Protein 2WBM (pdb70)

Organism: Methanothermobacter thermautotrophicus (strain ATCC 29096 / DSM 1053 / JCM 10044 / NBRC 100330 / Delta H) (NCBI:txid187420)

Secondary structure (DSSP, 8-state):
-----TTT-EEEEEEETTEEEEEEE-HHHHHHHHSTT----HHHHBSSS--EEETTTTEE--HHHHHHHHS---HHHHHHHHHHHSEEE--HHHHHHHHHHHHHHHHHHHHHHEE-TTT-PPPPHHHHHHHHHHTT----SSS-HHHHHHHHHHHHTTTS--EE-EEEEEEEE-GGGHHHHHHHHHHH-EEEEEEE-TTS-EEEEEEEEGGGHHHHHHHHHHHTTT--EEEE--/---STT-EEEEEEETTEEEEEEE-HHHHHHH---HHHHBSSS--EEETTTTEEPPHHHHHHHHS---HHHHHHHHHHHSEEE--HHHHHHHHHHHHHHHHHHHHHHEEBTTTTBPPPHHHHHHHHHHTT----SSS-HHHHHHHHHHHHTTTS--EE-EEEEEEEE-GGGHHHHHHHHHHHSEEEEEEE-TTS-EEEEEEEEGGGHHHHHHHHHHHHTS--EEE---

Foldseek 3Di:
DDADDQVQWWWQWDDDPRFIKIFTFRLQLLLQLQDPPHPRALVRGGNDLFIASDVVVPHGDDLVVCCVPPVGSGSSSSVSCSSHPTDIGDDPVLFVVLQVVLVLVLLVVQQFFKDQVVVLAGDPSVRLNVLCVVLVPRGGSRNDSVVVSVVSCVSSCVVGRMDGDKFKKKKKAALVCPVVVVVLLVVFFDWPDKDQDPVRIIITIGIGRSSCPVVSVVVVCVSRVNRMDMDTDD/DDDQVQWWWQWDDDPNAIKIFTFHQQCLLVLVPAPVNGGPDLFIASDVVVPHGDDQVVCCVPQVDPGSSRSRSCSSPPTDIDDDPVSQVVLQVVLLLVLLVVQQFFKAQVVPLAGDDSVRLVVLCVVLVPGGGSHDHSVVVNVVSVVSSCVPGRMDGDKDKWWKKAAQVLPVVLQVLLVVFFDWDDWDADPNNIIITIGIGRSNCVVVSVVVVCVSRVNGMDIDDDD

Structure (mmCIF, N/CA/C/O backbone):
data_2WBM
#
_entry.id   2WBM
#
_cell.length_a   68.300
_cell.length_b   72.108
_cell.length_c   146.829
_cell.angle_alpha   90.00
_cell.angle_beta   90.00
_cell.angle_gamma   90.00
#
_symmetry.space_group_name_H-M   'P 2 2 21'
#
loop_
_entity.id
_entity.type
_entity.pdbx_description
1 polymer 'RIBOSOME MATURATION PROTEIN SDO1 HOMOLOG'
2 non-polymer GLYCEROL
3 non-polymer 'SULFATE ION'
4 non-polymer 'CHLORIDE ION'
5 water water
#
loop_
_atom_site.group_PDB
_atom_site.id
_atom_site.type_symbol
_atom_site.label_atom_id
_atom_site.label_alt_id
_atom_site.label_comp_id
_atom_site.label_asym_id
_atom_site.label_entity_id
_atom_site.label_seq_id
_atom_site.pdbx_PDB_ins_code
_atom_site.Cartn_x
_atom_site.Cartn_y
_atom_site.Cartn_z
_atom_site.occupancy
_atom_site.B_iso_or_equiv
_atom_site.auth_seq_id
_atom_site.auth_comp_id
_atom_site.auth_asym_id
_atom_site.auth_atom_id
_atom_site.pdbx_PDB_model_num
ATOM 1 N N . SER A 1 19 ? 17.396 30.427 79.429 1.00 45.25 -1 SER A N 1
ATOM 2 C CA . SER A 1 19 ? 18.602 29.571 79.620 1.00 45.26 -1 SER A CA 1
ATOM 3 C C . SER A 1 19 ? 18.673 28.467 78.559 1.00 45.73 -1 SER A C 1
ATOM 4 O O . SER A 1 19 ? 17.737 27.679 78.404 1.00 46.15 -1 SER A O 1
ATOM 7 N N . HIS A 1 20 ? 19.791 28.414 77.837 1.00 45.04 0 HIS A N 1
ATOM 8 C CA . HIS A 1 20 ? 19.924 27.537 76.670 1.00 44.86 0 HIS A CA 1
ATOM 9 C C . HIS A 1 20 ? 20.203 26.074 77.018 1.00 43.65 0 HIS A C 1
ATOM 10 O O . HIS A 1 20 ? 20.818 25.769 78.044 1.00 44.25 0 HIS A O 1
ATOM 17 N N . MET A 1 21 ? 19.724 25.178 76.158 1.00 41.82 1 MET A N 1
ATOM 18 C CA . MET A 1 21 ? 20.167 23.782 76.146 1.00 40.15 1 MET A CA 1
ATOM 19 C C . MET A 1 21 ? 19.843 23.129 74.812 1.00 36.91 1 MET A C 1
ATOM 20 O O . MET A 1 21 ? 18.824 23.440 74.200 1.00 36.72 1 MET A O 1
ATOM 25 N N . VAL A 1 22 ? 20.708 22.221 74.364 1.00 36.01 2 VAL A N 1
ATOM 26 C CA . VAL A 1 22 ? 20.370 21.388 73.217 1.00 31.33 2 VAL A CA 1
ATOM 27 C C . VAL A 1 22 ? 19.383 20.326 73.676 1.00 30.61 2 VAL A C 1
ATOM 28 O O . VAL A 1 22 ? 19.575 19.698 74.727 1.00 29.14 2 VAL A O 1
ATOM 32 N N . SER A 1 23 ? 18.311 20.155 72.906 1.00 29.33 3 SER A N 1
ATOM 33 C CA . SER A 1 23 ? 17.407 19.030 73.110 1.00 29.46 3 SER A CA 1
ATOM 34 C C . SER A 1 23 ? 18.161 17.751 72.753 1.00 29.43 3 SER A C 1
ATOM 35 O O . SER A 1 23 ? 19.131 17.782 71.977 1.00 28.24 3 SER A O 1
ATOM 38 N N . LEU A 1 24 ? 17.743 16.635 73.336 1.00 29.15 4 LEU A N 1
ATOM 39 C CA . LEU A 1 24 ? 18.361 15.348 73.022 1.00 3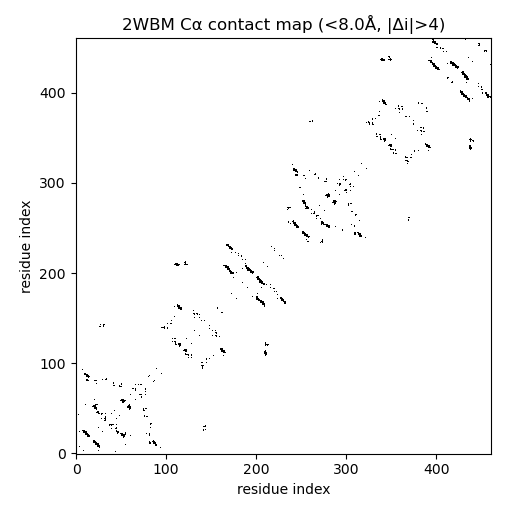1.50 4 LEU A CA 1
ATOM 40 C C . LEU A 1 24 ? 18.123 14.944 71.564 1.00 31.14 4 LEU A C 1
ATOM 41 O O . LEU A 1 24 ? 18.889 14.179 70.996 1.00 33.14 4 LEU A O 1
ATOM 46 N N . GLU A 1 25 ? 17.061 15.480 70.974 1.00 30.71 5 GLU A N 1
ATOM 47 C CA . GLU A 1 25 ? 16.740 15.271 69.566 1.00 31.02 5 GLU A CA 1
ATOM 48 C C . GLU A 1 25 ? 17.747 16.009 68.679 1.00 28.80 5 GLU A C 1
ATOM 49 O O . GLU A 1 25 ? 18.111 15.533 67.599 1.00 28.34 5 GLU A O 1
ATOM 55 N N . ASP A 1 26 ? 18.192 17.173 69.147 1.00 25.44 6 ASP A N 1
ATOM 56 C CA . ASP A 1 26 ? 19.062 18.027 68.361 1.00 21.79 6 ASP A CA 1
ATOM 57 C C . ASP A 1 26 ? 20.539 17.748 68.628 1.00 17.30 6 ASP A C 1
ATOM 58 O O . ASP A 1 26 ? 21.377 18.127 67.808 1.00 18.30 6 ASP A O 1
ATOM 63 N N . ALA A 1 27 ? 20.859 17.063 69.733 1.00 13.75 7 ALA A N 1
ATOM 64 C CA . ALA A 1 27 ? 22.247 16.724 70.037 1.00 9.92 7 ALA A CA 1
ATOM 65 C C . ALA A 1 27 ? 22.803 15.837 68.948 1.00 10.28 7 ALA A C 1
ATOM 66 O O . ALA A 1 27 ? 22.104 14.961 68.444 1.00 10.69 7 ALA A O 1
ATOM 68 N N . VAL A 1 28 ? 24.067 16.071 68.612 1.00 10.33 8 VAL A N 1
ATOM 69 C CA . VAL A 1 28 ? 24.786 15.254 67.639 1.00 8.50 8 VAL A CA 1
ATOM 70 C C . VAL A 1 28 ? 25.921 14.581 68.392 1.00 10.55 8 VAL A C 1
ATOM 71 O O . VAL A 1 28 ? 26.159 14.873 69.574 1.00 11.14 8 VAL A O 1
ATOM 75 N N . ILE A 1 29 ? 26.595 13.655 67.735 1.00 9.42 9 ILE A N 1
ATOM 76 C CA . ILE A 1 29 ? 27.679 12.940 68.359 1.00 12.99 9 ILE A CA 1
ATOM 77 C C . ILE A 1 29 ? 29.015 13.450 67.841 1.00 14.23 9 ILE A C 1
ATOM 78 O O . ILE A 1 29 ? 29.184 13.614 66.627 1.00 13.41 9 ILE A O 1
ATOM 83 N N . ALA A 1 30 ? 29.939 13.743 68.750 1.00 11.67 10 ALA A N 1
ATOM 84 C CA . ALA A 1 30 ? 31.337 13.943 68.368 1.00 12.79 10 ALA A CA 1
ATOM 85 C C . ALA A 1 30 ? 32.075 12.664 68.737 1.00 12.38 10 ALA A C 1
ATOM 86 O O . ALA A 1 30 ? 31.947 12.164 69.864 1.00 15.32 10 ALA A O 1
ATOM 88 N N . ARG A 1 31 ? 32.816 12.126 67.785 1.00 11.17 11 ARG A N 1
ATOM 89 C CA . ARG A 1 31 ? 33.434 10.809 67.904 1.00 13.05 11 ARG A CA 1
ATOM 90 C C . ARG A 1 31 ? 34.937 10.911 67.666 1.00 14.67 11 ARG A C 1
ATOM 91 O O . ARG A 1 31 ? 35.379 11.603 66.748 1.00 14.40 11 ARG A O 1
ATOM 99 N N . LEU A 1 32 ? 35.718 10.210 68.483 1.00 11.10 12 LEU A N 1
ATOM 100 C CA . LEU A 1 32 ? 37.131 10.064 68.235 1.00 12.84 12 LEU A CA 1
ATOM 101 C C . LEU A 1 32 ? 37.492 8.587 68.366 1.00 13.20 12 LEU A C 1
ATOM 102 O O . LEU A 1 32 ? 37.116 7.953 69.361 1.00 12.73 12 LEU A O 1
ATOM 107 N N . GLU A 1 33 ? 38.207 8.055 67.377 1.00 11.59 13 GLU A N 1
ATOM 108 C CA . GLU A 1 33 ? 38.670 6.656 67.404 1.00 12.17 13 GLU A CA 1
ATOM 109 C C . GLU A 1 33 ? 40.154 6.574 67.692 1.00 14.29 13 GLU A C 1
ATOM 110 O O . GLU A 1 33 ? 40.949 7.269 67.056 1.00 13.77 13 GLU A O 1
ATOM 116 N N . SER A 1 34 ? 40.531 5.705 68.626 1.00 10.66 14 SER A N 1
ATOM 117 C CA . SER A 1 34 ? 41.941 5.405 68.865 1.00 9.40 14 SER A CA 1
ATOM 118 C C . SER A 1 34 ? 42.123 3.898 68.814 1.00 10.14 14 SER A C 1
ATOM 119 O O . SER A 1 34 ? 41.501 3.153 69.595 1.00 8.60 14 SER A O 1
ATOM 122 N N . HIS A 1 35 ? 42.961 3.459 67.886 1.00 8.47 15 HIS A N 1
ATOM 123 C CA . HIS A 1 35 ? 43.240 2.042 67.678 1.00 12.29 15 HIS A CA 1
ATOM 124 C C . HIS A 1 35 ? 41.963 1.177 67.614 1.00 11.36 15 HIS A C 1
ATOM 125 O O . HIS A 1 35 ? 41.907 0.095 68.193 1.00 10.45 15 HIS A O 1
ATOM 132 N N . GLY A 1 36 ? 40.947 1.682 66.917 1.00 9.20 16 GLY A N 1
ATOM 133 C CA . GLY A 1 36 ? 39.719 0.937 66.666 1.00 10.52 16 GLY A CA 1
ATOM 134 C C . GLY A 1 36 ? 38.678 1.094 67.767 1.00 9.52 16 GLY A C 1
ATOM 135 O O . GLY A 1 36 ? 37.582 0.551 67.655 1.00 13.47 16 GLY A O 1
ATOM 136 N N . GLU A 1 37 ? 39.011 1.834 68.824 1.00 7.33 17 GLU A N 1
ATOM 137 C CA . GLU A 1 37 ? 38.066 2.081 69.913 1.00 8.38 17 GLU A CA 1
ATOM 138 C C . GLU A 1 37 ? 37.452 3.476 69.813 1.00 9.66 17 GLU A C 1
ATOM 139 O O . GLU A 1 37 ? 38.177 4.471 69.817 1.00 11.35 17 GLU A O 1
ATOM 145 N N . ARG A 1 38 ? 36.118 3.548 69.749 1.00 10.28 18 ARG A N 1
ATOM 146 C CA . ARG A 1 38 ? 35.402 4.824 69.733 1.00 11.31 18 ARG A CA 1
ATOM 147 C C . ARG A 1 38 ? 35.095 5.403 71.113 1.00 12.81 18 ARG A C 1
ATOM 148 O O . ARG A 1 38 ? 34.770 4.684 72.059 1.00 12.12 18 ARG A O 1
ATOM 156 N N . PHE A 1 39 ? 35.236 6.713 71.189 1.00 11.47 19 PHE A N 1
ATOM 157 C CA . PHE A 1 39 ? 34.866 7.535 72.328 1.00 12.84 19 PHE A CA 1
ATOM 158 C C . PHE A 1 39 ? 33.978 8.625 71.759 1.00 15.00 19 PHE A C 1
ATOM 159 O O . PHE A 1 39 ? 34.331 9.283 70.755 1.00 16.55 19 PHE A O 1
ATOM 167 N N . GLU A 1 40 ? 32.810 8.801 72.365 1.00 13.46 20 GLU A N 1
ATOM 168 C CA . GLU A 1 40 ? 31.777 9.667 71.812 1.00 13.12 20 GLU A CA 1
ATOM 169 C C . GLU A 1 40 ? 31.175 10.519 72.905 1.00 12.72 20 GLU A C 1
ATOM 170 O O . GLU A 1 40 ? 31.026 10.063 74.050 1.00 13.87 20 GLU A O 1
ATOM 176 N N . VAL A 1 41 ? 30.801 11.737 72.530 1.00 13.71 21 VAL A N 1
ATOM 177 C CA . VAL A 1 41 ? 30.050 12.620 73.427 1.00 12.69 21 VAL A CA 1
ATOM 178 C C . VAL A 1 41 ? 28.843 13.200 72.708 1.00 12.42 21 VAL A C 1
ATOM 179 O O . VAL A 1 41 ? 28.837 13.292 71.481 1.00 15.10 21 VAL A O 1
ATOM 183 N N . LEU A 1 42 ? 27.813 13.552 73.475 1.00 11.76 22 LEU A N 1
ATOM 184 C CA . LEU A 1 42 ? 26.588 14.125 72.931 1.00 10.97 22 LEU A CA 1
ATOM 185 C C . LEU A 1 42 ? 26.686 15.624 73.110 1.00 13.52 22 LEU A C 1
ATOM 186 O O . LEU A 1 42 ? 26.887 16.102 74.237 1.00 11.77 22 LEU A O 1
ATOM 191 N N . VAL A 1 43 ? 26.572 16.354 72.005 1.00 11.27 23 VAL A N 1
ATOM 192 C CA . VAL A 1 43 ? 26.862 17.790 72.002 1.00 11.85 23 VAL A CA 1
ATOM 193 C C . VAL A 1 43 ? 25.848 18.636 71.230 1.00 9.18 23 VAL A C 1
ATOM 194 O O . VAL A 1 43 ? 25.191 18.174 70.293 1.00 9.68 23 VAL A O 1
ATOM 198 N N . ASP A 1 44 ? 25.724 19.894 71.645 1.00 9.40 24 ASP A N 1
ATOM 199 C CA . ASP A 1 44 ? 24.973 20.895 70.912 1.00 9.41 24 ASP A CA 1
ATOM 200 C C . ASP A 1 44 ? 25.733 21.152 69.601 1.00 10.73 24 ASP A C 1
ATOM 201 O O . ASP A 1 44 ? 26.912 21.497 69.645 1.00 10.59 24 ASP A O 1
ATOM 206 N N . PRO A 1 45 ? 25.068 20.979 68.441 1.00 9.53 25 PRO A N 1
ATOM 207 C CA . PRO A 1 45 ? 25.826 21.051 67.186 1.00 10.16 25 PRO A CA 1
ATOM 208 C C . PRO A 1 45 ? 26.318 22.472 66.882 1.00 11.08 25 PRO A C 1
ATOM 209 O O . PRO A 1 45 ? 27.425 22.639 66.343 1.00 12.08 25 PRO A O 1
ATOM 213 N N . ASP A 1 46 ? 25.519 23.474 67.240 1.00 8.38 26 ASP A N 1
ATOM 214 C CA . ASP A 1 46 ? 25.889 24.871 66.985 1.00 10.45 26 ASP A CA 1
ATOM 215 C C . ASP A 1 46 ? 27.079 25.243 67.870 1.00 10.66 26 ASP A C 1
ATOM 216 O O . ASP A 1 46 ? 28.068 25.802 67.401 1.00 10.76 26 ASP A O 1
ATOM 221 N N . LEU A 1 47 ? 26.993 24.894 69.148 1.00 8.90 27 LEU A N 1
ATOM 222 C CA . LEU A 1 47 ? 28.061 25.235 70.080 1.00 10.20 27 LEU A CA 1
ATOM 223 C C . LEU A 1 47 ? 29.321 24.412 69.822 1.00 10.15 27 LEU A C 1
ATOM 224 O O . LEU A 1 47 ? 30.429 24.942 69.958 1.00 12.08 27 LEU A O 1
ATOM 229 N N . ALA A 1 48 ? 29.149 23.150 69.417 1.00 8.04 28 ALA A N 1
ATOM 230 C CA . ALA A 1 48 ? 30.278 22.299 69.025 1.00 8.21 28 ALA A CA 1
ATOM 231 C C . ALA A 1 48 ? 31.013 22.914 67.828 1.00 9.87 28 ALA A C 1
ATOM 232 O O . ALA A 1 48 ? 32.248 22.951 67.805 1.00 11.05 28 ALA A O 1
ATOM 234 N N . ALA A 1 49 ? 30.262 23.413 66.844 1.00 7.74 29 ALA A N 1
ATOM 235 C CA . ALA A 1 49 ? 30.881 24.050 65.682 1.00 7.20 29 ALA A CA 1
ATOM 236 C C . ALA A 1 49 ? 31.671 25.296 66.088 1.00 8.94 29 ALA A C 1
ATOM 237 O O . ALA A 1 49 ? 32.773 25.536 65.579 1.00 8.57 29 ALA A O 1
ATOM 239 N N . GLU A 1 50 ? 31.104 26.085 67.002 1.00 8.62 30 GLU A N 1
ATOM 240 C CA . GLU A 1 50 ? 31.759 27.299 67.503 1.00 10.16 30 GLU A CA 1
ATOM 241 C C . GLU A 1 50 ? 33.029 26.965 68.279 1.00 10.20 30 GLU A C 1
ATOM 242 O O . GLU A 1 50 ? 34.047 27.657 68.134 1.00 10.97 30 GLU A O 1
ATOM 248 N N . PHE A 1 51 ? 32.948 25.919 69.104 1.00 10.95 31 PHE A N 1
ATOM 249 C CA . PHE A 1 51 ? 34.073 25.453 69.922 1.00 12.97 31 PHE A CA 1
ATOM 250 C C . PHE A 1 51 ? 35.274 25.079 69.061 1.00 13.57 31 PHE A C 1
ATOM 251 O O . PHE A 1 51 ? 36.417 25.344 69.443 1.00 14.37 31 PHE A O 1
ATOM 259 N N . ARG A 1 52 ? 35.001 24.480 67.899 1.00 12.40 32 ARG A N 1
ATOM 260 C CA . ARG A 1 52 ? 36.039 24.107 66.941 1.00 15.09 32 ARG A CA 1
ATOM 261 C C . ARG A 1 52 ? 36.762 25.287 66.287 1.00 16.80 32 ARG A C 1
ATOM 262 O O . ARG A 1 52 ? 37.866 25.122 65.771 1.00 19.49 32 ARG A O 1
ATOM 270 N N . ARG A 1 53 ? 36.147 26.469 66.291 1.00 17.38 33 ARG A N 1
ATOM 271 C CA . ARG A 1 53 ? 36.772 27.651 65.690 1.00 20.41 33 ARG A CA 1
ATOM 272 C C . ARG A 1 53 ? 37.930 28.179 66.531 1.00 21.40 33 ARG A C 1
ATOM 273 O O . ARG A 1 53 ? 37.999 27.957 67.742 1.00 21.05 33 ARG A O 1
ATOM 281 N N . GLU A 1 54 ? 38.844 28.869 65.860 1.00 24.19 34 GLU A N 1
ATOM 282 C CA . GLU A 1 54 ? 39.948 29.562 66.503 1.00 26.45 34 GLU A CA 1
ATOM 283 C C . GLU A 1 54 ? 39.418 30.612 67.467 1.00 27.34 34 GLU A C 1
ATOM 284 O O . GLU A 1 54 ? 38.489 31.358 67.133 1.00 28.68 34 GLU A O 1
ATOM 290 N N . ASP A 1 55 ? 40.003 30.654 68.663 1.00 27.27 35 ASP A N 1
ATOM 291 C CA . ASP A 1 55 ? 39.782 31.745 69.617 1.00 27.56 35 ASP A CA 1
ATOM 292 C C . ASP A 1 55 ? 38.332 31.823 70.132 1.00 26.56 35 ASP A C 1
ATOM 293 O O . ASP A 1 55 ? 37.857 32.897 70.511 1.00 27.50 35 ASP A O 1
ATOM 298 N N . SER A 1 56 ? 37.639 30.683 70.146 1.00 24.22 36 SER A N 1
ATOM 299 C CA . SER A 1 56 ? 36.255 30.629 70.615 1.00 23.17 36 SER A CA 1
ATOM 300 C C . SER A 1 56 ? 36.148 30.824 72.123 1.00 23.02 36 SER A C 1
ATOM 301 O O . SER A 1 56 ? 36.996 30.349 72.878 1.00 21.88 36 SER A O 1
ATOM 304 N N . ASP A 1 57 ? 35.092 31.513 72.549 1.00 23.57 37 ASP A N 1
ATOM 305 C CA . ASP A 1 57 ? 34.823 31.728 73.973 1.00 23.79 37 ASP A CA 1
ATOM 306 C C . ASP A 1 57 ? 33.804 30.747 74.562 1.00 21.76 37 ASP A C 1
ATOM 307 O O . ASP A 1 57 ? 33.462 30.836 75.743 1.00 21.44 37 ASP A O 1
ATOM 312 N N . VAL A 1 58 ? 33.336 29.809 73.739 1.00 19.04 38 VAL A N 1
ATOM 313 C CA . VAL A 1 58 ? 32.359 28.809 74.163 1.00 16.60 38 VAL A CA 1
ATOM 314 C C . VAL A 1 58 ? 33.011 27.809 75.114 1.00 15.57 38 VAL A C 1
ATOM 315 O O . VAL A 1 58 ? 34.041 27.218 74.795 1.00 15.65 38 VAL A O 1
ATOM 319 N N . SER A 1 59 ? 32.406 27.607 76.279 1.00 15.48 39 SER A N 1
ATOM 320 C CA . SER A 1 59 ? 32.942 26.653 77.243 1.00 13.66 39 SER A CA 1
ATOM 321 C C . SER A 1 59 ? 32.483 25.233 76.941 1.00 13.87 39 SER A C 1
ATOM 322 O O . SER A 1 59 ? 31.359 25.012 76.473 1.00 12.64 39 SER A O 1
ATOM 325 N N . VAL A 1 60 ? 33.355 24.269 77.224 1.00 11.67 40 VAL A N 1
ATOM 326 C CA . VAL A 1 60 ? 33.042 22.874 76.999 1.00 13.63 40 VAL A CA 1
ATOM 327 C C . VAL A 1 60 ? 31.776 22.437 77.764 1.00 13.15 40 VAL A C 1
ATOM 328 O O . VAL A 1 60 ? 30.988 21.625 77.251 1.00 14.02 40 VAL A O 1
ATOM 332 N N . GLU A 1 61 ? 31.572 22.999 78.960 1.00 13.04 41 GLU A N 1
ATOM 333 C CA . GLU A 1 61 ? 30.388 22.694 79.766 1.00 14.66 41 GLU A CA 1
ATOM 334 C C . GLU A 1 61 ? 29.099 23.070 79.032 1.00 13.27 41 GLU A C 1
ATOM 335 O O . GLU A 1 61 ? 28.088 22.388 79.164 1.00 14.77 41 GLU A O 1
ATOM 341 N N . ASP A 1 62 ? 29.141 24.131 78.236 1.00 13.07 42 ASP A N 1
ATOM 342 C CA . ASP A 1 62 ? 27.954 24.524 77.481 1.00 13.39 42 ASP A CA 1
ATOM 343 C C . ASP A 1 62 ? 27.745 23.671 76.216 1.00 11.84 42 ASP A C 1
ATOM 344 O O . ASP A 1 62 ? 26.632 23.574 75.710 1.00 14.21 42 ASP A O 1
ATOM 349 N N . VAL A 1 63 ? 28.814 23.062 75.722 1.00 9.83 43 VAL A N 1
ATOM 350 C CA . VAL A 1 63 ? 28.743 22.216 74.526 1.00 9.19 43 VAL A CA 1
ATOM 351 C C . VAL A 1 63 ? 28.070 20.861 74.836 1.00 12.39 43 VAL A C 1
ATOM 352 O O . VAL A 1 63 ? 27.260 20.369 74.047 1.00 10.02 43 VAL A O 1
ATOM 356 N N . LEU A 1 64 ? 28.402 20.278 75.991 1.00 11.25 44 LEU A N 1
ATOM 357 C CA . LEU A 1 64 ? 27.954 18.913 76.335 1.00 11.12 44 LEU A CA 1
ATOM 358 C C . LEU A 1 64 ? 26.492 18.833 76.732 1.00 10.96 44 LEU A C 1
ATOM 359 O O . LEU A 1 64 ? 26.046 19.580 77.577 1.00 10.28 44 LEU A O 1
ATOM 364 N N . ALA A 1 65 ? 25.763 17.886 76.140 1.00 9.98 45 ALA A N 1
ATOM 365 C CA . ALA A 1 65 ? 24.387 17.592 76.561 1.00 8.62 45 ALA A CA 1
ATOM 366 C C . ALA A 1 65 ? 24.351 16.914 77.957 1.00 5.67 45 ALA A C 1
ATOM 367 O O . ALA A 1 65 ? 23.455 17.178 78.770 1.00 7.91 45 ALA A O 1
ATOM 369 N N . VAL A 1 66 ? 25.319 16.026 78.174 1.00 11.05 46 VAL A N 1
ATOM 370 C CA . VAL A 1 66 ? 25.575 15.377 79.475 1.00 10.39 46 VAL A CA 1
ATOM 371 C C . VAL A 1 66 ? 27.086 15.243 79.603 1.00 8.68 46 VAL A C 1
ATOM 372 O O . VAL A 1 66 ? 27.789 15.082 78.600 1.00 10.40 46 VAL A O 1
ATOM 376 N N . GLN A 1 67 ? 27.599 15.310 80.828 1.00 7.83 47 GLN A N 1
ATOM 377 C CA . GLN A 1 67 ? 29.050 15.204 81.022 1.00 9.74 47 GLN A CA 1
ATOM 378 C C . GLN A 1 67 ? 29.462 13.745 81.162 1.00 11.35 47 GLN A C 1
ATOM 379 O O . GLN A 1 67 ? 29.876 13.315 82.235 1.00 10.75 47 GLN A O 1
ATOM 385 N N . GLU A 1 68 ? 29.314 12.986 80.077 1.00 10.67 48 GLU A N 1
ATOM 386 C CA . GLU A 1 68 ? 29.626 11.550 80.090 1.00 13.43 48 GLU A CA 1
ATOM 387 C C . GLU A 1 68 ? 30.322 11.227 78.788 1.00 14.10 48 GLU A C 1
ATOM 388 O O . GLU A 1 68 ? 29.983 11.795 77.740 1.00 15.31 48 GLU A O 1
ATOM 394 N N . VAL A 1 69 ? 31.298 10.333 78.856 1.00 11.79 49 VAL A N 1
ATOM 395 C CA . VAL A 1 69 ? 31.998 9.885 77.654 1.00 12.07 49 VAL A CA 1
ATOM 396 C C . VAL A 1 69 ? 31.502 8.475 77.350 1.00 12.86 49 VAL A C 1
ATOM 397 O O . VAL A 1 69 ? 31.546 7.568 78.202 1.00 12.51 49 VAL A O 1
ATOM 401 N N . PHE A 1 70 ? 30.997 8.299 76.131 1.00 13.89 50 PHE A N 1
ATOM 402 C CA . PHE A 1 70 ? 30.438 7.023 75.720 1.00 12.91 50 PHE A CA 1
ATOM 403 C C . PHE A 1 70 ? 31.412 6.227 74.857 1.00 13.92 50 PHE A C 1
ATOM 404 O O . PHE A 1 70 ? 32.260 6.787 74.169 1.00 13.66 50 PHE A O 1
ATOM 412 N N . ARG A 1 71 ? 31.245 4.912 74.872 1.00 12.48 51 ARG A N 1
ATOM 413 C CA . ARG A 1 71 ? 31.820 4.069 73.830 1.00 11.14 51 ARG A CA 1
ATOM 414 C C . ARG A 1 71 ? 30.915 4.170 72.609 1.00 14.37 51 ARG A C 1
ATOM 415 O O . ARG A 1 71 ? 31.392 4.228 71.476 1.00 14.20 51 ARG A O 1
ATOM 423 N N . ASP A 1 72 ? 29.601 4.156 72.846 1.00 11.46 52 ASP A N 1
ATOM 424 C CA . ASP A 1 72 ? 28.632 4.356 71.774 1.00 12.66 52 ASP A CA 1
ATOM 425 C C . ASP A 1 72 ? 27.480 5.175 72.332 1.00 14.69 52 ASP A C 1
ATOM 426 O O . ASP A 1 72 ? 26.694 4.688 73.140 1.00 12.44 52 ASP A O 1
ATOM 431 N N . ALA A 1 73 ? 27.393 6.424 71.892 1.00 12.27 53 ALA A N 1
ATOM 432 C CA . ALA A 1 73 ? 26.454 7.372 72.493 1.00 14.26 53 ALA A CA 1
ATOM 433 C C . ALA A 1 73 ? 24.995 7.104 72.147 1.00 14.53 53 ALA A C 1
ATOM 434 O O . ALA A 1 73 ? 24.102 7.471 72.907 1.00 19.95 53 ALA A O 1
ATOM 436 N N . ARG A 1 74 ? 24.733 6.460 71.020 1.00 11.23 54 ARG A N 1
ATOM 437 C CA A ARG A 1 74 ? 23.350 6.140 70.727 0.50 10.61 54 ARG A CA 1
ATOM 438 C CA B ARG A 1 74 ? 23.371 6.069 70.652 0.50 10.94 54 ARG A CA 1
ATOM 439 C C . ARG A 1 74 ? 22.907 4.877 71.467 1.00 10.88 54 ARG A C 1
ATOM 440 O O . ARG A 1 74 ? 21.745 4.764 71.833 1.00 10.56 54 ARG A O 1
ATOM 455 N N . LYS A 1 75 ? 23.828 3.954 71.702 1.00 9.77 55 LYS A N 1
ATOM 456 C CA . LYS A 1 75 ? 23.461 2.713 72.380 1.00 10.10 55 LYS A CA 1
ATOM 457 C C . LYS A 1 75 ? 23.583 2.837 73.900 1.00 9.85 55 LYS A C 1
ATOM 458 O O . LYS A 1 75 ? 23.017 2.031 74.639 1.00 12.24 55 LYS A O 1
ATOM 464 N N . GLY A 1 76 ? 24.290 3.868 74.337 1.00 10.15 56 GLY A N 1
ATOM 465 C CA . GLY A 1 76 ? 24.374 4.223 75.755 1.00 13.53 56 GLY A CA 1
ATOM 466 C C . GLY A 1 76 ? 25.437 3.486 76.546 1.00 15.50 56 GLY A C 1
ATOM 467 O O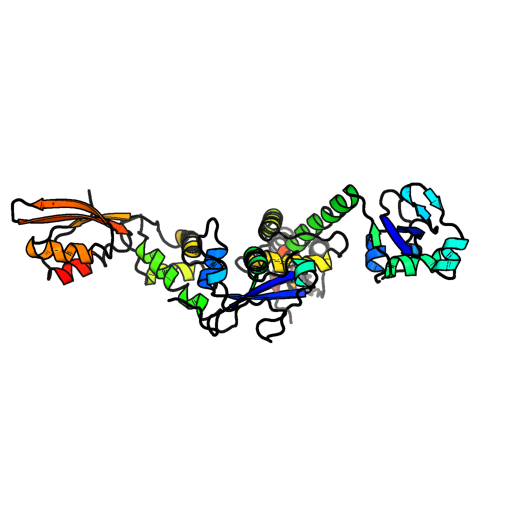 . GLY A 1 76 ? 25.455 3.548 77.781 1.00 16.59 56 GLY A O 1
ATOM 468 N N . ASP A 1 77 ? 26.305 2.752 75.853 1.00 13.35 57 ASP A N 1
ATOM 469 C CA A ASP A 1 77 ? 27.463 2.088 76.447 0.70 13.10 57 ASP A CA 1
ATOM 470 C CA B ASP A 1 77 ? 27.423 2.127 76.561 0.30 11.71 57 ASP A CA 1
ATOM 471 C C . ASP A 1 77 ? 28.539 3.132 76.800 1.00 12.28 57 ASP A C 1
ATOM 472 O O . ASP A 1 77 ? 28.960 3.891 75.926 1.00 12.65 57 ASP A O 1
ATOM 481 N N . LYS A 1 78 ? 28.993 3.184 78.059 1.00 11.16 58 LYS A N 1
ATOM 482 C CA . LYS A 1 78 ? 29.916 4.230 78.466 1.00 10.59 58 LYS A CA 1
ATOM 483 C C . LYS A 1 78 ? 31.340 3.769 78.679 1.00 10.56 58 LYS A C 1
ATOM 484 O O . LYS A 1 78 ? 31.591 2.605 79.002 1.00 11.53 58 LYS A O 1
ATOM 490 N N . ALA A 1 79 ? 32.270 4.692 78.476 1.00 12.73 59 ALA A N 1
ATOM 491 C CA . ALA A 1 79 ? 33.689 4.371 78.535 1.00 11.90 59 ALA A CA 1
ATOM 492 C C . ALA A 1 79 ? 34.189 4.157 79.955 1.00 13.41 59 ALA A C 1
ATOM 493 O O . ALA A 1 79 ? 33.748 4.832 80.893 1.00 13.19 59 ALA A O 1
ATOM 495 N N . SER A 1 80 ? 35.129 3.228 80.100 1.00 11.39 60 SER A N 1
ATOM 496 C CA . SER A 1 80 ? 35.773 3.001 81.390 1.00 11.07 60 SER A CA 1
ATOM 497 C C . SER A 1 80 ? 36.765 4.119 81.685 1.00 12.58 60 SER A C 1
ATOM 498 O O . SER A 1 80 ? 37.390 4.706 80.791 1.00 13.50 60 SER A O 1
ATOM 501 N N . GLU A 1 81 ? 36.943 4.393 82.962 1.00 11.98 61 GLU A N 1
ATOM 502 C CA . GLU A 1 81 ? 37.946 5.358 83.339 1.00 13.46 61 GLU A CA 1
ATOM 503 C C . GLU A 1 81 ? 39.345 4.889 82.893 1.00 10.91 61 GLU A C 1
ATOM 504 O O . GLU A 1 81 ? 40.145 5.699 82.425 1.00 10.24 61 GLU A O 1
ATOM 510 N N . GLU A 1 82 ? 39.596 3.579 82.936 1.00 10.07 62 GLU A N 1
ATOM 511 C CA A GLU A 1 82 ? 40.884 3.025 82.541 0.50 10.60 62 GLU A CA 1
ATOM 512 C CA B GLU A 1 82 ? 40.898 3.044 82.543 0.50 10.72 62 GLU A CA 1
ATOM 513 C C . GLU A 1 82 ? 41.163 3.282 81.056 1.00 10.63 62 GLU A C 1
ATOM 514 O O . GLU A 1 82 ? 42.267 3.681 80.682 1.00 11.49 62 GLU A O 1
ATOM 525 N N . ALA A 1 83 ? 40.160 3.036 80.214 1.00 9.73 63 ALA A N 1
ATOM 526 C CA . ALA A 1 83 ? 40.312 3.256 78.767 1.00 13.89 63 ALA A CA 1
ATOM 527 C C . ALA A 1 83 ? 40.582 4.734 78.447 1.00 12.69 63 ALA A C 1
ATOM 528 O O . ALA A 1 83 ? 41.428 5.050 77.598 1.00 13.39 63 ALA A O 1
ATOM 530 N N . MET A 1 84 ? 39.880 5.630 79.138 1.00 9.49 64 MET A N 1
ATOM 531 C CA . MET A 1 84 ? 40.105 7.064 78.928 1.00 11.02 64 MET A CA 1
ATOM 532 C C . MET A 1 84 ? 41.496 7.481 79.353 1.00 9.66 64 MET A C 1
ATOM 533 O O . MET A 1 84 ? 42.142 8.253 78.647 1.00 11.44 64 MET A O 1
ATOM 538 N N . ARG A 1 85 ? 41.967 6.955 80.485 1.00 8.29 65 ARG A N 1
ATOM 539 C CA . ARG A 1 85 ? 43.326 7.249 80.951 1.00 8.62 65 ARG A CA 1
ATOM 540 C C . ARG A 1 85 ? 44.359 6.732 79.950 1.00 9.60 65 ARG A C 1
ATOM 541 O O . ARG A 1 85 ? 45.372 7.382 79.712 1.00 7.23 65 ARG A O 1
ATOM 549 N N . LYS A 1 86 ? 44.108 5.558 79.373 1.00 9.11 66 LYS A N 1
ATOM 550 C CA . LYS A 1 86 ? 45.030 4.994 78.391 1.00 12.85 66 LYS A CA 1
ATOM 551 C C . LYS A 1 86 ? 45.137 5.900 77.156 1.00 11.12 66 LYS A C 1
ATOM 552 O O . LYS A 1 86 ? 46.233 6.165 76.676 1.00 11.63 66 LYS A O 1
ATOM 558 N N . VAL A 1 87 ? 44.001 6.393 76.677 1.00 10.94 67 VAL A N 1
ATOM 559 C CA . VAL A 1 87 ? 43.939 7.146 75.416 1.00 10.96 67 VAL A CA 1
ATOM 560 C C . VAL A 1 87 ? 44.206 8.646 75.582 1.00 13.18 67 VAL A C 1
ATOM 561 O O . VAL A 1 87 ? 44.953 9.232 74.790 1.00 11.47 67 VAL A O 1
ATOM 565 N N . PHE A 1 88 ? 43.620 9.241 76.623 1.00 11.66 68 PHE A N 1
ATOM 566 C CA . PHE A 1 88 ? 43.646 10.691 76.842 1.00 11.17 68 PHE A CA 1
ATOM 567 C C . PHE A 1 88 ? 44.539 11.133 78.008 1.00 11.67 68 PHE A C 1
ATOM 568 O O . PHE A 1 88 ? 44.807 12.330 78.163 1.00 11.88 68 PHE A O 1
ATOM 576 N N . GLU A 1 89 ? 45.008 10.177 78.811 1.00 10.52 69 GLU A N 1
ATOM 577 C CA . GLU A 1 89 ? 45.787 10.463 80.045 1.00 11.84 69 GLU A CA 1
ATOM 578 C C . GLU A 1 89 ? 44.959 11.200 81.115 1.00 11.21 69 GLU A C 1
ATOM 579 O O . GLU A 1 89 ? 45.505 11.809 82.030 1.00 11.82 69 GLU A O 1
ATOM 585 N N . THR A 1 90 ? 43.642 11.109 80.985 1.00 12.76 70 THR A N 1
ATOM 586 C CA . THR A 1 90 ? 42.690 11.670 81.937 1.00 13.46 70 THR A CA 1
ATOM 587 C C . THR A 1 90 ? 41.361 10.922 81.810 1.00 14.12 70 THR A C 1
ATOM 588 O O . THR A 1 90 ? 41.007 10.448 80.723 1.00 14.07 70 THR A O 1
ATOM 592 N N . ALA A 1 91 ? 40.631 10.804 82.918 1.00 14.44 71 ALA A N 1
ATOM 593 C CA . ALA A 1 91 ? 39.287 10.221 82.871 1.00 14.57 71 ALA A CA 1
ATOM 594 C C . ALA A 1 91 ? 38.208 11.285 83.107 1.00 15.96 71 ALA A C 1
ATOM 595 O O . ALA A 1 91 ? 37.020 10.961 83.209 1.00 15.60 71 ALA A O 1
ATOM 597 N N . ASP A 1 92 ? 38.632 12.550 83.172 1.00 12.42 72 ASP A N 1
ATOM 598 C CA . ASP A 1 92 ? 37.728 13.678 83.351 1.00 12.14 72 ASP A CA 1
ATOM 599 C C . ASP A 1 92 ? 37.008 13.993 82.039 1.00 12.36 72 ASP A C 1
ATOM 600 O O . ASP A 1 92 ? 37.648 14.419 81.074 1.00 12.58 72 ASP A O 1
ATOM 605 N N . PRO A 1 93 ? 35.676 13.801 81.992 1.00 11.98 73 PRO A N 1
ATOM 606 C CA . PRO A 1 93 ? 34.919 14.105 80.753 1.00 14.51 73 PRO A CA 1
ATOM 607 C C . PRO A 1 93 ? 35.102 15.541 80.251 1.00 14.24 73 PRO A C 1
ATOM 608 O O . PRO A 1 93 ? 35.013 15.777 79.047 1.00 13.67 73 PRO A O 1
ATOM 612 N N . LEU A 1 94 ? 35.359 16.486 81.160 1.00 13.23 74 LEU A N 1
ATOM 613 C CA . LEU A 1 94 ? 35.556 17.881 80.752 1.00 13.19 74 LEU A CA 1
ATOM 614 C C . LEU A 1 94 ? 36.947 18.095 80.142 1.00 13.18 74 LEU A C 1
ATOM 615 O O . LEU A 1 94 ? 37.188 19.105 79.487 1.00 12.07 74 LEU A O 1
ATOM 620 N N . GLU A 1 95 ? 37.850 17.144 80.368 1.00 12.36 75 GLU A N 1
ATOM 621 C CA . GLU A 1 95 ? 39.192 17.215 79.782 1.00 11.97 75 GLU A CA 1
ATOM 622 C C . GLU A 1 95 ? 39.273 16.337 78.531 1.00 12.78 75 GLU A C 1
ATOM 623 O O . GLU A 1 95 ? 40.025 16.634 77.604 1.00 13.01 75 GLU A O 1
ATOM 629 N N . VAL A 1 96 ? 38.489 15.268 78.499 1.00 11.67 76 VAL A N 1
ATOM 630 C CA . VAL A 1 96 ? 38.439 14.402 77.322 1.00 12.67 76 VAL A CA 1
ATOM 631 C C . VAL A 1 96 ? 37.685 15.075 76.166 1.00 13.35 76 VAL A C 1
ATOM 632 O O . VAL A 1 96 ? 38.101 15.000 75.004 1.00 13.37 76 VAL A O 1
ATOM 636 N N . THR A 1 97 ? 36.565 15.712 76.493 1.00 14.90 77 THR A N 1
ATOM 637 C CA . THR A 1 97 ? 35.677 16.271 75.469 1.00 13.58 77 THR A CA 1
ATOM 638 C C . THR A 1 97 ? 36.346 17.274 74.496 1.00 12.97 77 THR A C 1
ATOM 639 O O . THR A 1 97 ? 36.104 17.185 73.282 1.00 13.10 77 THR A O 1
ATOM 643 N N . PRO A 1 98 ? 37.178 18.214 74.998 1.00 12.52 78 PRO A N 1
ATOM 644 C CA . PRO A 1 98 ? 37.837 19.143 74.053 1.00 13.06 78 PRO A CA 1
ATOM 645 C C . PRO A 1 98 ? 38.702 18.419 73.033 1.00 12.42 78 PRO A C 1
ATOM 646 O O . PRO A 1 98 ? 38.791 18.871 71.886 1.00 11.12 78 PRO A O 1
ATOM 650 N N . VAL A 1 99 ? 39.320 17.305 73.433 1.00 11.76 79 VAL A N 1
ATOM 651 C CA . VAL A 1 99 ? 40.129 16.501 72.495 1.00 11.14 79 VAL A CA 1
ATOM 652 C C . VAL A 1 99 ? 39.224 15.837 71.442 1.00 12.46 79 VAL A C 1
ATOM 653 O O . VAL A 1 99 ? 39.524 15.868 70.237 1.00 13.16 79 VAL A O 1
ATOM 657 N N . ILE A 1 100 ? 38.107 15.278 71.889 1.00 11.98 80 ILE A N 1
ATOM 658 C CA . ILE A 1 100 ? 37.166 14.658 70.951 1.00 12.50 80 ILE A CA 1
ATOM 659 C C . ILE A 1 100 ? 36.642 15.718 69.973 1.00 14.21 80 ILE A C 1
ATOM 660 O O . ILE A 1 100 ? 36.609 15.494 68.755 1.00 13.52 80 ILE A O 1
ATOM 665 N N . LEU A 1 101 ? 36.261 16.881 70.496 1.00 13.39 81 LEU A N 1
ATOM 666 C CA . LEU A 1 101 ? 35.762 17.965 69.632 1.00 14.24 81 LEU A CA 1
ATOM 667 C C . LEU A 1 101 ? 36.786 18.477 68.619 1.00 15.03 81 LEU A C 1
ATOM 668 O O . LEU A 1 101 ? 36.462 18.755 67.444 1.00 15.21 81 LEU A O 1
ATOM 673 N N . ARG A 1 102 ? 38.032 18.616 69.063 1.00 12.58 82 ARG A N 1
ATOM 674 C CA . ARG A 1 102 ? 39.036 19.216 68.218 1.00 13.61 82 ARG A CA 1
ATOM 675 C C . ARG A 1 102 ? 39.689 18.240 67.250 1.00 13.36 82 ARG A C 1
ATOM 676 O O . ARG A 1 102 ? 40.109 18.649 66.182 1.00 12.29 82 ARG A O 1
ATOM 684 N N . ARG A 1 103 ? 39.753 16.961 67.616 1.00 11.98 83 ARG A N 1
ATOM 685 C CA . ARG A 1 103 ? 40.473 15.965 66.814 1.00 10.88 83 ARG A CA 1
ATOM 686 C C . ARG A 1 103 ? 39.553 14.964 66.119 1.00 10.53 83 ARG A C 1
ATOM 687 O O . ARG A 1 103 ? 39.997 14.238 65.220 1.00 12.23 83 ARG A O 1
ATOM 695 N N . GLY A 1 104 ? 38.294 14.935 66.536 1.00 10.06 84 GLY A N 1
ATOM 696 C CA . GLY A 1 104 ? 37.344 13.910 66.096 1.00 11.80 84 GLY A CA 1
ATOM 697 C C . GLY A 1 104 ? 36.424 14.343 64.975 1.00 12.76 84 GLY A C 1
ATOM 698 O O . GLY A 1 104 ? 36.682 15.345 64.284 1.00 12.36 84 GLY A O 1
ATOM 699 N N . THR A 1 105 ? 35.370 13.553 64.775 1.00 10.81 85 THR A N 1
ATOM 700 C CA . THR A 1 105 ? 34.408 13.772 63.689 1.00 11.94 85 THR A CA 1
ATOM 701 C C . THR A 1 105 ? 33.044 14.062 64.298 1.00 12.86 85 THR A C 1
ATOM 702 O O . THR A 1 105 ? 32.857 13.902 65.501 1.00 14.23 85 THR A O 1
ATOM 706 N N . ILE A 1 106 ? 32.105 14.488 63.456 1.00 10.91 86 ILE A N 1
ATOM 707 C CA . ILE A 1 106 ? 30.728 14.727 63.878 1.00 11.82 86 ILE A CA 1
ATOM 708 C C . ILE A 1 106 ? 29.838 13.716 63.164 1.00 10.05 86 ILE A C 1
ATOM 709 O O . ILE A 1 106 ? 29.946 13.528 61.950 1.00 8.88 86 ILE A O 1
ATOM 714 N N . GLN A 1 107 ? 28.982 13.050 63.932 1.00 8.45 87 GLN A N 1
ATOM 715 C CA . GLN A 1 107 ? 28.089 12.038 63.383 1.00 9.67 87 GLN A CA 1
ATOM 716 C C . GLN A 1 107 ? 26.657 12.538 63.487 1.00 8.11 87 GLN A C 1
ATOM 717 O O . GLN A 1 107 ? 26.206 12.929 64.591 1.00 8.90 87 GLN A O 1
ATOM 723 N N . LEU A 1 108 ? 25.976 12.533 62.346 1.00 5.72 88 LEU A N 1
ATOM 724 C CA . LEU A 1 108 ? 24.605 13.003 62.206 1.00 6.14 88 LEU A CA 1
ATOM 725 C C . LEU A 1 108 ? 23.701 11.870 61.793 1.00 7.77 88 LEU A C 1
ATOM 726 O O . LEU A 1 108 ? 24.120 10.979 61.051 1.00 9.22 88 LEU A O 1
ATOM 731 N N . THR A 1 109 ? 22.435 11.934 62.207 1.00 11.57 89 THR A N 1
ATOM 732 C CA . THR A 1 109 ? 21.422 11.012 61.656 1.00 12.70 89 THR A CA 1
ATOM 733 C C . THR A 1 109 ? 21.026 11.547 60.279 1.00 12.47 89 THR A C 1
ATOM 734 O O . THR A 1 109 ? 21.360 12.694 59.937 1.00 10.91 89 THR A O 1
ATOM 738 N N . ALA A 1 110 ? 20.328 10.733 59.487 1.00 11.34 90 ALA A N 1
ATOM 739 C CA . ALA A 1 110 ? 19.877 11.187 58.166 1.00 10.26 90 ALA A CA 1
ATOM 740 C C . ALA A 1 110 ? 18.966 12.408 58.308 1.00 11.96 90 ALA A C 1
ATOM 741 O O . ALA A 1 110 ? 19.094 13.389 57.556 1.00 10.36 90 ALA A O 1
ATOM 743 N N . GLU A 1 111 ? 18.047 12.351 59.271 1.00 9.23 91 GLU A N 1
ATOM 744 C CA . GLU A 1 111 ? 17.136 13.473 59.465 1.00 12.04 91 GLU A CA 1
ATOM 745 C C . GLU A 1 111 ? 17.881 14.757 59.884 1.00 10.98 91 GLU A C 1
ATOM 746 O O . GLU A 1 111 ? 17.554 15.852 59.411 1.00 11.82 91 GLU A O 1
ATOM 752 N N . GLN A 1 112 ? 18.878 14.616 60.754 1.00 11.00 92 GLN A N 1
ATOM 753 C CA . GLN A 1 112 ? 19.652 15.768 61.226 1.00 12.96 92 GLN A CA 1
ATOM 754 C C . GLN A 1 112 ? 20.433 16.409 60.092 1.00 13.01 92 GLN A C 1
ATOM 755 O O . GLN A 1 112 ? 20.443 17.636 59.956 1.00 11.93 92 GLN A O 1
ATOM 761 N N . AR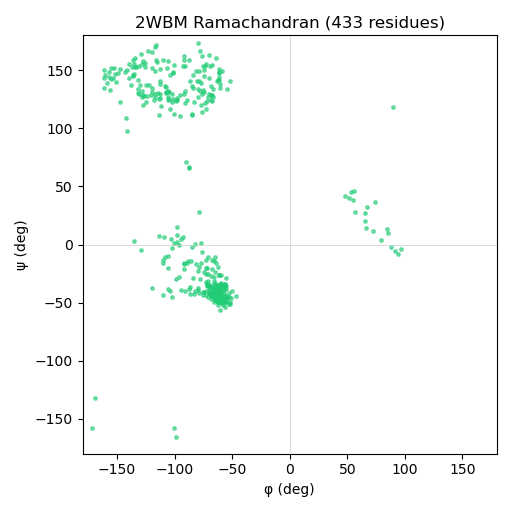G A 1 113 ? 21.081 15.586 59.277 1.00 10.93 93 ARG A N 1
ATOM 762 C CA . ARG A 1 113 ? 21.793 16.125 58.120 1.00 12.12 93 ARG A CA 1
ATOM 763 C C . ARG A 1 113 ? 20.857 16.904 57.189 1.00 12.33 93 ARG A C 1
ATOM 764 O O . ARG A 1 113 ? 21.217 18.010 56.750 1.00 13.26 93 ARG A O 1
ATOM 772 N N . ARG A 1 114 ? 19.680 16.332 56.896 1.00 11.97 94 ARG A N 1
ATOM 773 C CA A ARG A 1 114 ? 18.713 16.975 55.994 0.50 12.42 94 ARG A CA 1
ATOM 774 C CA B ARG A 1 114 ? 18.672 16.942 56.014 0.50 13.79 94 ARG A CA 1
ATOM 775 C C . ARG A 1 114 ? 18.241 18.309 56.566 1.00 13.92 94 ARG A C 1
ATOM 776 O O . ARG A 1 114 ? 18.233 19.333 55.862 1.00 13.52 94 ARG A O 1
ATOM 791 N N . GLN A 1 115 ? 17.847 18.301 57.831 1.00 12.09 95 GLN A N 1
ATOM 792 C CA . GLN A 1 115 ? 17.357 19.501 58.496 1.00 13.66 95 GLN A CA 1
ATOM 793 C C . GLN A 1 115 ? 18.424 20.584 58.639 1.00 13.09 95 GLN A C 1
ATOM 794 O O . GLN A 1 115 ? 18.137 21.765 58.415 1.00 14.64 95 GLN A O 1
ATOM 800 N N . MET A 1 116 ? 19.643 20.179 58.995 1.00 11.77 96 MET A N 1
ATOM 801 C CA . MET A 1 116 ? 20.760 21.110 59.161 1.00 14.71 96 MET A CA 1
ATOM 802 C C . MET A 1 116 ? 21.193 21.754 57.844 1.00 15.29 96 MET A C 1
ATOM 803 O O . MET A 1 116 ? 21.452 22.968 57.803 1.00 13.33 96 MET A O 1
ATOM 808 N N . ILE A 1 117 ? 21.284 20.959 56.779 1.00 14.59 97 ILE A N 1
ATOM 809 C CA . ILE A 1 117 ? 21.607 21.521 55.464 1.00 15.49 97 ILE A CA 1
ATOM 810 C C . ILE A 1 117 ? 20.553 22.550 55.057 1.00 16.52 97 ILE A C 1
ATOM 811 O O . ILE A 1 117 ? 20.905 23.653 54.637 1.00 16.61 97 ILE A O 1
ATOM 816 N N . GLU A 1 118 ? 19.277 22.198 55.196 1.00 13.91 98 GLU A N 1
ATOM 817 C CA . GLU A 1 118 ? 18.201 23.088 54.775 1.00 15.75 98 GLU A CA 1
ATOM 818 C C . GLU A 1 118 ? 18.243 24.397 55.569 1.00 16.62 98 GLU A C 1
ATOM 819 O O . GLU A 1 118 ? 18.139 25.481 54.986 1.00 14.99 98 GLU A O 1
ATOM 825 N N . ASP A 1 119 ? 18.424 24.276 56.887 1.00 14.16 99 ASP A N 1
ATOM 826 C CA . ASP A 1 119 ? 18.502 25.427 57.778 1.00 15.26 99 ASP A CA 1
ATOM 827 C C . ASP A 1 119 ? 19.670 26.338 57.389 1.00 15.78 99 ASP A C 1
ATOM 828 O O . ASP A 1 119 ? 19.491 27.564 57.261 1.00 17.09 99 ASP A O 1
ATOM 833 N N . LYS A 1 120 ? 20.852 25.748 57.203 1.00 14.70 100 LYS A N 1
ATOM 834 C CA . LYS A 1 120 ? 22.031 26.528 56.856 1.00 15.57 100 LYS A CA 1
ATOM 835 C C . LYS A 1 120 ? 21.952 27.107 55.452 1.00 16.54 100 LYS A C 1
ATOM 836 O O . LYS A 1 120 ? 22.369 28.242 55.240 1.00 16.10 100 LYS A O 1
ATOM 842 N N . ARG A 1 121 ? 21.390 26.347 54.509 1.00 14.66 101 ARG A N 1
ATOM 843 C CA A ARG A 1 121 ? 21.204 26.823 53.132 0.50 14.41 101 ARG A CA 1
ATOM 844 C CA B ARG A 1 121 ? 21.239 26.843 53.142 0.50 14.76 101 ARG A CA 1
ATOM 845 C C . ARG A 1 121 ? 20.432 28.145 53.132 1.00 14.76 101 ARG A C 1
ATOM 846 O O . ARG A 1 121 ? 20.849 29.130 52.514 1.00 14.27 101 ARG A O 1
ATOM 861 N N . LEU A 1 122 ? 19.303 28.168 53.838 1.00 14.02 102 LEU A N 1
ATOM 862 C CA . LEU A 1 122 ? 18.486 29.381 53.880 1.00 14.37 102 LEU A CA 1
ATOM 863 C C . LEU A 1 122 ? 19.227 30.535 54.554 1.00 15.28 102 LEU A C 1
ATOM 864 O O . LEU A 1 122 ? 19.178 31.667 54.073 1.00 12.57 102 LEU A O 1
ATOM 869 N N . LYS A 1 123 ? 19.925 30.247 55.654 1.00 13.13 103 LYS A N 1
ATOM 870 C CA . LYS A 1 123 ? 20.653 31.294 56.384 1.00 15.12 103 LYS A CA 1
ATOM 871 C C . LYS A 1 123 ? 21.794 31.870 55.536 1.00 15.67 103 LYS A C 1
ATOM 872 O O . LYS A 1 123 ? 22.033 33.085 55.551 1.00 14.47 103 LYS A O 1
ATOM 878 N N . ILE A 1 124 ? 22.462 31.004 54.778 1.00 13.72 104 ILE A N 1
ATOM 879 C CA . ILE A 1 124 ? 23.541 31.434 53.876 1.00 15.36 104 ILE A CA 1
ATOM 880 C C . ILE A 1 124 ? 22.981 32.335 52.770 1.00 15.04 104 ILE A C 1
ATOM 881 O O . ILE A 1 124 ? 23.548 33.398 52.482 1.00 15.40 104 ILE A O 1
ATOM 886 N N . ILE A 1 125 ? 21.876 31.914 52.149 1.00 12.86 105 ILE A N 1
ATOM 887 C CA . ILE A 1 125 ? 21.254 32.724 51.104 1.00 11.60 105 ILE A CA 1
ATOM 888 C C . ILE A 1 125 ? 20.927 34.114 51.675 1.00 12.37 105 ILE A C 1
ATOM 889 O O . ILE A 1 125 ? 21.219 35.142 51.052 1.00 10.98 105 ILE A O 1
ATOM 894 N N . ASN A 1 126 ? 20.311 34.133 52.850 1.00 11.64 106 ASN A N 1
ATOM 895 C CA . ASN A 1 126 ? 19.901 35.401 53.442 1.00 13.56 106 ASN A CA 1
ATOM 896 C C . ASN A 1 126 ? 21.065 36.305 53.814 1.00 12.93 106 ASN A C 1
ATOM 897 O O . ASN A 1 126 ? 21.006 37.513 53.583 1.00 12.80 106 ASN A O 1
ATOM 902 N N . LYS A 1 127 ? 22.113 35.719 54.375 1.00 12.79 107 LYS A N 1
ATOM 903 C CA . LYS A 1 127 ? 23.276 36.491 54.804 1.00 13.42 107 LYS A CA 1
ATOM 904 C C . LYS A 1 127 ? 23.983 37.086 53.593 1.00 12.33 107 LYS A C 1
ATOM 905 O O . LYS A 1 127 ? 24.369 38.255 53.610 1.00 12.14 107 LYS A O 1
ATOM 911 N N . ILE A 1 128 ? 24.139 36.292 52.532 1.00 12.77 108 ILE A N 1
ATOM 912 C CA . ILE A 1 128 ? 24.704 36.822 51.287 1.00 11.65 108 ILE A CA 1
ATOM 913 C C . ILE A 1 128 ? 23.826 37.937 50.699 1.00 14.14 108 ILE A C 1
ATOM 914 O O . ILE A 1 128 ? 24.345 38.994 50.327 1.00 12.07 108 ILE A O 1
ATOM 919 N N . ALA A 1 129 ? 22.510 37.718 50.651 1.00 12.22 109 ALA A N 1
ATOM 920 C CA . ALA A 1 129 ? 21.585 38.716 50.103 1.00 12.17 109 ALA A CA 1
ATOM 921 C C . ALA A 1 129 ? 21.617 40.012 50.910 1.00 11.29 109 ALA A C 1
ATOM 922 O O . ALA A 1 129 ? 21.460 41.087 50.347 1.00 9.78 109 ALA A O 1
ATOM 924 N N . ARG A 1 130 ? 21.808 39.885 52.222 1.00 9.96 110 ARG A N 1
ATOM 925 C CA . ARG A 1 130 ? 21.884 41.030 53.133 1.00 9.81 110 ARG A CA 1
ATOM 926 C C . ARG A 1 130 ? 23.164 41.850 52.916 1.00 10.15 110 ARG A C 1
ATOM 927 O O . ARG A 1 130 ? 23.124 43.089 52.898 1.00 8.22 110 ARG A O 1
ATOM 935 N N . GLU A 1 131 ? 24.297 41.169 52.743 1.00 10.00 111 GLU A N 1
ATOM 936 C CA . GLU A 1 131 ? 25.586 41.870 52.737 1.00 11.35 111 GLU A CA 1
ATOM 937 C C . GLU A 1 131 ? 26.047 42.298 51.353 1.00 11.17 111 GLU A C 1
ATOM 938 O O . GLU A 1 131 ? 26.877 43.196 51.228 1.00 12.89 111 GLU A O 1
ATOM 944 N N . ALA A 1 132 ? 25.517 41.654 50.320 1.00 10.17 112 ALA A N 1
ATOM 945 C CA . ALA A 1 132 ? 26.073 41.794 48.974 1.00 11.46 112 ALA A CA 1
ATOM 946 C C . ALA A 1 132 ? 25.449 42.914 48.148 1.00 11.73 112 ALA A C 1
ATOM 947 O O . ALA A 1 132 ? 24.299 43.308 48.363 1.00 12.13 112 ALA A O 1
ATOM 949 N N . ILE A 1 133 ? 26.237 43.428 47.212 1.00 11.82 113 ILE A N 1
ATOM 950 C CA . ILE A 1 133 ? 25.714 44.244 46.121 1.00 13.17 113 ILE A CA 1
ATOM 951 C C . ILE A 1 133 ? 26.238 43.704 44.802 1.00 14.20 113 ILE A C 1
ATOM 952 O O . ILE A 1 133 ? 27.172 42.905 44.775 1.00 14.98 113 ILE A O 1
ATOM 957 N N . ASN A 1 134 ? 25.600 44.127 43.719 1.00 14.14 114 ASN A N 1
ATOM 958 C CA . ASN A 1 134 ? 26.117 43.955 42.382 1.00 16.47 114 ASN A CA 1
ATOM 959 C C . ASN A 1 134 ? 27.060 45.138 42.168 1.00 18.31 114 ASN A C 1
ATOM 960 O O . ASN A 1 134 ? 26.600 46.278 42.116 1.00 17.59 114 ASN A O 1
ATOM 965 N N . PRO A 1 135 ? 28.385 44.882 42.076 1.00 20.61 115 PRO A N 1
ATOM 966 C CA . PRO A 1 135 ? 29.325 46.006 41.958 1.00 21.23 115 PRO A CA 1
ATOM 967 C C . PRO A 1 135 ? 29.164 46.822 40.675 1.00 21.99 115 PRO A C 1
ATOM 968 O O . PRO A 1 135 ? 29.661 47.949 40.612 1.00 22.55 115 PRO A O 1
ATOM 972 N N . GLN A 1 136 ? 28.461 46.274 39.684 1.00 20.89 116 GLN A N 1
ATOM 973 C CA . GLN A 1 136 ? 28.237 46.976 38.413 1.00 21.28 116 GLN A CA 1
ATOM 974 C C . GLN A 1 136 ? 27.241 48.141 38.510 1.00 20.26 116 GLN A C 1
ATOM 975 O O . GLN A 1 136 ? 27.365 49.123 37.780 1.00 20.39 116 GLN A O 1
ATOM 981 N N . ASN A 1 137 ? 26.252 48.026 39.393 1.00 17.68 117 ASN A N 1
ATOM 982 C CA . ASN A 1 137 ? 25.240 49.072 39.539 1.00 17.32 117 ASN A CA 1
ATOM 983 C C . ASN A 1 137 ? 25.010 49.533 40.983 1.00 16.59 117 ASN A C 1
ATOM 984 O O . ASN A 1 137 ? 24.237 50.462 41.219 1.00 15.81 117 ASN A O 1
ATOM 989 N N . GLY A 1 138 ? 25.674 48.872 41.933 1.00 16.35 118 GLY A N 1
ATOM 990 C CA . GLY A 1 138 ? 25.566 49.212 43.357 1.00 15.97 118 GLY A CA 1
ATOM 991 C C . GLY A 1 138 ? 24.320 48.695 44.062 1.00 16.40 118 GLY A C 1
ATOM 992 O O . GLY A 1 138 ? 24.111 48.980 45.251 1.00 16.88 118 GLY A O 1
ATOM 993 N N . LEU A 1 139 ? 23.503 47.927 43.343 1.00 15.50 119 LEU A N 1
ATOM 994 C CA . LEU A 1 139 ? 22.202 47.466 43.845 1.00 15.06 119 LEU A CA 1
ATOM 995 C C . LEU A 1 139 ? 22.258 46.099 44.551 1.00 13.49 119 LEU A C 1
ATOM 996 O O . LEU A 1 139 ? 23.188 45.322 44.325 1.00 14.43 119 LEU A O 1
ATOM 1001 N N . PRO A 1 140 ? 21.254 45.808 45.403 1.00 12.72 120 PRO A N 1
ATOM 1002 C CA . PRO A 1 140 ? 21.156 44.513 46.086 1.00 11.06 120 PRO A CA 1
ATOM 1003 C C . PRO A 1 140 ? 20.814 43.371 45.135 1.00 12.64 120 PRO A C 1
ATOM 1004 O O . PRO A 1 140 ? 20.210 43.601 44.090 1.00 13.53 120 PRO A O 1
ATOM 1008 N N . HIS A 1 141 ? 21.213 42.156 45.497 1.00 14.29 121 HIS A N 1
ATOM 1009 C CA . HIS A 1 141 ? 20.717 40.953 44.835 1.00 14.01 121 HIS A CA 1
ATOM 1010 C C . HIS A 1 141 ? 19.588 40.387 45.693 1.00 14.45 121 HIS A C 1
ATOM 1011 O O . HIS A 1 141 ? 19.779 40.159 46.888 1.00 14.14 121 HIS A O 1
ATOM 1018 N N . PRO A 1 142 ? 18.403 40.158 45.100 1.00 15.58 122 PRO A N 1
ATOM 1019 C CA . PRO A 1 142 ? 17.359 39.475 45.862 1.00 15.28 122 PRO A CA 1
ATOM 1020 C C . PRO A 1 142 ? 17.819 38.064 46.275 1.00 16.16 122 PRO A C 1
ATOM 1021 O O . PRO A 1 142 ? 18.653 37.463 45.575 1.00 15.23 122 PRO A O 1
ATOM 1025 N N . PRO A 1 143 ? 17.303 37.546 47.412 1.00 16.16 123 PRO A N 1
ATOM 1026 C CA . PRO A 1 143 ? 17.580 36.160 47.826 1.00 16.83 123 PRO A CA 1
ATOM 1027 C C . PRO A 1 143 ? 17.429 35.129 46.696 1.00 16.41 123 PRO A C 1
ATOM 1028 O O . PRO A 1 143 ? 18.292 34.264 46.545 1.00 16.76 123 PRO A O 1
ATOM 1032 N N . LYS A 1 144 ? 16.363 35.236 45.903 1.00 16.96 124 LYS A N 1
ATOM 1033 C CA . LYS A 1 144 ? 16.132 34.314 44.780 1.00 17.94 124 LYS A CA 1
ATOM 1034 C C . LYS A 1 144 ? 17.297 34.273 43.782 1.00 17.27 124 LYS A C 1
ATOM 1035 O O . LYS A 1 144 ? 17.582 33.226 43.206 1.00 15.21 124 LYS A O 1
ATOM 1041 N N . ARG A 1 145 ? 17.964 35.410 43.581 1.00 16.77 125 ARG A N 1
ATOM 1042 C CA . ARG A 1 145 ? 19.077 35.492 42.633 1.00 17.89 125 ARG A CA 1
ATOM 1043 C C . ARG A 1 145 ? 20.314 34.780 43.171 1.00 17.07 125 ARG A C 1
ATOM 1044 O O . ARG A 1 145 ? 21.022 34.088 42.416 1.00 15.10 125 ARG A O 1
ATOM 1052 N N . ILE A 1 146 ? 20.559 34.953 44.470 1.00 15.62 126 ILE A N 1
ATOM 1053 C CA . ILE A 1 146 ? 21.648 34.278 45.164 1.00 14.86 126 ILE A CA 1
ATOM 1054 C C . ILE A 1 146 ? 21.422 32.768 45.103 1.00 15.70 126 ILE A C 1
ATOM 1055 O O . ILE A 1 146 ? 22.343 32.006 44.819 1.00 14.74 126 ILE A O 1
ATOM 1060 N N . GLU A 1 147 ? 20.193 32.347 45.381 1.00 15.09 127 GLU A N 1
ATOM 1061 C CA . GLU A 1 147 ? 19.833 30.934 45.338 1.00 16.81 127 GLU A CA 1
ATOM 1062 C C . GLU A 1 147 ? 20.104 30.338 43.949 1.00 16.01 127 GLU A C 1
ATOM 1063 O O . GLU A 1 147 ? 20.660 29.241 43.835 1.00 14.92 127 GLU A O 1
ATOM 1069 N N . LYS A 1 148 ? 19.712 31.066 42.905 1.00 14.88 128 LYS A N 1
ATOM 1070 C CA . LYS A 1 148 ? 19.916 30.613 41.534 1.00 16.41 128 LYS A CA 1
ATOM 1071 C C . LYS A 1 148 ? 21.398 30.465 41.205 1.00 15.62 128 LYS A C 1
ATOM 1072 O O . LYS A 1 148 ? 21.791 29.504 40.544 1.00 14.46 128 LYS A O 1
ATOM 1078 N N . ALA A 1 149 ? 22.206 31.412 41.683 1.00 13.88 129 ALA A N 1
ATOM 1079 C CA . ALA A 1 149 ? 23.662 31.378 41.506 1.00 14.60 129 ALA A CA 1
ATOM 1080 C C . ALA A 1 149 ? 24.292 30.159 42.192 1.00 13.82 129 ALA A C 1
ATOM 1081 O O . ALA A 1 149 ? 25.169 29.512 41.627 1.00 13.69 129 ALA A O 1
ATOM 1083 N N . MET A 1 150 ? 23.837 29.857 43.402 1.00 13.30 130 MET A N 1
ATOM 1084 C CA . MET A 1 150 ? 24.324 28.688 44.137 1.00 15.15 130 MET A CA 1
ATOM 1085 C C . MET A 1 150 ? 24.036 27.397 43.370 1.00 17.12 130 MET A C 1
ATOM 1086 O O . MET A 1 150 ? 24.888 26.496 43.302 1.00 17.19 130 MET A O 1
ATOM 1091 N N . GLU A 1 151 ? 22.849 27.320 42.773 1.00 16.63 131 GLU A N 1
ATOM 1092 C CA . GLU A 1 151 ? 22.484 26.157 41.964 1.00 19.32 131 GLU A CA 1
ATOM 1093 C C . GLU A 1 151 ? 23.382 26.039 40.729 1.00 18.88 131 GLU A C 1
ATOM 1094 O O . GLU A 1 151 ? 23.897 24.957 40.442 1.00 19.21 131 GLU A O 1
ATOM 1100 N N . GLU A 1 152 ? 23.579 27.156 40.028 1.00 16.42 132 GLU A N 1
ATOM 1101 C CA . GLU A 1 152 ? 24.445 27.201 38.844 1.00 17.60 132 GLU A CA 1
ATOM 1102 C C . GLU A 1 152 ? 25.879 26.778 39.155 1.00 15.91 132 GLU A C 1
ATOM 1103 O O . GLU A 1 152 ? 26.522 26.103 38.353 1.00 14.58 132 GLU A O 1
ATOM 1109 N N . ALA A 1 153 ? 26.364 27.176 40.327 1.00 14.84 133 ALA A N 1
ATOM 1110 C CA . ALA A 1 153 ? 27.717 26.849 40.760 1.00 14.42 133 ALA A CA 1
ATOM 1111 C C . ALA A 1 153 ? 27.791 25.466 41.416 1.00 14.61 133 ALA A C 1
ATOM 1112 O O . ALA A 1 153 ? 28.878 25.016 41.796 1.00 14.89 133 ALA A O 1
ATOM 1114 N N . ARG A 1 154 ? 26.637 24.804 41.539 1.00 12.78 134 ARG A N 1
ATOM 1115 C CA . ARG A 1 154 ? 26.521 23.470 42.161 1.00 11.55 134 ARG A CA 1
ATOM 1116 C C . ARG A 1 154 ? 27.086 23.453 43.578 1.00 11.72 134 ARG A C 1
ATOM 1117 O O . ARG A 1 154 ? 27.833 22.551 43.968 1.00 12.15 134 ARG A O 1
ATOM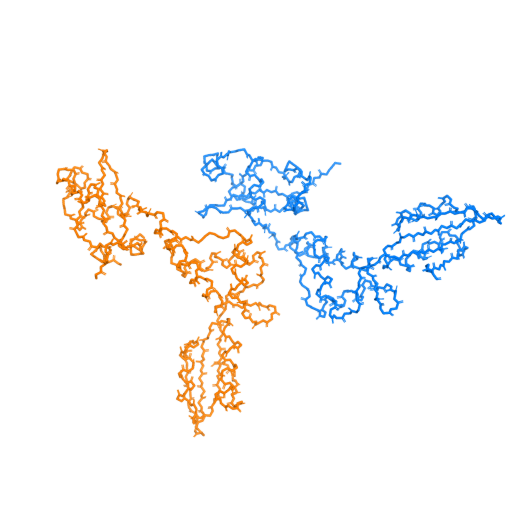 1125 N N . VAL A 1 155 ? 26.716 24.471 44.343 1.00 12.15 135 VAL A N 1
ATOM 1126 C CA . VAL A 1 155 ? 27.127 24.593 45.730 1.00 14.58 135 VAL A CA 1
ATOM 1127 C C . VAL A 1 155 ? 26.480 23.502 46.583 1.00 15.81 135 VAL A C 1
ATOM 1128 O O . VAL A 1 155 ? 25.263 23.308 46.534 1.00 16.14 135 VAL A O 1
ATOM 1132 N N . HIS A 1 156 ? 27.304 22.789 47.352 1.00 15.38 136 HIS A N 1
ATOM 1133 C CA . HIS A 1 156 ? 26.817 21.857 48.360 1.00 18.43 136 HIS A CA 1
ATOM 1134 C C . HIS A 1 156 ? 26.993 22.500 49.727 1.00 16.55 136 HIS A C 1
ATOM 1135 O O . HIS A 1 156 ? 28.116 22.775 50.137 1.00 19.20 136 HIS A O 1
ATOM 1142 N N . VAL A 1 157 ? 25.886 22.753 50.418 1.00 15.54 137 VAL A N 1
ATOM 1143 C CA . VAL A 1 157 ? 25.924 23.327 51.754 1.00 15.51 137 VAL A CA 1
ATOM 1144 C C . VAL A 1 157 ? 26.259 22.214 52.771 1.00 16.04 137 VAL A C 1
ATOM 1145 O O . VAL A 1 157 ? 25.710 21.114 52.697 1.00 17.18 137 VAL A O 1
ATOM 1149 N N . ASP A 1 158 ? 27.188 22.499 53.678 1.00 14.78 138 ASP A N 1
ATOM 1150 C CA . ASP A 1 158 ? 27.552 21.550 54.737 1.00 14.82 138 ASP A CA 1
ATOM 1151 C C . ASP A 1 158 ? 26.533 21.619 55.864 1.00 13.81 138 ASP A C 1
ATOM 1152 O O . ASP A 1 158 ? 26.099 22.709 56.239 1.00 14.51 138 ASP A O 1
ATOM 1157 N N . PRO A 1 159 ? 26.169 20.458 56.451 1.00 15.23 139 PRO A N 1
ATOM 1158 C CA . PRO A 1 159 ? 25.245 20.477 57.587 1.00 15.31 139 PRO A CA 1
ATOM 1159 C C . PRO A 1 159 ? 25.833 21.109 58.867 1.00 15.88 139 PRO A C 1
ATOM 1160 O O . PRO A 1 159 ? 25.080 21.640 59.688 1.00 16.85 139 PRO A O 1
ATOM 1164 N N . PHE A 1 160 ? 27.157 21.059 59.034 1.00 12.35 140 PHE A N 1
ATOM 1165 C CA . PHE A 1 160 ? 27.761 21.339 60.342 1.00 14.27 140 PHE A CA 1
ATOM 1166 C C . PHE A 1 160 ? 28.548 22.647 60.433 1.00 13.76 140 PHE A C 1
ATOM 1167 O O . PHE A 1 160 ? 28.448 23.365 61.437 1.00 14.61 140 PHE A O 1
ATOM 1175 N N . LYS A 1 161 ? 29.357 22.934 59.414 1.00 15.94 141 LYS A N 1
ATOM 1176 C CA . LYS A 1 161 ? 30.172 24.150 59.388 1.00 14.81 141 LYS A CA 1
ATOM 1177 C C . LYS A 1 161 ? 29.300 25.367 59.659 1.00 15.28 141 LYS A C 1
ATOM 1178 O O . LYS A 1 161 ? 28.173 25.440 59.189 1.00 12.76 141 LYS A O 1
ATOM 1184 N N . THR A 1 162 ? 29.818 26.319 60.426 1.00 14.34 142 THR A N 1
ATOM 1185 C CA . THR A 1 162 ? 29.024 27.508 60.761 1.00 14.73 142 THR A CA 1
ATOM 1186 C C . THR A 1 162 ? 28.582 28.279 59.513 1.00 15.27 142 THR A C 1
ATOM 1187 O O . THR A 1 162 ? 29.266 28.282 58.477 1.00 14.57 142 THR A O 1
ATOM 1191 N N . VAL A 1 163 ? 27.423 28.917 59.612 1.00 16.70 143 VAL A N 1
ATOM 1192 C CA . VAL A 1 163 ? 26.946 29.796 58.537 1.00 17.22 143 VAL A CA 1
ATOM 1193 C C . VAL A 1 163 ? 28.013 30.837 58.161 1.00 18.42 143 VAL A C 1
ATOM 1194 O O . VAL A 1 163 ? 28.271 31.050 56.977 1.00 19.26 143 VAL A O 1
ATOM 1198 N N . ASP A 1 164 ? 28.637 31.454 59.168 1.00 18.45 144 ASP A N 1
ATOM 1199 C CA . ASP A 1 164 ? 29.719 32.426 58.952 1.00 20.48 144 ASP A CA 1
ATOM 1200 C C . ASP A 1 164 ? 30.833 31.905 58.049 1.00 20.48 144 ASP A C 1
ATOM 1201 O O . ASP A 1 164 ? 31.210 32.576 57.082 1.00 19.83 144 ASP A O 1
ATOM 1206 N N . GLU A 1 165 ? 31.358 30.716 58.357 1.00 16.95 145 GLU A N 1
ATOM 1207 C CA . GLU A 1 165 ? 32.401 30.122 57.529 1.00 17.30 145 GLU A CA 1
ATOM 1208 C C . GLU A 1 165 ? 31.898 29.793 56.128 1.00 16.24 145 GLU A C 1
ATOM 1209 O O . GLU A 1 165 ? 32.587 30.042 55.136 1.00 17.71 145 GLU A O 1
ATOM 1215 N N . GLN A 1 166 ? 30.693 29.246 56.030 1.00 14.01 146 GLN A N 1
ATOM 1216 C CA . GLN A 1 166 ? 30.182 28.842 54.732 1.00 12.74 146 GLN A CA 1
ATOM 1217 C C . GLN A 1 166 ? 29.829 30.017 53.834 1.00 15.04 146 GLN A C 1
ATOM 1218 O O . GLN A 1 166 ? 29.936 29.913 52.614 1.00 14.68 146 GLN A O 1
ATOM 1224 N N . VAL A 1 167 ? 29.406 31.130 54.433 1.00 15.43 147 VAL A N 1
ATOM 1225 C CA . VAL A 1 167 ? 29.074 32.309 53.630 1.00 17.24 147 VAL A CA 1
ATOM 1226 C C . VAL A 1 167 ? 30.263 32.692 52.739 1.00 15.68 147 VAL A C 1
ATOM 1227 O O . VAL A 1 167 ? 30.090 32.945 51.546 1.00 16.52 147 VAL A O 1
ATOM 1231 N N . ASN A 1 168 ? 31.463 32.722 53.311 1.00 15.68 148 ASN A N 1
ATOM 1232 C CA . ASN A 1 168 ? 32.663 33.063 52.534 1.00 17.66 148 ASN A CA 1
ATOM 1233 C C . ASN A 1 168 ? 33.015 32.037 51.449 1.00 16.72 148 ASN A C 1
ATOM 1234 O O . ASN A 1 168 ? 33.435 32.407 50.354 1.00 16.48 148 ASN A O 1
ATOM 1239 N N . ILE A 1 169 ? 32.854 30.753 51.769 1.00 14.50 149 ILE A N 1
ATOM 1240 C CA . ILE A 1 169 ? 33.039 29.669 50.792 1.00 13.25 149 ILE A CA 1
ATOM 1241 C C . ILE A 1 169 ? 32.044 29.808 49.633 1.00 13.03 149 ILE A C 1
ATOM 1242 O O . ILE A 1 169 ? 32.420 29.769 48.455 1.00 13.30 149 ILE A O 1
ATOM 1247 N N . VAL A 1 170 ? 30.776 29.992 49.979 1.00 13.06 150 VAL A N 1
ATOM 1248 C CA . VAL A 1 170 ? 29.717 30.078 48.974 1.00 13.28 150 VAL A CA 1
ATOM 1249 C C . VAL A 1 170 ? 29.883 31.341 48.118 1.00 14.69 150 VAL A C 1
ATOM 1250 O O . VAL A 1 170 ? 29.749 31.297 46.885 1.00 14.22 150 VAL A O 1
ATOM 1254 N N . LEU A 1 171 ? 30.211 32.462 48.758 1.00 12.40 151 LEU A N 1
ATOM 1255 C CA . LEU A 1 171 ? 30.409 33.696 48.004 1.00 12.99 151 LEU A CA 1
ATOM 1256 C C . LEU A 1 171 ? 31.469 33.502 46.917 1.00 14.36 151 LEU A C 1
ATOM 1257 O O . LEU A 1 171 ? 31.271 33.906 45.763 1.00 12.79 151 LEU A O 1
ATOM 1262 N N . LYS A 1 172 ? 32.578 32.863 47.286 1.00 13.36 152 LYS A N 1
ATOM 1263 C CA . LYS A 1 172 ? 33.662 32.592 46.354 1.00 16.29 152 LYS A CA 1
ATOM 1264 C C . LYS A 1 172 ? 33.199 31.715 45.185 1.00 16.86 152 LYS A C 1
ATOM 1265 O O . LYS A 1 172 ? 33.571 31.963 44.030 1.00 16.67 152 LYS A O 1
ATOM 1271 N N . ALA A 1 173 ? 32.375 30.712 45.490 1.00 17.30 153 ALA A N 1
ATOM 1272 C CA . ALA A 1 173 ? 31.831 29.807 44.472 1.00 17.79 153 ALA A CA 1
ATOM 1273 C C . ALA A 1 173 ? 30.887 30.505 43.482 1.00 17.16 153 ALA A C 1
ATOM 1274 O O . ALA A 1 173 ? 30.919 30.216 42.284 1.00 19.91 153 ALA A O 1
ATOM 1276 N N . ILE A 1 174 ? 30.062 31.427 43.967 1.00 15.38 154 ILE A N 1
ATOM 1277 C CA . ILE A 1 174 ? 29.066 32.063 43.096 1.00 15.89 154 ILE A CA 1
ATOM 1278 C C . ILE A 1 174 ? 29.543 33.321 42.354 1.00 17.21 154 ILE A C 1
ATOM 1279 O O . ILE A 1 174 ? 28.883 33.776 41.411 1.00 16.25 154 ILE A O 1
ATOM 1284 N N . ARG A 1 175 ? 30.676 33.883 42.774 1.00 18.14 155 ARG A N 1
ATOM 1285 C CA . ARG A 1 175 ? 31.167 35.133 42.176 1.00 19.26 155 ARG A CA 1
ATOM 1286 C C . ARG A 1 175 ? 31.580 34.986 40.702 1.00 20.22 155 ARG A C 1
ATOM 1287 O O . ARG A 1 175 ? 31.750 35.989 40.009 1.00 19.25 155 ARG A O 1
ATOM 1295 N N . THR A 1 176 ? 31.735 33.749 40.233 1.00 20.32 156 THR A N 1
ATOM 1296 C CA . THR A 1 176 ? 31.952 33.500 38.804 1.00 22.39 156 THR A CA 1
ATOM 1297 C C . THR A 1 176 ? 30.631 33.400 38.038 1.00 20.99 156 THR A C 1
ATOM 1298 O O . THR A 1 176 ? 30.614 33.465 36.811 1.00 20.19 156 THR A O 1
ATOM 1302 N N . LYS A 1 177 ? 29.529 33.252 38.765 1.00 17.95 157 LYS A N 1
ATOM 1303 C CA . LYS A 1 177 ? 28.212 33.161 38.142 1.00 18.13 157 LYS A CA 1
ATOM 1304 C C . LYS A 1 177 ? 27.506 34.513 38.066 1.00 20.04 157 LYS A C 1
ATOM 1305 O O . LYS A 1 177 ? 26.859 34.818 37.064 1.00 21.61 157 LYS A O 1
ATOM 1311 N N . ILE A 1 178 ? 27.645 35.326 39.112 1.00 19.45 158 ILE A N 1
ATOM 1312 C CA . ILE A 1 178 ? 27.070 36.677 39.118 1.00 20.01 158 ILE A CA 1
ATOM 1313 C C . ILE A 1 178 ? 28.046 37.720 39.645 1.00 18.48 158 ILE A C 1
ATOM 1314 O O . ILE A 1 178 ? 28.958 37.380 40.408 1.00 16.27 158 ILE A O 1
ATOM 1319 N N . PRO A 1 179 ? 27.859 38.993 39.234 1.00 17.66 159 PRO A N 1
ATOM 1320 C CA . PRO A 1 179 ? 28.703 40.069 39.726 1.00 17.08 159 PRO A CA 1
ATOM 1321 C C . PRO A 1 179 ? 28.315 40.342 41.162 1.00 15.98 159 PRO A C 1
ATOM 1322 O O . PRO A 1 179 ? 27.178 40.739 41.420 1.00 16.62 159 PRO A O 1
ATOM 1326 N N . ILE A 1 180 ? 29.242 40.126 42.089 1.00 14.35 160 ILE A N 1
ATOM 1327 C CA . ILE A 1 180 ? 28.891 40.185 43.510 1.00 16.07 160 ILE A CA 1
ATOM 1328 C C . ILE A 1 180 ? 30.072 40.516 44.414 1.00 17.02 160 ILE A C 1
ATOM 1329 O O . ILE A 1 180 ? 31.200 40.057 44.190 1.00 17.09 160 ILE A O 1
ATOM 1334 N N . LYS A 1 181 ? 29.786 41.307 45.448 1.00 15.04 161 LYS A N 1
ATOM 1335 C CA . LYS A 1 181 ? 30.772 41.749 46.408 1.00 15.71 161 LYS A CA 1
ATOM 1336 C C . LYS A 1 181 ? 30.012 42.104 47.680 1.00 12.74 161 LYS A C 1
ATOM 1337 O O . LYS A 1 181 ? 28.902 42.615 47.605 1.00 15.28 161 LYS A O 1
ATOM 1343 N N . PHE A 1 182 ? 30.607 41.828 48.834 1.00 10.68 162 PHE A N 1
ATOM 1344 C CA . PHE A 1 182 ? 30.091 42.325 50.108 1.00 10.64 162 PHE A CA 1
ATOM 1345 C C . PHE A 1 182 ? 30.527 43.777 50.248 1.00 11.31 162 PHE A C 1
ATOM 1346 O O . PHE A 1 182 ? 31.707 44.101 50.094 1.00 11.01 162 PHE A O 1
ATOM 1354 N N . GLU A 1 183 ? 29.568 44.655 50.507 1.00 9.96 163 GLU A N 1
ATOM 1355 C CA . GLU A 1 183 ? 29.874 46.078 50.664 1.00 12.38 163 GLU A CA 1
ATOM 1356 C C . GLU A 1 183 ? 28.817 46.761 51.493 1.00 11.71 163 GLU A C 1
ATOM 1357 O O . GLU A 1 183 ? 27.619 46.569 51.271 1.00 13.56 163 GLU A O 1
ATOM 1363 N N . LYS A 1 184 ? 29.265 47.561 52.458 1.00 14.21 164 LYS A N 1
ATOM 1364 C CA . LYS A 1 184 ? 28.368 48.412 53.207 1.00 13.43 164 LYS A CA 1
ATOM 1365 C C . LYS A 1 184 ? 28.135 49.649 52.350 1.00 15.01 164 LYS A C 1
ATOM 1366 O O . LYS A 1 184 ? 29.000 50.027 51.558 1.00 15.13 164 LYS A O 1
ATOM 1372 N N . VAL A 1 185 ? 26.959 50.245 52.482 1.00 13.04 165 VAL A N 1
ATOM 1373 C CA . VAL A 1 185 ? 26.661 51.506 51.795 1.00 13.50 165 VAL A CA 1
ATOM 1374 C C . VAL A 1 185 ? 26.167 52.515 52.813 1.00 15.64 165 VAL A C 1
ATOM 1375 O O . VAL A 1 185 ? 25.699 52.138 53.893 1.00 16.38 165 VAL A O 1
ATOM 1379 N N . ARG A 1 186 ? 26.284 53.794 52.475 1.00 13.38 166 ARG A N 1
ATOM 1380 C CA . ARG A 1 186 ? 25.794 54.857 53.360 1.00 14.09 166 ARG A CA 1
ATOM 1381 C C . ARG A 1 186 ? 24.613 55.547 52.711 1.00 13.52 166 ARG A C 1
ATOM 1382 O O . ARG A 1 186 ? 24.677 55.927 51.544 1.00 13.11 166 ARG A O 1
ATOM 1390 N N . VAL A 1 187 ? 23.529 55.672 53.472 1.00 12.20 167 VAL A N 1
ATOM 1391 C CA . VAL A 1 187 ? 22.299 56.245 52.979 1.00 13.12 167 VAL A CA 1
ATOM 1392 C C . VAL A 1 187 ? 21.992 57.467 53.825 1.00 13.94 167 VAL A C 1
ATOM 1393 O O . VAL A 1 187 ? 22.031 57.395 55.052 1.00 15.01 167 VAL A O 1
ATOM 1397 N N . ALA A 1 188 ? 21.693 58.583 53.175 1.00 12.90 168 ALA A N 1
ATOM 1398 C CA . ALA A 1 188 ? 21.259 59.773 53.896 1.00 12.85 168 ALA A CA 1
ATOM 1399 C C . ALA A 1 188 ? 19.742 59.761 53.878 1.00 14.07 168 ALA A C 1
ATOM 1400 O O . ALA A 1 188 ? 19.111 59.602 52.811 1.00 16.39 168 ALA A O 1
ATOM 1402 N N . ILE A 1 189 ? 19.147 59.903 55.053 1.00 12.63 169 ILE A N 1
ATOM 1403 C CA . ILE A 1 189 ? 17.692 59.937 55.132 1.00 15.06 169 ILE A CA 1
ATOM 1404 C C . ILE A 1 189 ? 17.254 61.262 55.729 1.00 16.14 169 ILE A C 1
ATOM 1405 O O . ILE A 1 189 ? 18.003 61.896 56.480 1.00 17.67 169 ILE A O 1
ATOM 1410 N N . LYS A 1 190 ? 16.055 61.686 55.359 1.00 12.79 170 LYS A N 1
ATOM 1411 C CA A LYS A 1 190 ? 15.449 62.900 55.886 0.50 14.12 170 LYS A CA 1
ATOM 1412 C CA B LYS A 1 190 ? 15.463 62.870 55.958 0.50 13.43 170 LYS A CA 1
ATOM 1413 C C . LYS A 1 190 ? 14.035 62.536 56.312 1.00 15.23 170 LYS A C 1
ATOM 1414 O O . LYS A 1 190 ? 13.246 62.064 55.478 1.00 14.88 170 LYS A O 1
ATOM 1425 N N . ILE A 1 191 ? 13.717 62.748 57.578 1.00 15.74 171 ILE A N 1
ATOM 1426 C CA . ILE A 1 191 ? 12.374 62.429 58.038 1.00 17.18 171 ILE A CA 1
ATOM 1427 C C . ILE A 1 191 ? 11.826 63.544 58.925 1.00 14.71 171 ILE A C 1
ATOM 1428 O O . ILE A 1 191 ? 12.584 64.326 59.504 1.00 12.97 171 ILE A O 1
ATOM 1433 N N . PRO A 1 192 ? 10.497 63.613 59.055 1.00 13.72 172 PRO A N 1
ATOM 1434 C CA . PRO A 1 192 ? 9.945 64.661 59.897 1.00 13.22 172 PRO A CA 1
ATOM 1435 C C . PRO A 1 192 ? 10.431 64.500 61.333 1.00 13.65 172 PRO A C 1
ATOM 1436 O O . PRO A 1 192 ? 10.676 63.376 61.777 1.00 14.26 172 PRO A O 1
ATOM 1440 N N . GLY A 1 193 ? 10.589 65.618 62.034 1.00 14.97 173 GLY A N 1
ATOM 1441 C CA . GLY A 1 193 ? 11.121 65.620 63.403 1.00 16.26 173 GLY A CA 1
ATOM 1442 C C . GLY A 1 193 ? 10.355 64.751 64.386 1.00 15.17 173 GLY A C 1
ATOM 1443 O O . GLY A 1 193 ? 10.955 64.154 65.287 1.00 16.70 173 GLY A O 1
ATOM 1444 N N . GLU A 1 194 ? 9.040 64.669 64.200 1.00 14.08 174 GLU A N 1
ATOM 1445 C CA . GLU A 1 194 ? 8.137 63.861 65.039 1.00 14.29 174 GLU A CA 1
ATOM 1446 C C . GLU A 1 194 ? 8.493 62.373 65.030 1.00 14.43 174 GLU A C 1
ATOM 1447 O O . GLU A 1 194 ? 8.183 61.644 65.977 1.00 15.96 174 GLU A O 1
ATOM 1453 N N . MET A 1 195 ? 9.126 61.938 63.945 1.00 12.06 175 MET A N 1
ATOM 1454 C CA . MET A 1 195 ? 9.418 60.526 63.711 1.00 13.86 175 MET A CA 1
ATOM 1455 C C . MET A 1 195 ? 10.859 60.138 64.043 1.00 12.71 175 MET A C 1
ATOM 1456 O O . MET A 1 195 ? 11.252 58.976 63.867 1.00 13.18 175 MET A O 1
ATOM 1461 N N . ALA A 1 196 ? 11.654 61.092 64.514 1.00 13.98 176 ALA A N 1
ATOM 1462 C CA . ALA A 1 196 ? 13.074 60.819 64.701 1.00 14.31 176 ALA A CA 1
ATOM 1463 C C . ALA A 1 196 ? 13.324 59.750 65.771 1.00 17.03 176 ALA A C 1
ATOM 1464 O O . ALA A 1 196 ? 14.097 58.809 65.539 1.00 17.48 176 ALA A O 1
ATOM 1466 N N . GLY A 1 197 ? 12.674 59.906 66.922 1.00 16.71 177 GLY A N 1
ATOM 1467 C CA . GLY A 1 197 ? 12.739 58.908 67.998 1.00 18.57 177 GLY A CA 1
ATOM 1468 C C . GLY A 1 197 ? 12.385 57.517 67.493 1.00 20.37 177 GLY A C 1
ATOM 1469 O O . GLY A 1 197 ? 13.135 56.561 67.700 1.00 20.80 177 GLY A O 1
ATOM 1470 N N . SER A 1 198 ? 11.248 57.414 66.806 1.00 18.61 178 SER A N 1
ATOM 1471 C CA . SER A 1 198 ? 10.788 56.151 66.217 1.00 18.72 178 SER A CA 1
ATOM 1472 C C . SER A 1 198 ? 11.716 55.578 65.151 1.00 16.91 178 SER A C 1
ATOM 1473 O O . SER A 1 198 ? 11.903 54.362 65.086 1.00 15.94 178 SER A O 1
ATOM 1476 N N . ALA A 1 199 ? 12.286 56.449 64.314 1.00 16.28 179 ALA A N 1
ATOM 1477 C CA . ALA A 1 199 ? 13.207 56.029 63.255 1.00 16.59 179 ALA A CA 1
ATOM 1478 C C . ALA A 1 199 ? 14.508 55.449 63.816 1.00 18.78 179 ALA A C 1
ATOM 1479 O O . ALA A 1 199 ? 15.076 54.519 63.251 1.00 15.18 179 ALA A O 1
ATOM 1481 N N . TYR A 1 200 ? 14.959 55.989 64.941 1.00 19.91 180 TYR A N 1
ATOM 1482 C CA . TYR A 1 200 ? 16.157 55.464 65.591 1.00 20.39 180 TYR A CA 1
ATOM 1483 C C . TYR A 1 200 ? 16.013 53.957 65.849 1.00 19.72 180 TYR A C 1
ATOM 1484 O O . TYR A 1 200 ? 16.940 53.188 65.577 1.00 17.98 180 TYR A O 1
ATOM 1493 N N . GLY A 1 201 ? 14.842 53.538 66.336 1.00 16.71 181 GLY A N 1
ATOM 1494 C CA . GLY A 1 201 ? 14.565 52.129 66.592 1.00 18.00 181 GLY A CA 1
ATOM 1495 C C . GLY A 1 201 ? 14.573 51.283 65.327 1.00 17.94 181 GLY A C 1
ATOM 1496 O O . GLY A 1 201 ? 15.122 50.182 65.319 1.00 17.99 181 GLY A O 1
ATOM 1497 N N . VAL A 1 202 ? 13.966 51.796 64.258 1.00 16.40 182 VAL A N 1
ATOM 1498 C CA . VAL A 1 202 ? 13.948 51.099 62.963 1.00 17.23 182 VAL A CA 1
ATOM 1499 C C . VAL A 1 202 ? 15.364 50.957 62.414 1.00 17.69 182 VAL A C 1
ATOM 1500 O O . VAL A 1 202 ? 15.783 49.865 62.015 1.00 16.73 182 VAL A O 1
ATOM 1504 N N . ILE A 1 203 ? 16.100 52.061 62.448 1.00 17.77 183 ILE A N 1
ATOM 1505 C CA . ILE A 1 203 ? 17.459 52.127 61.925 1.00 20.78 183 ILE A CA 1
ATOM 1506 C C . ILE A 1 203 ? 18.353 51.079 62.598 1.00 22.26 183 ILE A C 1
ATOM 1507 O O . ILE A 1 203 ? 19.169 50.426 61.948 1.00 22.21 183 ILE A O 1
ATOM 1512 N N . SER A 1 204 ? 18.142 50.882 63.896 1.00 21.39 184 SER A N 1
ATOM 1513 C CA A SER A 1 204 ? 19.015 50.000 64.641 0.50 22.11 184 SER A CA 1
ATOM 1514 C CA B SER A 1 204 ? 18.934 49.965 64.732 0.50 22.03 184 SER A CA 1
ATOM 1515 C C . SER A 1 204 ? 18.901 48.530 64.226 1.00 21.10 184 SER A C 1
ATOM 1516 O O . SER A 1 204 ? 19.824 47.754 64.442 1.00 22.57 184 SER A O 1
ATOM 1521 N N . ASN A 1 205 ? 17.801 48.171 63.580 1.00 21.90 185 ASN A N 1
ATOM 1522 C CA . ASN A 1 205 ? 17.682 46.867 62.966 1.00 22.09 185 ASN A CA 1
ATOM 1523 C C . ASN A 1 205 ? 18.512 46.756 61.683 1.00 21.51 185 ASN A C 1
ATOM 1524 O O . ASN A 1 205 ? 18.893 45.651 61.288 1.00 20.93 185 ASN A O 1
ATOM 1529 N N . PHE A 1 206 ? 18.802 47.894 61.047 1.00 16.47 186 PHE A N 1
ATOM 1530 C CA . PHE A 1 206 ? 19.464 47.891 59.741 1.00 15.91 186 PHE A CA 1
ATOM 1531 C C . PHE A 1 206 ? 20.938 48.254 59.738 1.00 16.14 186 PHE A C 1
ATOM 1532 O O . PHE A 1 206 ? 21.723 47.679 58.987 1.00 15.14 186 PHE A O 1
ATOM 1540 N N . GLY A 1 207 ? 21.313 49.238 60.543 1.00 14.32 187 GLY A N 1
ATOM 1541 C CA . GLY A 1 207 ? 22.685 49.671 60.527 1.00 13.86 187 GLY A CA 1
ATOM 1542 C C . GLY A 1 207 ? 23.018 50.646 61.627 1.00 16.01 187 GLY A C 1
ATOM 1543 O O . GLY A 1 207 ? 22.352 50.679 62.672 1.00 15.12 187 GLY A O 1
ATOM 1544 N N . LYS A 1 208 ? 24.082 51.404 61.394 1.00 11.55 188 LYS A N 1
ATOM 1545 C CA . LYS A 1 208 ? 24.636 52.303 62.399 1.00 13.89 188 LYS A CA 1
ATOM 1546 C C . LYS A 1 208 ? 24.590 53.731 61.892 1.00 15.18 188 LYS A C 1
ATOM 1547 O O . LYS A 1 208 ? 24.957 53.994 60.748 1.00 13.46 188 LYS A O 1
ATOM 1553 N N . ILE A 1 209 ? 24.146 54.642 62.752 1.00 13.73 189 ILE A N 1
ATOM 1554 C CA . ILE A 1 209 ? 24.129 56.078 62.415 1.00 13.39 189 ILE A CA 1
ATOM 1555 C C . ILE A 1 209 ? 25.535 56.640 62.528 1.00 13.58 189 ILE A C 1
ATOM 1556 O O . ILE A 1 209 ? 26.151 56.584 63.601 1.00 11.80 189 ILE A O 1
ATOM 1561 N N . THR A 1 210 ? 26.055 57.171 61.420 1.00 9.20 190 THR A N 1
ATOM 1562 C CA . THR A 1 210 ? 27.410 57.743 61.417 1.00 9.27 190 THR A CA 1
ATOM 1563 C C . THR A 1 210 ? 27.358 59.261 61.631 1.00 8.72 190 THR A C 1
ATOM 1564 O O . THR A 1 210 ? 28.302 59.860 62.113 1.00 8.37 190 THR A O 1
ATOM 1568 N N . ASN A 1 211 ? 26.253 59.869 61.216 1.00 9.84 191 ASN A N 1
ATOM 1569 C CA . ASN A 1 211 ? 26.051 61.306 61.376 1.00 13.23 191 ASN A CA 1
ATOM 1570 C C . ASN A 1 211 ? 24.552 61.555 61.477 1.00 11.50 191 ASN A C 1
ATOM 1571 O O . ASN A 1 211 ? 23.741 60.858 60.858 1.00 14.81 191 ASN A O 1
ATOM 1576 N N . GLU A 1 212 ? 24.165 62.556 62.263 1.00 12.66 192 GLU A N 1
ATOM 1577 C CA . GLU A 1 212 ? 22.772 62.963 62.313 1.00 13.06 192 GLU A CA 1
ATOM 1578 C C . GLU A 1 212 ? 22.679 64.410 62.716 1.00 13.13 192 GLU A C 1
ATOM 1579 O O . GLU A 1 212 ? 23.494 64.880 63.504 1.00 12.88 192 GLU A O 1
ATOM 1585 N N . GLU A 1 213 ? 21.721 65.123 62.130 1.00 12.05 193 GLU A N 1
ATOM 1586 C CA . GLU A 1 213 ? 21.610 66.566 62.329 1.00 13.21 193 GLU A CA 1
ATOM 1587 C C . GLU A 1 213 ? 20.173 67.008 62.285 1.00 12.44 193 GLU A C 1
ATOM 1588 O O . GLU A 1 213 ? 19.469 66.800 61.284 1.00 12.25 193 GLU A O 1
ATOM 1594 N N . TRP A 1 214 ? 19.726 67.645 63.367 1.00 13.81 194 TRP A N 1
ATOM 1595 C CA . TRP A 1 214 ? 18.443 68.328 63.330 1.00 13.27 194 TRP A CA 1
ATOM 1596 C C . TRP A 1 214 ? 18.520 69.520 62.374 1.00 12.87 194 TRP A C 1
ATOM 1597 O O . TRP A 1 214 ? 19.485 70.277 62.406 1.00 11.73 194 TRP A O 1
ATOM 1608 N N . GLN A 1 215 ? 17.504 69.657 61.522 1.00 11.11 195 GLN A N 1
ATOM 1609 C CA . GLN A 1 215 ? 17.458 70.695 60.487 1.00 12.41 195 GLN A CA 1
ATOM 1610 C C . GLN A 1 215 ? 16.748 71.944 60.983 1.00 14.68 195 GLN A C 1
ATOM 1611 O O . GLN A 1 215 ? 15.902 71.882 61.884 1.00 15.21 195 GLN A O 1
ATOM 1617 N N . ASN A 1 216 ? 17.104 73.074 60.387 1.00 15.46 196 ASN A N 1
ATOM 1618 C CA A ASN A 1 216 ? 16.461 74.376 60.582 0.50 16.74 196 ASN A CA 1
ATOM 1619 C CA B ASN A 1 216 ? 16.444 74.294 60.815 0.50 16.96 196 ASN A CA 1
ATOM 1620 C C . ASN A 1 216 ? 14.937 74.331 60.493 1.00 16.91 196 ASN A C 1
ATOM 1621 O O . ASN A 1 216 ? 14.224 75.094 61.121 1.00 20.03 196 ASN A O 1
ATOM 1630 N N . ASP A 1 217 ? 14.442 73.451 59.626 1.00 17.91 197 ASP A N 1
ATOM 1631 C CA . ASP A 1 217 ? 12.993 73.385 59.387 1.00 18.36 197 ASP A CA 1
ATOM 1632 C C . ASP A 1 217 ? 12.270 72.362 60.284 1.00 17.78 197 ASP A C 1
ATOM 1633 O O . ASP A 1 217 ? 11.074 72.119 60.111 1.00 19.06 197 ASP A O 1
ATOM 1638 N N . GLY A 1 218 ? 12.999 71.781 61.236 1.00 17.66 198 GLY A N 1
ATOM 1639 C CA . GLY A 1 218 ? 12.416 70.841 62.196 1.00 16.33 198 GLY A CA 1
ATOM 1640 C C . GLY A 1 218 ? 12.524 69.382 61.805 1.00 17.20 198 GLY A C 1
ATOM 1641 O O . GLY A 1 218 ? 12.196 68.499 62.604 1.00 15.84 198 GLY A O 1
ATOM 1642 N N . SER A 1 219 ? 12.975 69.106 60.580 1.00 14.65 199 SER A N 1
ATOM 1643 C CA . SER A 1 219 ? 13.197 67.715 60.174 1.00 16.55 199 SER A CA 1
ATOM 1644 C C . SER A 1 219 ? 14.523 67.190 60.722 1.00 13.46 199 SER A C 1
ATOM 1645 O O . SER A 1 219 ? 15.315 67.939 61.298 1.00 14.37 199 SER A O 1
ATOM 1648 N N . TRP A 1 220 ? 14.765 65.895 60.533 1.00 14.36 200 TRP A N 1
ATOM 1649 C CA . TRP A 1 220 ? 15.962 65.272 61.057 1.00 12.43 200 TRP A CA 1
ATOM 1650 C C . TRP A 1 220 ? 16.608 64.471 59.952 1.00 14.06 200 TRP A C 1
ATOM 1651 O O . TRP A 1 220 ? 15.946 63.691 59.275 1.00 14.37 200 TRP A O 1
ATOM 1662 N N . ILE A 1 221 ? 17.902 64.691 59.768 1.00 12.51 201 ILE A N 1
ATOM 1663 C CA . ILE A 1 221 ? 18.665 63.954 58.770 1.00 13.16 201 ILE A CA 1
ATOM 1664 C C . ILE A 1 221 ? 19.593 62.988 59.493 1.00 13.98 201 ILE A C 1
ATOM 1665 O O . ILE A 1 221 ? 20.196 63.346 60.494 1.00 16.28 201 ILE A O 1
ATOM 1670 N N . ALA A 1 222 ? 19.673 61.754 59.004 1.00 13.39 202 ALA A N 1
ATOM 1671 C CA . ALA A 1 222 ? 20.657 60.799 59.523 1.00 13.57 202 ALA A CA 1
ATOM 1672 C C . ALA A 1 222 ? 21.369 60.149 58.351 1.00 13.65 202 ALA A C 1
ATOM 1673 O O . ALA A 1 222 ? 20.760 59.903 57.307 1.00 17.28 202 ALA A O 1
ATOM 1675 N N . VAL A 1 223 ? 22.660 59.936 58.512 1.00 13.01 203 VAL A N 1
ATOM 1676 C CA . VAL A 1 223 ? 23.437 59.126 57.589 1.00 12.18 203 VAL A CA 1
ATOM 1677 C C . VAL A 1 223 ? 23.607 57.768 58.257 1.00 12.18 203 VAL A C 1
ATOM 1678 O O . VAL A 1 223 ? 24.049 57.686 59.408 1.00 14.24 203 VAL A O 1
ATOM 1682 N N . VAL A 1 224 ? 23.206 56.713 57.551 1.00 12.86 204 VAL A N 1
ATOM 1683 C CA . VAL A 1 224 ? 23.179 55.362 58.125 1.00 14.93 204 VAL A CA 1
ATOM 1684 C C . VAL A 1 224 ? 24.018 54.442 57.264 1.00 15.31 204 VAL A C 1
ATOM 1685 O O . VAL A 1 224 ? 23.838 54.416 56.054 1.00 15.53 204 VAL A O 1
ATOM 1689 N N . GLU A 1 225 ? 24.949 53.726 57.889 1.00 14.24 205 GLU A N 1
ATOM 1690 C CA . GLU A 1 225 ? 25.728 52.718 57.185 1.00 15.00 205 GLU A CA 1
ATOM 1691 C C . GLU A 1 225 ? 24.990 51.391 57.329 1.00 13.61 205 GLU A C 1
ATOM 1692 O O . GLU A 1 225 ? 24.725 50.935 58.451 1.00 14.94 205 GLU A O 1
ATOM 1698 N N . ILE A 1 226 ? 24.631 50.795 56.197 1.00 12.51 206 ILE A N 1
ATOM 1699 C CA . ILE A 1 226 ? 23.909 49.524 56.189 1.00 13.02 206 ILE A CA 1
ATOM 1700 C C . ILE A 1 226 ? 24.629 48.486 55.326 1.00 13.90 206 ILE A C 1
ATOM 1701 O O . ILE A 1 226 ? 25.395 48.853 54.423 1.00 13.90 206 ILE A O 1
ATOM 1706 N N . PRO A 1 227 ? 24.396 47.182 55.605 1.00 14.09 207 PRO A N 1
ATOM 1707 C CA . PRO A 1 227 ? 24.807 46.142 54.668 1.00 12.20 207 PRO A CA 1
ATOM 1708 C C . PRO A 1 227 ? 24.190 46.464 53.319 1.00 10.87 207 PRO A C 1
ATOM 1709 O O . PRO A 1 227 ? 23.019 46.828 53.252 1.00 12.36 207 PRO A O 1
ATOM 1713 N N . GLY A 1 228 ? 24.977 46.377 52.255 1.00 11.31 208 GLY A N 1
ATOM 1714 C CA . GLY A 1 228 ? 24.519 46.866 50.954 1.00 8.97 208 GLY A CA 1
ATOM 1715 C C . GLY A 1 228 ? 23.286 46.190 50.384 1.00 9.85 208 GLY A C 1
ATOM 1716 O O . GLY A 1 228 ? 22.558 46.791 49.588 1.00 10.94 208 GLY A O 1
ATOM 1717 N N . GLY A 1 229 ? 23.048 44.938 50.770 1.00 7.76 209 GLY A N 1
ATOM 1718 C CA . GLY A 1 229 ? 21.909 44.178 50.254 1.00 8.37 209 GLY A CA 1
ATOM 1719 C C . GLY A 1 229 ? 20.576 44.582 50.860 1.00 6.99 209 GLY A C 1
ATOM 1720 O O . GLY A 1 229 ? 19.533 44.089 50.420 1.00 9.47 209 GLY A O 1
ATOM 1721 N N . LEU A 1 230 ? 20.614 45.460 51.865 1.00 8.85 210 LEU A N 1
ATOM 1722 C CA . LEU A 1 230 ? 19.401 45.902 52.574 1.00 11.23 210 LEU A CA 1
ATOM 1723 C C . LEU A 1 230 ? 18.832 47.243 52.102 1.00 12.78 210 LEU A C 1
ATOM 1724 O O . LEU A 1 230 ? 17.900 47.770 52.720 1.00 12.54 210 LEU A O 1
ATOM 1729 N N . GLN A 1 231 ? 19.375 47.785 51.015 1.00 13.12 211 GLN A N 1
ATOM 1730 C CA . GLN A 1 231 ? 18.960 49.122 50.541 1.00 14.48 211 GLN A CA 1
ATOM 1731 C C . GLN A 1 231 ? 17.447 49.234 50.333 1.00 14.65 211 GLN A C 1
ATOM 1732 O O . GLN A 1 231 ? 16.831 50.210 50.772 1.00 15.49 211 GLN A O 1
ATOM 1738 N N . ASP A 1 232 ? 16.851 48.235 49.685 1.00 13.35 212 ASP A N 1
ATOM 1739 C CA . ASP A 1 232 ? 15.417 48.278 49.385 1.00 14.45 212 ASP A CA 1
ATOM 1740 C C . ASP A 1 232 ? 14.542 48.007 50.609 1.00 14.22 212 ASP A C 1
ATOM 1741 O O . ASP A 1 232 ? 13.519 48.669 50.793 1.00 13.57 212 ASP A O 1
ATOM 1746 N N . SER A 1 233 ? 14.937 47.042 51.440 1.00 13.03 213 SER A N 1
ATOM 1747 C CA A SER A 1 233 ? 14.218 46.728 52.675 0.50 14.37 213 SER A CA 1
ATOM 1748 C CA B SER A 1 233 ? 14.170 46.751 52.651 0.50 13.81 213 SER A CA 1
ATOM 1749 C C . SER A 1 233 ? 14.226 47.930 53.625 1.00 13.50 213 SER A C 1
ATOM 1750 O O . SER A 1 233 ? 13.237 48.224 54.297 1.00 12.27 213 SER A O 1
ATOM 1755 N N . PHE A 1 234 ? 15.366 48.613 53.672 1.00 11.79 214 PHE A N 1
ATOM 1756 C CA . PHE A 1 234 ? 15.550 49.792 54.526 1.00 13.10 214 PHE A CA 1
ATOM 1757 C C . PHE A 1 234 ? 14.592 50.895 54.110 1.00 14.48 214 PHE A C 1
ATOM 1758 O O . PHE A 1 234 ? 13.881 51.468 54.953 1.00 14.46 214 PHE A O 1
ATOM 1766 N N . TYR A 1 235 ? 14.560 51.179 52.810 1.00 14.37 215 TYR A N 1
ATOM 1767 C CA . TYR A 1 235 ? 13.646 52.178 52.288 1.00 15.74 215 TYR A CA 1
ATOM 1768 C C . TYR A 1 235 ? 12.195 51.791 52.602 1.00 15.96 215 TYR A C 1
ATOM 1769 O O . TYR A 1 235 ? 11.403 52.629 53.047 1.00 16.03 215 TYR A O 1
ATOM 1778 N N . GLN A 1 236 ? 11.849 50.524 52.364 1.00 14.61 216 GLN A N 1
ATOM 1779 C CA . GLN A 1 236 ? 10.485 50.056 52.590 1.00 15.32 216 GLN A CA 1
ATOM 1780 C C . GLN A 1 236 ? 10.048 50.238 54.048 1.00 14.32 216 GLN A C 1
ATOM 1781 O O . GLN A 1 236 ? 8.933 50.707 54.299 1.00 12.41 216 GLN A O 1
ATOM 1787 N N . LYS A 1 237 ? 10.914 49.876 54.996 1.00 14.01 217 LYS A N 1
ATOM 1788 C CA . LYS A 1 237 ? 10.567 49.984 56.421 1.00 16.15 217 LYS A CA 1
ATOM 1789 C C . LYS A 1 237 ? 10.403 51.431 56.855 1.00 16.57 217 LYS A C 1
ATOM 1790 O O . LYS A 1 237 ? 9.481 51.754 57.608 1.00 15.11 217 LYS A O 1
ATOM 1796 N N . LEU A 1 238 ? 11.287 52.293 56.358 1.00 14.63 218 LEU A N 1
ATOM 1797 C CA . LEU A 1 238 ? 11.235 53.719 56.671 1.00 14.94 218 LEU A CA 1
ATOM 1798 C C . LEU A 1 238 ? 9.980 54.357 56.076 1.00 14.20 218 LEU A C 1
ATOM 1799 O O . LEU A 1 238 ? 9.299 55.155 56.734 1.00 14.54 218 LEU A O 1
ATOM 1804 N N . SER A 1 239 ? 9.668 54.002 54.834 1.00 13.13 219 SER A N 1
ATOM 1805 C CA . SER A 1 239 ? 8.478 54.533 54.192 1.00 12.84 219 SER A CA 1
ATOM 1806 C C . SER A 1 239 ? 7.219 54.086 54.939 1.00 14.03 219 SER A C 1
ATOM 1807 O O . SER A 1 239 ? 6.304 54.878 55.131 1.00 13.92 219 SER A O 1
ATOM 1810 N N . GLU A 1 240 ? 7.187 52.829 55.381 1.00 14.20 220 GLU A N 1
ATOM 1811 C CA . GLU A 1 240 ? 6.036 52.318 56.133 1.00 17.37 220 GLU A CA 1
ATOM 1812 C C . GLU A 1 240 ? 5.881 53.023 57.484 1.00 15.67 220 GLU A C 1
ATOM 1813 O O . GLU A 1 240 ? 4.769 53.389 57.884 1.00 16.65 220 GLU A O 1
ATOM 1819 N N . LEU A 1 241 ? 7.002 53.234 58.160 1.00 15.73 221 LEU A N 1
ATOM 1820 C CA . LEU A 1 241 ? 7.030 53.957 59.427 1.00 15.19 221 LEU A CA 1
ATOM 1821 C C . LEU A 1 241 ? 6.469 55.375 59.319 1.00 12.71 221 LEU A C 1
ATOM 1822 O O . LEU A 1 241 ? 5.620 55.784 60.122 1.00 13.02 221 LEU A O 1
ATOM 1827 N N . THR A 1 242 ? 6.941 56.102 58.313 1.00 11.01 222 THR A N 1
ATOM 1828 C CA . THR A 1 242 ? 6.692 57.532 58.170 1.00 12.21 222 THR A CA 1
ATOM 1829 C C . THR A 1 242 ? 5.485 57.785 57.278 1.00 12.70 222 THR A C 1
ATOM 1830 O O . THR A 1 242 ? 5.173 58.931 56.953 1.00 14.71 222 THR A O 1
ATOM 1834 N N . GLY A 1 243 ? 4.816 56.707 56.873 1.00 12.66 223 GLY A N 1
ATOM 1835 C CA . GLY A 1 243 ? 3.665 56.795 55.965 1.00 11.49 223 GLY A CA 1
ATOM 1836 C C . GLY A 1 243 ? 4.028 57.535 54.688 1.00 12.62 223 GLY A C 1
ATOM 1837 O O . GLY A 1 243 ? 3.233 58.321 54.175 1.00 11.92 223 GLY A O 1
ATOM 1838 N N . GLY A 1 244 ? 5.241 57.298 54.189 1.00 12.50 224 GLY A N 1
ATOM 1839 C CA . GLY A 1 244 ? 5.692 57.899 52.940 1.00 15.31 224 GLY A CA 1
ATOM 1840 C C . GLY A 1 244 ? 6.420 59.217 53.122 1.00 17.95 224 GLY A C 1
ATOM 1841 O O . GLY A 1 244 ? 6.942 59.781 52.154 1.00 19.16 224 GLY A O 1
ATOM 1842 N N . ASN A 1 245 ? 6.460 59.716 54.355 1.00 15.69 225 ASN A N 1
ATOM 1843 C CA . ASN A 1 245 ? 7.117 60.995 54.634 1.00 14.78 225 ASN A CA 1
ATOM 1844 C C . ASN A 1 245 ? 8.602 60.813 54.907 1.00 15.50 225 ASN A C 1
ATOM 1845 O O . ASN A 1 245 ? 9.082 61.035 56.018 1.00 17.29 225 ASN A O 1
ATOM 1850 N N . VAL A 1 246 ? 9.326 60.388 53.877 1.00 15.02 226 VAL A N 1
ATOM 1851 C CA . VAL A 1 246 ? 10.759 60.117 53.992 1.00 16.40 226 VAL A CA 1
ATOM 1852 C C . VAL A 1 246 ? 11.433 60.407 52.658 1.00 17.79 226 VAL A C 1
ATOM 1853 O O . VAL A 1 246 ? 10.833 60.240 51.586 1.00 16.78 226 VAL A O 1
ATOM 1857 N N . GLU A 1 247 ? 12.677 60.852 52.738 1.00 17.36 227 GLU A N 1
ATOM 1858 C CA . GLU A 1 247 ? 13.494 61.078 51.568 1.00 19.33 227 GLU A CA 1
ATOM 1859 C C . GLU A 1 247 ? 14.799 60.332 51.820 1.00 17.98 227 GLU A C 1
ATOM 1860 O O . GLU A 1 247 ? 15.365 60.417 52.911 1.00 17.33 227 GLU A O 1
ATOM 1866 N N . THR A 1 248 ? 15.254 59.552 50.845 1.00 16.25 228 THR A N 1
ATOM 1867 C CA . THR A 1 248 ? 16.515 58.822 51.002 1.00 16.08 228 THR A CA 1
ATOM 1868 C C . THR A 1 248 ? 17.389 58.981 49.765 1.00 16.49 228 THR A C 1
ATOM 1869 O O . THR A 1 248 ? 16.882 59.194 48.662 1.00 16.02 228 THR A O 1
ATOM 1873 N N . ARG A 1 249 ? 18.703 58.885 49.952 1.00 14.58 229 ARG A N 1
ATOM 1874 C CA . ARG A 1 249 ? 19.623 58.852 48.822 1.00 16.79 229 ARG A CA 1
ATOM 1875 C C . ARG A 1 249 ? 20.893 58.161 49.240 1.00 17.26 229 ARG A C 1
ATOM 1876 O O . ARG A 1 249 ? 21.244 58.177 50.421 1.00 15.41 229 ARG A O 1
ATOM 1884 N N . LEU A 1 250 ? 21.573 57.548 48.278 1.00 16.48 230 LEU A N 1
ATOM 1885 C CA . LEU A 1 250 ? 22.884 56.959 48.522 1.00 19.41 230 LEU A CA 1
ATOM 1886 C C . LEU A 1 250 ? 23.926 58.050 48.564 1.00 21.68 230 LEU A C 1
ATOM 1887 O O . LEU A 1 250 ? 23.905 58.958 47.740 1.00 20.73 230 LEU A O 1
ATOM 1892 N N . ILE A 1 251 ? 24.860 57.952 49.500 1.00 19.99 231 ILE A N 1
ATOM 1893 C CA . ILE A 1 251 ? 25.765 59.063 49.727 1.00 28.02 231 ILE A CA 1
ATOM 1894 C C . ILE A 1 251 ? 26.786 59.268 48.621 1.00 31.81 231 ILE A C 1
ATOM 1895 O O . ILE A 1 251 ? 27.509 58.340 48.239 1.00 33.46 231 ILE A O 1
ATOM 1900 N N . LYS A 1 252 ? 26.743 60.501 48.099 1.00 36.25 232 LYS A N 1
ATOM 1901 C CA . LYS A 1 252 ? 27.707 61.151 47.188 1.00 37.36 232 LYS A CA 1
ATOM 1902 C C . LYS A 1 252 ? 27.045 61.749 45.929 1.00 39.20 232 LYS A C 1
ATOM 1903 O O . LYS A 1 252 ? 25.934 62.284 46.025 1.00 39.63 232 LYS A O 1
ATOM 1910 N N . MET B 1 21 ? 67.050 -13.464 50.955 1.00 30.95 1 MET B N 1
ATOM 1911 C CA . MET B 1 21 ? 68.065 -12.717 51.755 1.00 31.31 1 MET B CA 1
ATOM 1912 C C . MET B 1 21 ? 67.480 -11.432 52.350 1.00 32.04 1 MET B C 1
ATOM 1913 O O . MET B 1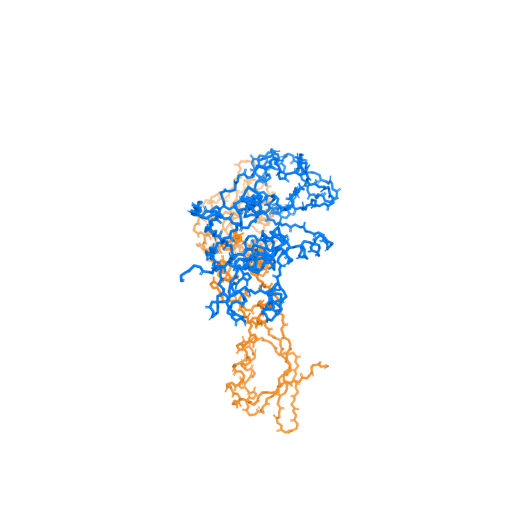 21 ? 66.639 -10.774 51.733 1.00 32.08 1 MET B O 1
ATOM 1918 N N . VAL B 1 22 ? 67.929 -11.101 53.560 1.00 32.37 2 VAL B N 1
ATOM 1919 C CA . VAL B 1 22 ? 67.602 -9.842 54.234 1.00 32.50 2 VAL B CA 1
ATOM 1920 C C . VAL B 1 22 ? 68.912 -9.183 54.690 1.00 33.57 2 VAL B C 1
ATOM 1921 O O . VAL B 1 22 ? 69.731 -9.827 55.354 1.00 32.28 2 VAL B O 1
ATOM 1925 N N . SER B 1 23 ? 69.113 -7.914 54.323 1.00 34.34 3 SER B N 1
ATOM 1926 C CA . SER B 1 23 ? 70.293 -7.145 54.756 1.00 34.89 3 SER B CA 1
ATOM 1927 C C . SER B 1 23 ? 70.169 -6.703 56.216 1.00 35.88 3 SER B C 1
ATOM 1928 O O . SER B 1 23 ? 69.057 -6.553 56.727 1.00 36.62 3 SER B O 1
ATOM 1931 N N . LEU B 1 24 ? 71.307 -6.492 56.881 1.00 36.57 4 LEU B N 1
ATOM 1932 C CA . LEU B 1 24 ? 71.323 -6.325 58.346 1.00 37.11 4 LEU B CA 1
ATOM 1933 C C . LEU B 1 24 ? 71.016 -4.942 58.911 1.00 36.96 4 LEU B C 1
ATOM 1934 O O . LEU B 1 24 ? 70.292 -4.831 59.908 1.00 37.41 4 LEU B O 1
ATOM 1939 N N . GLU B 1 25 ? 71.560 -3.892 58.298 1.00 36.32 5 GLU B N 1
ATOM 1940 C CA . GLU B 1 25 ? 71.273 -2.536 58.774 1.00 35.10 5 GLU B CA 1
ATOM 1941 C C . GLU B 1 25 ? 69.827 -2.108 58.471 1.00 33.93 5 GLU B C 1
ATOM 1942 O O . GLU B 1 25 ? 69.270 -1.265 59.179 1.00 34.28 5 GLU B O 1
ATOM 1948 N N . ASP B 1 26 ? 69.218 -2.700 57.442 1.00 31.44 6 ASP B N 1
ATOM 1949 C CA . ASP B 1 26 ? 67.784 -2.500 57.207 1.00 28.72 6 ASP B CA 1
ATOM 1950 C C . ASP B 1 26 ? 66.895 -3.642 57.759 1.00 25.82 6 ASP B C 1
ATOM 1951 O O . ASP B 1 26 ? 65.716 -3.758 57.411 1.00 24.87 6 ASP B O 1
ATOM 1956 N N . ALA B 1 27 ? 67.470 -4.473 58.625 1.00 21.07 7 ALA B N 1
ATOM 1957 C CA . ALA B 1 27 ? 66.682 -5.389 59.447 1.00 18.57 7 ALA B CA 1
ATOM 1958 C C . ALA B 1 27 ? 66.273 -4.653 60.723 1.00 16.74 7 ALA B C 1
ATOM 1959 O O . ALA B 1 27 ? 66.913 -3.661 61.106 1.00 14.11 7 ALA B O 1
ATOM 1961 N N . VAL B 1 28 ? 65.218 -5.141 61.377 1.00 13.02 8 VAL B N 1
ATOM 1962 C CA . VAL B 1 28 ? 64.767 -4.580 62.653 1.00 12.11 8 VAL B CA 1
ATOM 1963 C C . VAL B 1 28 ? 64.818 -5.624 63.761 1.00 15.01 8 VAL B C 1
ATOM 1964 O O . VAL B 1 28 ? 64.955 -6.824 63.493 1.00 18.21 8 VAL B O 1
ATOM 1968 N N . ILE B 1 29 ? 64.724 -5.163 65.002 1.00 13.64 9 ILE B N 1
ATOM 1969 C CA . ILE B 1 29 ? 64.767 -6.046 66.158 1.00 15.26 9 ILE B CA 1
ATOM 1970 C C . ILE B 1 29 ? 63.362 -6.476 66.562 1.00 17.29 9 ILE B C 1
ATOM 1971 O O . ILE B 1 29 ? 62.458 -5.641 66.692 1.00 18.48 9 ILE B O 1
ATOM 1976 N N . ALA B 1 30 ? 63.182 -7.786 66.720 1.00 16.82 10 ALA B N 1
ATOM 1977 C CA . ALA B 1 30 ? 61.992 -8.333 67.361 1.00 15.38 10 ALA B CA 1
ATOM 1978 C C . ALA B 1 30 ? 62.432 -8.802 68.747 1.00 16.60 10 ALA B C 1
ATOM 1979 O O . ALA B 1 30 ? 63.409 -9.547 68.879 1.00 15.48 10 ALA B O 1
ATOM 1981 N N . ARG B 1 31 ? 61.729 -8.342 69.774 1.00 15.77 11 ARG B N 1
ATOM 1982 C CA . ARG B 1 31 ? 62.160 -8.538 71.154 1.00 16.98 11 ARG B CA 1
ATOM 1983 C C . ARG B 1 31 ? 61.102 -9.272 71.974 1.00 17.76 11 ARG B C 1
ATOM 1984 O O . ARG B 1 31 ? 59.915 -8.986 71.858 1.00 13.72 11 ARG B O 1
ATOM 1992 N N . LEU B 1 32 ? 61.538 -10.223 72.795 1.00 16.70 12 LEU B N 1
ATOM 1993 C CA . LEU B 1 32 ? 60.668 -10.773 73.829 1.00 14.36 12 LEU B CA 1
ATOM 1994 C C . LEU B 1 32 ? 61.409 -10.798 75.159 1.00 13.64 12 LEU B C 1
ATOM 1995 O O . LEU B 1 32 ? 62.583 -11.186 75.222 1.00 13.29 12 LEU B O 1
ATOM 2000 N N . GLU B 1 33 ? 60.732 -10.347 76.209 1.00 13.27 13 GLU B N 1
ATOM 2001 C CA . GLU B 1 33 ? 61.278 -10.425 77.558 1.00 13.88 13 GLU B CA 1
ATOM 2002 C C . GLU B 1 33 ? 60.481 -11.399 78.406 1.00 15.16 13 GLU B C 1
ATOM 2003 O O . GLU B 1 33 ? 59.251 -11.460 78.314 1.00 13.24 13 GLU B O 1
ATOM 2009 N N . SER B 1 34 ? 61.193 -12.163 79.230 1.00 16.39 14 SER B N 1
ATOM 2010 C CA . SER B 1 34 ? 60.568 -13.060 80.195 1.00 16.65 14 SER B CA 1
ATOM 2011 C C . SER B 1 34 ? 61.554 -13.394 81.309 1.00 17.08 14 SER B C 1
ATOM 2012 O O . SER B 1 34 ? 62.739 -13.615 81.047 1.00 17.15 14 SER B O 1
ATOM 2015 N N . HIS B 1 35 ? 61.053 -13.423 82.546 1.00 16.67 15 HIS B N 1
ATOM 2016 C CA . HIS B 1 35 ? 61.852 -13.738 83.741 1.00 16.43 15 HIS B CA 1
ATOM 2017 C C . HIS B 1 35 ? 63.136 -12.914 83.853 1.00 14.77 15 HIS B C 1
ATOM 2018 O O . HIS B 1 35 ? 64.192 -13.430 84.232 1.00 14.25 15 HIS B O 1
ATOM 2025 N N . GLY B 1 36 ? 63.031 -11.631 83.513 1.00 13.49 16 GLY B N 1
ATOM 2026 C CA . GLY B 1 36 ? 64.165 -10.714 83.559 1.00 11.30 16 GLY B CA 1
ATOM 2027 C C . GLY B 1 36 ? 65.197 -10.940 82.468 1.00 11.11 16 GLY B C 1
ATOM 2028 O O . GLY B 1 36 ? 66.288 -10.383 82.528 1.00 9.05 16 GLY B O 1
ATOM 2029 N N . GLU B 1 37 ? 64.845 -11.753 81.474 1.00 10.69 17 GLU B N 1
ATOM 2030 C CA . GLU B 1 37 ? 65.749 -12.101 80.382 1.00 10.66 17 GLU B CA 1
ATOM 2031 C C . GLU B 1 37 ? 65.232 -11.514 79.087 1.00 11.14 17 GLU B C 1
ATOM 2032 O O . GLU B 1 37 ? 64.038 -11.571 78.819 1.00 10.46 17 GLU B O 1
ATOM 2038 N N . ARG B 1 38 ? 66.137 -10.966 78.281 1.00 9.72 18 ARG B N 1
ATOM 2039 C CA . ARG B 1 38 ? 65.766 -10.374 77.001 1.00 11.77 18 ARG B CA 1
ATOM 2040 C C . ARG B 1 38 ? 66.220 -11.251 75.829 1.00 11.78 18 ARG B C 1
ATOM 2041 O O . ARG B 1 38 ? 67.344 -11.744 75.813 1.00 11.01 18 ARG B O 1
ATOM 2049 N N . PHE B 1 39 ? 65.331 -11.440 74.858 1.00 12.12 19 PHE B N 1
ATOM 2050 C CA . PHE B 1 39 ? 65.636 -12.233 73.674 1.00 13.40 19 PHE B CA 1
ATOM 2051 C C . PHE B 1 39 ? 65.339 -11.407 72.434 1.00 14.73 19 PHE B C 1
ATOM 2052 O O . PHE B 1 39 ? 64.249 -10.850 72.305 1.00 16.56 19 PHE B O 1
ATOM 2060 N N . GLU B 1 40 ? 66.322 -11.316 71.538 1.00 15.68 20 GLU B N 1
ATOM 2061 C CA . GLU B 1 40 ? 66.195 -10.492 70.333 1.00 15.34 20 GLU B CA 1
ATOM 2062 C C . GLU B 1 40 ? 66.574 -11.261 69.075 1.00 14.62 20 GLU B C 1
ATOM 2063 O O . GLU B 1 40 ? 67.553 -12.008 69.060 1.00 14.66 20 GLU B O 1
ATOM 2069 N N . VAL B 1 41 ? 65.776 -11.083 68.027 1.00 13.88 21 VAL B N 1
ATOM 2070 C CA . VAL B 1 41 ? 66.128 -11.583 66.697 1.00 13.15 21 VAL B CA 1
ATOM 2071 C C . VAL B 1 41 ? 66.078 -10.449 65.670 1.00 13.35 21 VAL B C 1
ATOM 2072 O O . VAL B 1 41 ? 65.349 -9.469 65.847 1.00 13.52 21 VAL B O 1
ATOM 2076 N N . LEU B 1 42 ? 66.867 -10.585 64.613 1.00 12.50 22 LEU B N 1
ATOM 2077 C CA . LEU B 1 42 ? 66.912 -9.594 63.546 1.00 12.37 22 LEU B CA 1
ATOM 2078 C C . LEU B 1 42 ? 66.028 -10.064 62.405 1.00 13.01 22 LEU B C 1
ATOM 2079 O O . LEU B 1 42 ? 66.212 -11.166 61.885 1.00 13.83 22 LEU B O 1
ATOM 2084 N N . VAL B 1 43 ? 65.077 -9.213 62.026 1.00 13.92 23 VAL B N 1
ATOM 2085 C CA . VAL B 1 43 ? 63.984 -9.587 61.114 1.00 14.49 23 VAL B CA 1
ATOM 2086 C C . VAL B 1 43 ? 63.651 -8.496 60.097 1.00 14.75 23 VAL B C 1
ATOM 2087 O O . VAL B 1 43 ? 63.922 -7.313 60.327 1.00 15.10 23 VAL B O 1
ATOM 2091 N N . ASP B 1 44 ? 63.073 -8.907 58.969 1.00 16.17 24 ASP B N 1
ATOM 2092 C CA . ASP B 1 44 ? 62.464 -7.975 58.019 1.00 17.47 24 ASP B CA 1
ATOM 2093 C C . ASP B 1 44 ? 61.216 -7.363 58.665 1.00 17.94 24 ASP B C 1
ATOM 2094 O O . ASP B 1 44 ? 60.319 -8.098 59.089 1.00 18.68 24 ASP B O 1
ATOM 2099 N N . PRO B 1 45 ? 61.152 -6.015 58.734 1.00 18.50 25 PRO B N 1
ATOM 2100 C CA . PRO B 1 45 ? 60.085 -5.295 59.444 1.00 18.93 25 PRO B CA 1
ATOM 2101 C C . PRO B 1 45 ? 58.676 -5.567 58.924 1.00 19.16 25 PRO B C 1
ATOM 2102 O O . PRO B 1 45 ? 57.734 -5.677 59.722 1.00 19.09 25 PRO B O 1
ATOM 2106 N N . ASP B 1 46 ? 58.534 -5.654 57.603 1.00 18.52 26 ASP B N 1
ATOM 2107 C CA . ASP B 1 46 ? 57.224 -5.809 56.975 1.00 17.22 26 ASP B CA 1
ATOM 2108 C C . ASP B 1 46 ? 56.755 -7.261 57.048 1.00 16.37 26 ASP B C 1
ATOM 2109 O O . ASP B 1 46 ? 55.576 -7.534 57.289 1.00 14.25 26 ASP B O 1
ATOM 2114 N N . LEU B 1 47 ? 57.693 -8.184 56.856 1.00 15.08 27 LEU B N 1
ATOM 2115 C CA . LEU B 1 47 ? 57.428 -9.611 57.015 1.00 15.51 27 LEU B CA 1
ATOM 2116 C C . LEU B 1 47 ? 57.076 -9.974 58.465 1.00 15.47 27 LEU B C 1
ATOM 2117 O O . LEU B 1 47 ? 56.164 -10.774 58.702 1.00 14.79 27 LEU B O 1
ATOM 2122 N N . ALA B 1 48 ? 57.786 -9.373 59.422 1.00 15.31 28 ALA B N 1
ATOM 2123 C CA . ALA B 1 48 ? 57.465 -9.531 60.850 1.00 16.01 28 ALA B CA 1
ATOM 2124 C C . ALA B 1 48 ? 56.043 -9.050 61.164 1.00 16.12 28 ALA B C 1
ATOM 2125 O O . ALA B 1 48 ? 55.286 -9.729 61.877 1.00 16.50 28 ALA B O 1
ATOM 2127 N N . ALA B 1 49 ? 55.684 -7.886 60.617 1.00 15.17 29 ALA B N 1
ATOM 2128 C CA . ALA B 1 49 ? 54.316 -7.362 60.712 1.00 14.69 29 ALA B CA 1
ATOM 2129 C C . ALA B 1 49 ? 53.313 -8.293 60.022 1.00 14.90 29 ALA B C 1
ATOM 2130 O O . ALA B 1 49 ? 52.186 -8.459 60.499 1.00 14.02 29 ALA B O 1
ATOM 2132 N N . GLU B 1 50 ? 53.735 -8.902 58.910 1.00 15.35 30 GLU B N 1
ATOM 2133 C CA . GLU B 1 50 ? 52.885 -9.821 58.137 1.00 15.96 30 GLU B CA 1
ATOM 2134 C C . GLU B 1 50 ? 52.669 -11.158 58.846 1.00 16.77 30 GLU B C 1
ATOM 2135 O O . GLU B 1 50 ? 51.593 -11.751 58.745 1.00 17.51 30 GLU B O 1
ATOM 2141 N N . PHE B 1 51 ? 53.699 -11.620 59.558 1.00 17.94 31 PHE B N 1
ATOM 2142 C CA . PHE B 1 51 ? 53.652 -12.868 60.328 1.00 19.26 31 PHE B CA 1
ATOM 2143 C C . PHE B 1 51 ? 52.509 -12.871 61.347 1.00 19.96 31 PHE B C 1
ATOM 2144 O O . PHE B 1 51 ? 51.890 -13.910 61.592 1.00 19.40 31 PHE B O 1
ATOM 2152 N N . ARG B 1 52 ? 52.239 -11.701 61.927 1.00 21.30 32 ARG B N 1
ATOM 2153 C CA . ARG B 1 52 ? 51.068 -11.488 62.785 1.00 22.73 32 ARG B CA 1
ATOM 2154 C C . ARG B 1 52 ? 49.808 -11.288 61.946 1.00 21.93 32 ARG B C 1
ATOM 2155 O O . ARG B 1 52 ? 48.847 -12.049 62.048 1.00 23.59 32 ARG B O 1
ATOM 2163 N N . VAL B 1 58 ? 53.565 -16.400 55.180 1.00 24.20 38 VAL B N 1
ATOM 2164 C CA . VAL B 1 58 ? 54.965 -16.006 55.318 1.00 23.82 38 VAL B CA 1
ATOM 2165 C C . VAL B 1 58 ? 55.707 -16.919 56.308 1.00 23.75 38 VAL B C 1
ATOM 2166 O O . VAL B 1 58 ? 55.352 -16.995 57.487 1.00 23.69 38 VAL B O 1
ATOM 2170 N N . SER B 1 59 ? 56.730 -17.614 55.812 1.00 23.10 39 SER B N 1
ATOM 2171 C CA . SER B 1 59 ? 57.506 -18.552 56.626 1.00 22.70 39 SER B CA 1
ATOM 2172 C C . SER B 1 59 ? 58.426 -17.829 57.610 1.00 22.93 39 SER B C 1
ATOM 2173 O O . SER B 1 59 ? 58.837 -16.690 57.364 1.00 22.58 39 SER B O 1
ATOM 2176 N N . VAL B 1 60 ? 58.748 -18.499 58.717 1.00 22.73 40 VAL B N 1
ATOM 2177 C CA . VAL B 1 60 ? 59.622 -17.936 59.756 1.00 22.95 40 VAL B CA 1
ATOM 2178 C C . VAL B 1 60 ? 61.059 -17.713 59.249 1.00 22.72 40 VAL B C 1
ATOM 2179 O O . VAL B 1 60 ? 61.737 -16.773 59.679 1.00 21.76 40 VAL B O 1
ATOM 2183 N N . GLU B 1 61 ? 61.496 -18.567 58.321 1.00 21.84 41 GLU B N 1
ATOM 2184 C CA . GLU B 1 61 ? 62.821 -18.469 57.706 1.00 21.87 41 GLU B CA 1
ATOM 2185 C C . GLU B 1 61 ? 62.978 -17.184 56.894 1.00 21.41 41 GLU B C 1
ATOM 2186 O O . GLU B 1 61 ? 64.047 -16.570 56.896 1.00 21.47 41 GLU B O 1
ATOM 2192 N N . ASP B 1 62 ? 61.909 -16.789 56.205 1.00 20.46 42 ASP B N 1
ATOM 2193 C CA . ASP B 1 62 ? 61.905 -15.569 55.399 1.00 19.78 42 ASP B CA 1
ATOM 2194 C C . ASP B 1 62 ? 61.933 -14.299 56.255 1.00 19.02 42 ASP B C 1
ATOM 2195 O O . ASP B 1 62 ? 62.557 -13.306 55.875 1.00 19.71 42 ASP B O 1
ATOM 2200 N N . VAL B 1 63 ? 61.258 -14.338 57.404 1.00 17.44 43 VAL B N 1
ATOM 2201 C CA . VAL B 1 63 ? 61.208 -13.197 58.323 1.00 16.40 43 VAL B CA 1
ATOM 2202 C C . VAL B 1 63 ? 62.600 -12.885 58.885 1.00 15.99 43 VAL B C 1
ATOM 2203 O O . VAL B 1 63 ? 62.975 -11.716 58.998 1.00 15.04 43 VAL B O 1
ATOM 2207 N N . LEU B 1 64 ? 63.355 -13.935 59.209 1.00 14.91 44 LEU B N 1
ATOM 2208 C CA . LEU B 1 64 ? 64.654 -13.805 59.876 1.00 15.55 44 LEU B CA 1
ATOM 2209 C C . LEU B 1 64 ? 65.778 -13.401 58.933 1.00 15.12 44 LEU B C 1
ATOM 2210 O O . LEU B 1 64 ? 65.929 -13.985 57.861 1.00 16.75 44 LEU B O 1
ATOM 2215 N N . ALA B 1 65 ? 66.566 -12.408 59.343 1.00 15.16 45 ALA B N 1
ATOM 2216 C CA . ALA B 1 65 ? 67.785 -12.035 58.621 1.00 15.32 45 ALA B CA 1
ATOM 2217 C C . ALA B 1 65 ? 68.877 -13.062 58.894 1.00 15.41 45 ALA B C 1
ATOM 2218 O O . ALA B 1 65 ? 69.600 -13.470 57.982 1.00 14.08 45 ALA B O 1
ATOM 2220 N N . VAL B 1 66 ? 68.997 -13.453 60.164 1.00 15.87 46 VAL B N 1
ATOM 2221 C CA . VAL B 1 66 ? 69.872 -14.546 60.594 1.00 14.89 46 VAL B CA 1
ATOM 2222 C C . VAL B 1 66 ? 69.142 -15.455 61.595 1.00 15.06 46 VAL B C 1
ATOM 2223 O O . VAL B 1 66 ? 68.308 -14.989 62.384 1.00 13.42 46 VAL B O 1
ATOM 2227 N N . GLN B 1 67 ? 69.457 -16.748 61.558 1.00 15.11 47 GLN B N 1
ATOM 2228 C CA . GLN B 1 67 ? 68.812 -17.730 62.432 1.00 15.50 47 GLN B CA 1
ATOM 2229 C C . GLN B 1 67 ? 69.579 -17.872 63.745 1.00 16.35 47 GLN B C 1
ATOM 2230 O O . GLN B 1 67 ? 70.240 -18.881 64.012 1.00 16.54 47 GLN B O 1
ATOM 2236 N N . GLU B 1 68 ? 69.481 -16.825 64.555 1.00 17.61 48 GLU B N 1
ATOM 2237 C CA . GLU B 1 68 ? 70.177 -16.736 65.828 1.00 17.29 48 GLU B CA 1
ATOM 2238 C C . GLU B 1 68 ? 69.371 -15.867 66.788 1.00 16.92 48 GLU B C 1
ATOM 2239 O O . GLU B 1 68 ? 68.794 -14.853 66.379 1.00 16.10 48 GLU B O 1
ATOM 2245 N N . VAL B 1 69 ? 69.325 -16.278 68.053 1.00 15.95 49 VAL B N 1
ATOM 2246 C CA . VAL B 1 69 ? 68.639 -15.520 69.094 1.00 15.53 49 VAL B CA 1
ATOM 2247 C C . VAL B 1 69 ? 69.676 -14.823 69.971 1.00 16.04 49 VAL B C 1
ATOM 2248 O O . VAL B 1 69 ? 70.583 -15.467 70.509 1.00 15.24 49 VAL B O 1
ATOM 2252 N N . PHE B 1 70 ? 69.534 -13.506 70.099 1.00 15.62 50 PHE B N 1
ATOM 2253 C CA . PHE B 1 70 ? 70.482 -12.671 70.841 1.00 14.81 50 PHE B CA 1
ATOM 2254 C C . PHE B 1 70 ? 69.905 -12.236 72.191 1.00 15.50 50 PHE B C 1
ATOM 2255 O O . PHE B 1 70 ? 68.691 -12.233 72.373 1.00 14.70 50 PHE B O 1
ATOM 2263 N N . ARG B 1 71 ? 70.782 -11.871 73.127 1.00 15.40 51 ARG B N 1
ATOM 2264 C CA . ARG B 1 71 ? 70.382 -11.129 74.326 1.00 17.01 51 ARG B CA 1
ATOM 2265 C C . ARG B 1 71 ? 70.388 -9.627 74.018 1.00 17.48 51 ARG B C 1
ATOM 2266 O O . ARG B 1 71 ? 69.548 -8.875 74.519 1.00 17.41 51 ARG B O 1
ATOM 2274 N N . ASP B 1 72 ? 71.353 -9.212 73.195 1.00 17.46 52 ASP B N 1
ATOM 2275 C CA . ASP B 1 72 ? 71.437 -7.851 72.681 1.00 17.27 52 ASP B CA 1
ATOM 2276 C C . ASP B 1 72 ? 71.897 -7.935 71.222 1.00 16.88 52 ASP B C 1
ATOM 2277 O O . ASP B 1 72 ? 73.094 -8.073 70.948 1.00 16.27 52 ASP B O 1
ATOM 2282 N N . ALA B 1 73 ? 70.931 -7.871 70.304 1.00 17.15 53 ALA B N 1
ATOM 2283 C CA . ALA B 1 73 ? 71.175 -8.059 68.873 1.00 16.43 53 ALA B CA 1
ATOM 2284 C C . ALA B 1 73 ? 72.187 -7.072 68.326 1.00 18.60 53 ALA B C 1
ATOM 2285 O O . ALA B 1 73 ? 73.182 -7.484 67.715 1.00 20.50 53 ALA B O 1
ATOM 2287 N N . ARG B 1 74 ? 71.965 -5.782 68.571 1.00 18.21 54 ARG B N 1
ATOM 2288 C CA . ARG B 1 74 ? 72.868 -4.752 68.047 1.00 19.44 54 ARG B CA 1
ATOM 2289 C C . ARG B 1 74 ? 74.292 -4.897 68.562 1.00 18.94 54 ARG B C 1
ATOM 2290 O O . ARG B 1 74 ? 75.241 -4.731 67.799 1.00 20.91 54 ARG B O 1
ATOM 2298 N N . LYS B 1 75 ? 74.437 -5.216 69.847 1.00 19.28 55 LYS B N 1
ATOM 2299 C CA . LYS B 1 75 ? 75.760 -5.448 70.441 1.00 20.76 55 LYS B CA 1
ATOM 2300 C C . LYS B 1 75 ? 76.380 -6.772 69.996 1.00 19.12 55 LYS B C 1
ATOM 2301 O O . LYS B 1 75 ? 77.559 -6.997 70.206 1.00 19.09 55 LYS B O 1
ATOM 2307 N N . GLY B 1 76 ? 75.580 -7.643 69.387 1.00 19.73 56 GLY B N 1
ATOM 2308 C CA . GLY B 1 76 ? 76.059 -8.945 68.934 1.00 19.36 56 GLY B CA 1
ATOM 2309 C C . GLY B 1 76 ? 76.289 -9.927 70.068 1.00 19.92 56 GLY B C 1
ATOM 2310 O O . GLY B 1 76 ? 77.237 -10.711 70.027 1.00 21.21 56 GLY B O 1
ATOM 2311 N N . ASP B 1 77 ? 75.421 -9.879 71.080 1.00 18.81 57 ASP B N 1
ATOM 2312 C CA . ASP B 1 77 ? 75.482 -10.788 72.224 1.00 20.01 57 ASP B CA 1
ATOM 2313 C C . ASP B 1 77 ? 74.479 -11.928 72.106 1.00 19.85 57 ASP B C 1
ATOM 2314 O O . ASP B 1 77 ? 73.274 -11.709 72.189 1.00 17.74 57 ASP B O 1
ATOM 2319 N N . LYS B 1 78 ? 74.985 -13.147 71.935 1.00 19.44 58 LYS B N 1
ATOM 2320 C CA . LYS B 1 78 ? 74.140 -14.334 71.793 1.00 19.97 58 LYS B CA 1
ATOM 2321 C C . LYS B 1 78 ? 73.414 -14.675 73.102 1.00 19.61 58 LYS B C 1
ATOM 2322 O O . LYS B 1 78 ? 74.009 -14.616 74.179 1.00 18.50 58 LYS B O 1
ATOM 2328 N N . ALA B 1 79 ? 72.128 -15.014 73.003 1.00 16.93 59 ALA B N 1
ATOM 2329 C CA . ALA B 1 79 ? 71.374 -15.521 74.147 1.00 17.50 59 ALA B CA 1
ATOM 2330 C C . ALA B 1 79 ? 71.886 -16.907 74.548 1.00 17.96 59 ALA B C 1
ATOM 2331 O O . ALA B 1 79 ? 72.197 -17.736 73.682 1.00 17.96 59 ALA B O 1
ATOM 2333 N N A SER B 1 80 ? 71.973 -17.144 75.855 0.50 18.63 60 SER B N 1
ATOM 2334 N N B SER B 1 80 ? 71.979 -17.148 75.854 0.50 18.33 60 SER B N 1
ATOM 2335 C CA A SER B 1 80 ? 72.436 -18.421 76.391 0.50 19.20 60 SER B CA 1
ATOM 2336 C CA B SER B 1 80 ? 72.460 -18.427 76.371 0.50 18.53 60 SER B CA 1
ATOM 2337 C C A SER B 1 80 ? 71.389 -19.508 76.179 0.50 19.80 60 SER B C 1
ATOM 2338 C C B SER B 1 80 ? 71.398 -19.507 76.196 0.50 19.46 60 SER B C 1
ATOM 2339 O O A SER B 1 80 ? 70.191 -19.220 76.133 0.50 19.49 60 SER B O 1
ATOM 2340 O O B SER B 1 80 ? 70.201 -19.213 76.191 0.50 19.14 60 SER B O 1
ATOM 2345 N N . GLU B 1 81 ? 71.850 -20.752 76.052 1.00 20.52 61 GLU B N 1
ATOM 2346 C CA . GLU B 1 81 ? 70.963 -21.903 75.833 1.00 22.09 61 GLU B CA 1
ATOM 2347 C C . GLU B 1 81 ? 70.020 -22.145 77.016 1.00 23.37 61 GLU B C 1
ATOM 2348 O O . GLU B 1 81 ? 68.852 -22.502 76.828 1.00 23.19 61 GLU B O 1
ATOM 2354 N N . GLU B 1 82 ? 70.543 -21.934 78.224 1.00 24.28 62 GLU B N 1
ATOM 2355 C CA . GLU B 1 82 ? 69.806 -22.136 79.474 1.00 25.64 62 GLU B CA 1
ATOM 2356 C C . GLU B 1 82 ? 68.661 -21.136 79.614 1.00 25.39 62 GLU B C 1
ATOM 2357 O O . GLU B 1 82 ? 67.583 -21.479 80.107 1.00 25.39 62 GLU B O 1
ATOM 2363 N N . ALA B 1 83 ? 68.906 -19.900 79.182 1.00 25.33 63 ALA B N 1
ATOM 2364 C CA . ALA B 1 83 ? 67.878 -18.864 79.180 1.00 25.19 63 ALA B CA 1
ATOM 2365 C C . ALA B 1 83 ? 66.749 -19.210 78.209 1.00 25.55 63 ALA B C 1
ATOM 2366 O O . ALA B 1 83 ? 65.575 -19.036 78.540 1.00 26.06 63 ALA B O 1
ATOM 2368 N N . MET B 1 84 ? 67.112 -19.712 77.026 1.00 25.80 64 MET B N 1
ATOM 2369 C CA . MET B 1 84 ? 66.136 -20.092 75.995 1.00 26.12 64 MET B CA 1
ATOM 2370 C C . MET B 1 84 ? 65.323 -21.321 76.397 1.00 26.27 64 MET B C 1
ATOM 2371 O O . MET B 1 84 ? 64.111 -21.372 76.177 1.00 25.97 64 MET B O 1
ATOM 2376 N N . ARG B 1 85 ? 66.001 -22.307 76.982 1.00 26.16 65 ARG B N 1
ATOM 2377 C CA . ARG B 1 85 ? 65.353 -23.538 77.418 1.00 26.28 65 ARG B CA 1
ATOM 2378 C C . ARG B 1 85 ? 64.365 -23.276 78.557 1.00 25.94 65 ARG B C 1
ATOM 2379 O O . ARG B 1 85 ? 63.304 -23.895 78.610 1.00 26.49 65 ARG B O 1
ATOM 2387 N N . LYS B 1 86 ? 64.705 -22.348 79.452 1.00 25.33 66 LYS B N 1
ATOM 2388 C CA . LYS B 1 86 ? 63.856 -22.053 80.610 1.00 25.04 66 LYS B CA 1
ATOM 2389 C C . LYS B 1 86 ? 62.653 -21.170 80.268 1.00 24.49 66 LYS B C 1
ATOM 2390 O O . LYS B 1 86 ? 61.675 -21.126 81.018 1.00 24.36 66 LYS B O 1
ATOM 2396 N N . VAL B 1 87 ? 62.729 -20.476 79.137 1.00 23.95 67 VAL B N 1
ATOM 2397 C CA . VAL B 1 87 ? 61.655 -19.586 78.700 1.00 23.31 67 VAL B CA 1
ATOM 2398 C C . VAL B 1 87 ? 60.803 -20.237 77.600 1.00 23.31 67 VAL B C 1
ATOM 2399 O O . VAL B 1 87 ? 59.571 -20.198 77.658 1.00 23.18 67 VAL B O 1
ATOM 2403 N N . PHE B 1 88 ? 61.463 -20.854 76.622 1.00 23.01 68 PHE B N 1
ATOM 2404 C CA . PHE B 1 88 ? 60.781 -21.370 75.433 1.00 22.82 68 PHE B CA 1
ATOM 2405 C C . PHE B 1 88 ? 60.640 -22.888 75.395 1.00 22.66 68 PHE B C 1
ATOM 2406 O O . PHE B 1 88 ? 59.937 -23.418 74.531 1.00 22.75 68 PHE B O 1
ATOM 2414 N N . GLU B 1 89 ? 61.308 -23.577 76.321 1.00 22.40 69 GLU B N 1
ATOM 2415 C CA . GLU B 1 89 ? 61.375 -25.048 76.330 1.00 22.37 69 GLU B CA 1
ATOM 2416 C C . GLU B 1 89 ? 62.144 -25.596 75.118 1.00 22.15 69 GLU B C 1
ATOM 2417 O O . GLU B 1 89 ? 62.083 -26.792 74.823 1.00 21.86 69 GLU B O 1
ATOM 2423 N N . THR B 1 90 ? 62.870 -24.710 74.433 1.00 21.92 70 THR B N 1
ATOM 2424 C CA . THR B 1 90 ? 63.627 -25.051 73.226 1.00 21.82 70 THR B CA 1
ATOM 2425 C C . THR B 1 90 ? 64.694 -24.001 72.925 1.00 21.76 70 THR B C 1
ATOM 2426 O O . THR B 1 90 ? 64.474 -22.803 73.135 1.00 21.67 70 THR B O 1
ATOM 2429 N N . ALA B 1 91 ? 65.841 -24.460 72.426 1.00 21.20 71 ALA B N 1
ATOM 2430 C CA . ALA B 1 91 ? 66.937 -23.572 72.033 1.00 20.64 71 ALA B CA 1
ATOM 2431 C C . ALA B 1 91 ? 67.031 -23.403 70.511 1.00 20.79 71 ALA B C 1
ATOM 2432 O O . ALA B 1 91 ? 67.944 -22.745 70.002 1.00 20.55 71 ALA B O 1
ATOM 2434 N N . ASP B 1 92 ? 66.076 -23.992 69.796 1.00 20.79 72 ASP B N 1
ATOM 2435 C CA . ASP B 1 92 ? 66.013 -23.910 68.340 1.00 21.42 72 ASP B CA 1
ATOM 2436 C C . ASP B 1 92 ? 65.558 -22.514 67.889 1.00 21.92 72 ASP B C 1
ATOM 2437 O O . ASP B 1 92 ? 64.470 -22.068 68.272 1.00 21.72 72 ASP B O 1
ATOM 2442 N N . PRO B 1 93 ? 66.387 -21.819 67.076 1.00 21.71 73 PRO B N 1
ATOM 2443 C CA . PRO B 1 93 ? 66.049 -20.473 66.588 1.00 22.09 73 PRO B CA 1
ATOM 2444 C C . PRO B 1 93 ? 64.759 -20.437 65.763 1.00 22.27 73 PRO B C 1
ATOM 2445 O O . PRO B 1 93 ? 64.016 -19.452 65.827 1.00 23.10 73 PRO B O 1
ATOM 2449 N N . LEU B 1 94 ? 64.494 -21.506 65.012 1.00 21.91 74 LEU B N 1
ATOM 2450 C CA . LEU B 1 94 ? 63.273 -21.609 64.210 1.00 21.52 74 LEU B CA 1
ATOM 2451 C C . LEU B 1 94 ? 62.029 -21.828 65.070 1.00 21.25 74 LEU B C 1
ATOM 2452 O O . LEU B 1 94 ? 60.904 -21.579 64.624 1.00 20.67 74 LEU B O 1
ATOM 2457 N N . GLU B 1 95 ? 62.250 -22.293 66.298 1.00 21.13 75 GLU B N 1
ATOM 2458 C CA . GLU B 1 95 ? 61.184 -22.553 67.264 1.00 21.20 75 GLU B CA 1
ATOM 2459 C C . GLU B 1 95 ? 60.909 -21.320 68.125 1.00 20.64 75 GLU B C 1
ATOM 2460 O O . GLU B 1 95 ? 59.754 -21.000 68.423 1.00 20.65 75 GLU B O 1
ATOM 2466 N N . VAL B 1 96 ? 61.983 -20.637 68.513 1.00 20.05 76 VAL B N 1
ATOM 2467 C CA . VAL B 1 96 ? 61.920 -19.496 69.424 1.00 19.14 76 VAL B CA 1
ATOM 2468 C C . VAL B 1 96 ? 61.281 -18.266 68.765 1.00 18.84 76 VAL B C 1
ATOM 2469 O O . VAL B 1 96 ? 60.412 -17.621 69.359 1.00 18.44 76 VAL B O 1
ATOM 2473 N N . THR B 1 97 ? 61.703 -17.975 67.535 1.00 17.96 77 THR B N 1
ATOM 2474 C CA . THR B 1 97 ? 61.265 -16.790 66.783 1.00 17.21 77 THR B CA 1
ATOM 2475 C C . THR B 1 97 ? 59.739 -16.580 66.683 1.00 17.10 77 THR B C 1
ATOM 2476 O O . THR B 1 97 ? 59.265 -15.468 66.951 1.00 16.02 77 THR B O 1
ATOM 2480 N N . PRO B 1 98 ? 58.969 -17.628 66.297 1.00 16.48 78 PRO B N 1
ATOM 2481 C CA . PRO B 1 98 ? 57.516 -17.450 66.226 1.00 16.83 78 PRO B CA 1
ATOM 2482 C C . PRO B 1 98 ? 56.921 -16.899 67.524 1.00 17.12 78 PRO B C 1
ATOM 2483 O O . PRO B 1 98 ? 56.069 -16.008 67.477 1.00 17.49 78 PRO B O 1
ATOM 2487 N N . VAL B 1 99 ? 57.392 -17.412 68.661 1.00 17.33 79 VAL B N 1
ATOM 2488 C CA . VAL B 1 99 ? 56.965 -16.946 69.984 1.00 17.89 79 VAL B CA 1
ATOM 2489 C C . VAL B 1 99 ? 57.323 -15.468 70.197 1.00 18.25 79 VAL B C 1
ATOM 2490 O O . VAL B 1 99 ? 56.498 -14.688 70.683 1.00 18.03 79 VAL B O 1
ATOM 2494 N N . ILE B 1 100 ? 58.543 -15.094 69.813 1.00 18.25 80 ILE B N 1
ATOM 2495 C CA . ILE B 1 100 ? 59.006 -13.705 69.883 1.00 18.55 80 ILE B CA 1
ATOM 2496 C C . ILE B 1 100 ? 58.098 -12.760 69.075 1.00 19.38 80 ILE B C 1
ATOM 2497 O O . ILE B 1 100 ? 57.691 -11.708 69.577 1.00 19.07 80 ILE B O 1
ATOM 2502 N N . LEU B 1 101 ? 57.776 -13.155 67.842 1.00 19.42 81 LEU B N 1
ATOM 2503 C CA . LEU B 1 101 ? 56.944 -12.352 66.939 1.00 19.71 81 LEU B CA 1
ATOM 2504 C C . LEU B 1 101 ? 55.490 -12.250 67.396 1.00 21.11 81 LEU B C 1
ATOM 2505 O O . LEU B 1 101 ? 54.848 -11.207 67.237 1.00 21.51 81 LEU B O 1
ATOM 2510 N N . ARG B 1 102 ? 54.969 -13.335 67.959 1.00 20.07 82 ARG B N 1
ATOM 2511 C CA . ARG B 1 102 ? 53.588 -13.349 68.424 1.00 21.36 82 ARG B CA 1
ATOM 2512 C C . ARG B 1 102 ? 53.426 -12.660 69.780 1.00 21.07 82 ARG B C 1
ATOM 2513 O O . ARG B 1 102 ? 52.436 -11.961 70.009 1.00 20.34 82 ARG B O 1
ATOM 2521 N N . ARG B 1 103 ? 54.406 -12.835 70.664 1.00 20.90 83 ARG B N 1
ATOM 2522 C CA . ARG B 1 103 ? 54.269 -12.380 72.049 1.00 21.12 83 ARG B CA 1
ATOM 2523 C C . ARG B 1 103 ? 55.067 -11.135 72.405 1.00 20.24 83 ARG B C 1
ATOM 2524 O O . ARG B 1 103 ? 54.750 -10.457 73.381 1.00 18.41 83 ARG B O 1
ATOM 2532 N N . GLY B 1 104 ? 56.092 -10.832 71.616 1.00 20.25 84 GLY B N 1
ATOM 2533 C CA . GLY B 1 104 ? 56.972 -9.712 71.913 1.00 22.13 84 GLY B CA 1
ATOM 2534 C C . GLY B 1 104 ? 56.692 -8.450 71.123 1.00 22.29 84 GLY B C 1
ATOM 2535 O O . GLY B 1 104 ? 55.587 -8.250 70.614 1.00 20.55 84 GLY B O 1
ATOM 2536 N N . THR B 1 105 ? 57.712 -7.603 71.016 1.00 21.38 85 THR B N 1
ATOM 2537 C CA . THR B 1 105 ? 57.573 -6.302 70.372 1.00 21.64 85 THR B CA 1
ATOM 2538 C C . THR B 1 105 ? 58.559 -6.131 69.218 1.00 21.01 85 THR B C 1
ATOM 2539 O O . THR B 1 105 ? 59.500 -6.914 69.066 1.00 20.67 85 THR B O 1
ATOM 2543 N N . ILE B 1 106 ? 58.330 -5.102 68.407 1.00 19.66 86 ILE B N 1
ATOM 2544 C CA . ILE B 1 106 ? 59.273 -4.710 67.365 1.00 16.50 86 ILE B CA 1
ATOM 2545 C C . ILE B 1 106 ? 59.960 -3.427 67.805 1.00 15.72 86 ILE B C 1
ATOM 2546 O O . ILE B 1 106 ? 59.306 -2.475 68.232 1.00 14.60 86 ILE B O 1
ATOM 2551 N N . GLN B 1 107 ? 61.284 -3.405 67.702 1.00 15.17 87 GLN B N 1
ATOM 2552 C CA . GLN B 1 107 ? 62.052 -2.270 68.161 1.00 15.64 87 GLN B CA 1
ATOM 2553 C C . GLN B 1 107 ? 62.705 -1.580 66.979 1.00 14.10 87 GLN B C 1
ATOM 2554 O O . GLN B 1 107 ? 63.592 -2.141 66.341 1.00 16.25 87 GLN B O 1
ATOM 2560 N N . LEU B 1 108 ? 62.243 -0.370 66.679 1.00 10.83 88 LEU B N 1
ATOM 2561 C CA . LEU B 1 108 ? 62.809 0.427 65.600 1.00 6.55 88 LEU B CA 1
ATOM 2562 C C . LEU B 1 108 ? 63.693 1.528 66.171 1.00 6.09 88 LEU B C 1
ATOM 2563 O O . LEU B 1 108 ? 63.403 2.071 67.242 1.00 4.71 88 LEU B O 1
ATOM 2568 N N . THR B 1 109 ? 64.757 1.862 65.445 1.00 3.58 89 THR B N 1
ATOM 2569 C CA . THR B 1 109 ? 65.578 3.021 65.794 1.00 6.20 89 THR B CA 1
ATOM 2570 C C . THR B 1 109 ? 64.789 4.256 65.353 1.00 4.69 89 THR B C 1
ATOM 2571 O O . THR B 1 109 ? 63.855 4.146 64.548 1.00 2.00 89 THR B O 1
ATOM 2575 N N . ALA B 1 110 ? 65.150 5.422 65.883 1.00 6.16 90 ALA B N 1
ATOM 2576 C CA . ALA B 1 110 ? 64.444 6.661 65.528 1.00 3.43 90 ALA B CA 1
ATOM 2577 C C . ALA B 1 110 ? 64.467 6.901 64.019 1.00 3.27 90 ALA B C 1
ATOM 2578 O O . ALA B 1 110 ? 63.475 7.323 63.438 1.00 3.39 90 ALA B O 1
ATOM 2580 N N . GLU B 1 111 ? 65.601 6.611 63.388 1.00 4.79 91 GLU B N 1
ATOM 2581 C CA . GLU B 1 111 ? 65.758 6.835 61.954 1.00 6.06 91 GLU B CA 1
ATOM 2582 C C . GLU B 1 111 ? 64.951 5.839 61.134 1.00 5.80 91 GLU B C 1
ATOM 2583 O O . GLU B 1 111 ? 64.402 6.193 60.099 1.00 7.04 91 GLU B O 1
ATOM 2589 N N . GLN B 1 112 ? 64.863 4.602 61.614 1.00 5.32 92 GLN B N 1
ATOM 2590 C CA . GLN B 1 112 ? 64.117 3.565 60.914 1.00 2.00 92 GLN B CA 1
ATOM 2591 C C . GLN B 1 112 ? 62.641 3.866 60.929 1.00 2.00 92 GLN B C 1
ATOM 2592 O O . GLN B 1 112 ? 61.991 3.731 59.904 1.00 2.63 92 GLN B O 1
ATOM 2598 N N . ARG B 1 113 ? 62.119 4.273 62.085 1.00 2.00 93 ARG B N 1
ATOM 2599 C CA . ARG B 1 113 ? 60.693 4.641 62.177 1.00 2.90 93 ARG B CA 1
ATOM 2600 C C . ARG B 1 113 ? 60.386 5.809 61.239 1.00 2.43 93 ARG B C 1
ATOM 2601 O O . ARG B 1 113 ? 59.413 5.774 60.494 1.00 3.76 93 ARG B O 1
ATOM 2609 N N . ARG B 1 114 ? 61.218 6.851 61.289 1.00 6.63 94 ARG B N 1
ATOM 2610 C CA . ARG B 1 114 ? 61.037 8.033 60.430 1.00 7.97 94 ARG B CA 1
ATOM 2611 C C . ARG B 1 114 ? 61.020 7.652 58.950 1.00 7.19 94 ARG B C 1
ATOM 2612 O O . ARG B 1 114 ? 60.124 8.047 58.207 1.00 7.47 94 ARG B O 1
ATOM 2620 N N . GLN B 1 115 ? 62.021 6.877 58.542 1.00 9.19 95 GLN B N 1
ATOM 2621 C CA . GLN B 1 115 ? 62.178 6.411 57.169 1.00 10.08 95 GLN B CA 1
ATOM 2622 C C . GLN B 1 115 ? 61.007 5.557 56.704 1.00 10.02 95 GLN B C 1
ATOM 2623 O O . GLN B 1 115 ? 60.481 5.770 55.611 1.00 9.84 95 GLN B O 1
ATOM 2629 N N . MET B 1 116 ? 60.610 4.590 57.530 1.00 9.40 96 MET B N 1
ATOM 2630 C CA . MET B 1 116 ? 59.463 3.729 57.208 1.00 8.09 96 MET B CA 1
ATOM 2631 C C . MET B 1 116 ? 58.183 4.532 57.060 1.00 10.43 96 MET B C 1
ATOM 2632 O O . MET B 1 116 ? 57.383 4.287 56.136 1.00 9.29 96 MET B O 1
ATOM 2637 N N . ILE B 1 117 ? 57.979 5.482 57.967 1.00 10.31 97 ILE B N 1
ATOM 2638 C CA . ILE B 1 117 ? 56.777 6.311 57.909 1.00 12.83 97 ILE B CA 1
ATOM 2639 C C . ILE B 1 117 ? 56.808 7.184 56.656 1.00 13.41 97 ILE B C 1
ATOM 2640 O O . ILE B 1 117 ? 55.795 7.303 55.957 1.00 14.46 97 ILE B O 1
ATOM 2645 N N . GLU B 1 118 ? 57.968 7.777 56.366 1.00 13.85 98 GLU B N 1
ATOM 2646 C CA . GLU B 1 118 ? 58.081 8.641 55.193 1.00 16.73 98 GLU B CA 1
ATOM 2647 C C . GLU B 1 118 ? 57.860 7.861 53.898 1.00 16.11 98 GLU B C 1
ATOM 2648 O O . GLU B 1 118 ? 57.142 8.327 53.012 1.00 17.42 98 GLU B O 1
ATOM 2654 N N . ASP B 1 119 ? 58.468 6.678 53.807 1.00 16.20 99 ASP B N 1
ATOM 2655 C CA A ASP B 1 119 ? 58.313 5.821 52.631 0.50 15.38 99 ASP B CA 1
ATOM 2656 C CA B ASP B 1 119 ? 58.318 5.805 52.640 0.50 16.02 99 ASP B CA 1
ATOM 2657 C C . ASP B 1 119 ? 56.844 5.464 52.412 1.00 15.86 99 ASP B C 1
ATOM 2658 O O . ASP B 1 119 ? 56.325 5.604 51.301 1.00 13.87 99 ASP B O 1
ATOM 2667 N N . LYS B 1 120 ? 56.171 5.020 53.474 1.00 13.18 100 LYS B N 1
ATOM 2668 C CA . LYS B 1 120 ? 54.750 4.678 53.380 1.00 13.79 100 LYS B CA 1
ATOM 2669 C C . LYS B 1 120 ? 53.875 5.888 53.073 1.00 13.70 100 LYS B C 1
ATOM 2670 O O . LYS B 1 120 ? 52.989 5.797 52.231 1.00 13.26 100 LYS B O 1
ATOM 2676 N N . ARG B 1 121 ? 54.155 7.018 53.721 1.00 13.65 101 ARG B N 1
ATOM 2677 C CA . ARG B 1 121 ? 53.423 8.267 53.475 1.00 14.61 101 ARG B CA 1
ATOM 2678 C C . ARG B 1 121 ? 53.436 8.684 51.996 1.00 14.29 101 ARG B C 1
ATOM 2679 O O . ARG B 1 121 ? 52.382 8.986 51.428 1.00 13.42 101 ARG B O 1
ATOM 2687 N N . LEU B 1 122 ? 54.614 8.704 51.381 1.00 12.61 102 LEU B N 1
ATOM 2688 C CA . LEU B 1 122 ? 54.712 9.078 49.974 1.00 14.21 102 LEU B CA 1
ATOM 2689 C C . LEU B 1 122 ? 53.933 8.093 49.085 1.00 13.98 102 LEU B C 1
ATOM 2690 O O . LEU B 1 122 ? 53.209 8.517 48.181 1.00 13.68 102 LEU B O 1
ATOM 2695 N N . LYS B 1 123 ? 54.072 6.791 49.353 1.00 13.53 103 LYS B N 1
ATOM 2696 C CA . LYS B 1 123 ? 53.348 5.762 48.583 1.00 13.99 103 LYS B CA 1
ATOM 2697 C C . LYS B 1 123 ? 51.839 5.906 48.765 1.00 13.43 103 LYS B C 1
ATOM 2698 O O . LYS B 1 123 ? 51.063 5.724 47.818 1.00 12.18 103 LYS B O 1
ATOM 2704 N N . ILE B 1 124 ? 51.421 6.254 49.978 1.00 11.56 104 ILE B N 1
ATOM 2705 C CA . ILE B 1 124 ? 49.996 6.468 50.256 1.00 12.47 104 ILE B CA 1
ATOM 2706 C C . ILE B 1 124 ? 49.454 7.672 49.476 1.00 13.72 104 ILE B C 1
ATOM 2707 O O . ILE B 1 124 ? 48.385 7.585 48.872 1.00 15.40 104 ILE B O 1
ATOM 2712 N N . ILE B 1 125 ? 50.186 8.783 49.510 1.00 13.33 105 ILE B N 1
ATOM 2713 C CA . ILE B 1 125 ? 49.789 10.003 48.794 1.00 13.38 105 ILE B CA 1
ATOM 2714 C C . ILE B 1 125 ? 49.644 9.707 47.292 1.00 13.98 105 ILE B C 1
ATOM 2715 O O . ILE B 1 125 ? 48.632 10.051 46.667 1.00 13.86 105 ILE B O 1
ATOM 2720 N N . ASN B 1 126 ? 50.642 9.037 46.737 1.00 10.22 106 ASN B N 1
ATOM 2721 C CA . ASN B 1 126 ? 50.639 8.730 45.311 1.00 13.79 106 ASN B CA 1
ATOM 2722 C C . ASN B 1 126 ? 49.551 7.760 44.897 1.00 14.07 106 ASN B C 1
ATOM 2723 O O . ASN B 1 126 ? 48.953 7.900 43.822 1.00 15.16 106 ASN B O 1
ATOM 2728 N N . LYS B 1 127 ? 49.279 6.774 45.745 1.00 14.16 107 LYS B N 1
ATOM 2729 C CA . LYS B 1 127 ? 48.223 5.808 45.437 1.00 13.75 107 LYS B CA 1
ATOM 2730 C C . LYS B 1 127 ? 46.844 6.457 45.496 1.00 14.35 107 LYS B C 1
ATOM 2731 O O . LYS B 1 127 ? 45.989 6.226 44.630 1.00 12.83 107 LYS B O 1
ATOM 2737 N N . ILE B 1 128 ? 46.624 7.286 46.502 1.00 12.89 108 ILE B N 1
ATOM 2738 C CA . ILE B 1 128 ? 45.348 8.032 46.581 1.00 12.74 108 ILE B CA 1
ATOM 2739 C C . ILE B 1 128 ? 45.188 8.958 45.351 1.00 12.91 108 ILE B C 1
ATOM 2740 O O . ILE B 1 128 ? 44.095 9.063 44.773 1.00 14.00 108 ILE B O 1
ATOM 2745 N N . ALA B 1 129 ? 46.286 9.584 44.930 1.00 11.58 109 ALA B N 1
ATOM 2746 C CA . ALA B 1 129 ? 46.259 10.440 43.738 1.00 12.96 109 ALA B CA 1
ATOM 2747 C C . ALA B 1 129 ? 45.754 9.685 42.505 1.00 13.95 109 ALA B C 1
ATOM 2748 O O . ALA B 1 129 ? 45.033 10.252 41.692 1.00 12.76 109 ALA B O 1
ATOM 2750 N N . ARG B 1 130 ? 46.130 8.413 42.379 1.00 13.07 110 ARG B N 1
ATOM 2751 C CA . ARG B 1 130 ? 45.772 7.591 41.220 1.00 13.39 110 ARG B CA 1
ATOM 2752 C C . ARG B 1 130 ? 44.366 6.984 41.327 1.00 14.03 110 ARG B C 1
ATOM 2753 O O . ARG B 1 130 ? 43.641 6.926 40.336 1.00 11.99 110 ARG B O 1
ATOM 2761 N N . GLU B 1 131 ? 44.000 6.527 42.525 1.00 12.98 111 GLU B N 1
ATOM 2762 C CA . GLU B 1 131 ? 42.818 5.689 42.718 1.00 14.87 111 GLU B CA 1
ATOM 2763 C C . GLU B 1 131 ? 41.558 6.484 43.044 1.00 14.42 111 GLU B C 1
ATOM 2764 O O . GLU B 1 131 ? 40.427 5.956 42.940 1.00 16.32 111 GLU B O 1
ATOM 2770 N N . ALA B 1 132 ? 41.744 7.746 43.424 1.00 12.24 112 ALA B N 1
ATOM 2771 C CA . ALA B 1 132 ? 40.625 8.566 43.877 1.00 12.47 112 ALA B CA 1
ATOM 2772 C C . ALA B 1 132 ? 40.329 9.694 42.925 1.00 12.96 112 ALA B C 1
ATOM 2773 O O . ALA B 1 132 ? 41.226 10.228 42.226 1.00 13.42 112 ALA B O 1
ATOM 2775 N N . ILE B 1 133 ? 39.060 10.067 42.915 1.00 11.66 113 ILE B N 1
ATOM 2776 C CA A ILE B 1 133 ? 38.568 11.183 42.107 0.50 12.37 113 ILE B CA 1
ATOM 2777 C CA B ILE B 1 133 ? 38.618 11.183 42.107 0.50 11.07 113 ILE B CA 1
ATOM 2778 C C . ILE B 1 133 ? 37.950 12.233 43.001 1.00 12.68 113 ILE B C 1
ATOM 2779 O O . ILE B 1 133 ? 37.437 11.918 44.083 1.00 12.17 113 ILE B O 1
ATOM 2788 N N . ASN B 1 134 ? 37.988 13.480 42.547 1.00 13.24 114 ASN B N 1
ATOM 2789 C CA . ASN B 1 134 ? 37.203 14.542 43.143 1.00 12.72 114 ASN B CA 1
ATOM 2790 C C . ASN B 1 134 ? 35.823 14.450 42.480 1.00 15.81 114 ASN B C 1
ATOM 2791 O O . ASN B 1 134 ? 35.696 14.718 41.280 1.00 12.89 114 ASN B O 1
ATOM 2796 N N . PRO B 1 135 ? 34.783 14.074 43.250 1.00 16.25 115 PRO B N 1
ATOM 2797 C CA . PRO B 1 135 ? 33.475 13.850 42.621 1.00 19.50 115 PRO B CA 1
ATOM 2798 C C . PRO B 1 135 ? 32.842 15.135 42.088 1.00 21.08 115 PRO B C 1
ATOM 2799 O O . PRO B 1 135 ? 31.891 15.072 41.310 1.00 21.60 115 PRO B O 1
ATOM 2803 N N . GLN B 1 136 ? 33.386 16.287 42.479 1.00 21.35 116 GLN B N 1
ATOM 2804 C CA . GLN B 1 136 ? 32.863 17.570 42.013 1.00 22.38 116 GLN B CA 1
ATOM 2805 C C . GLN B 1 136 ? 33.281 17.932 40.590 1.00 20.30 116 GLN B C 1
ATOM 2806 O O . GLN B 1 136 ? 32.559 18.647 39.910 1.00 19.49 116 GLN B O 1
ATOM 2812 N N . ASN B 1 137 ? 34.447 17.468 40.150 1.00 20.04 117 ASN B N 1
ATOM 2813 C CA . ASN B 1 137 ? 34.929 17.799 38.806 1.00 21.87 117 ASN B CA 1
ATOM 2814 C C . ASN B 1 137 ? 35.512 16.623 38.005 1.00 22.95 117 ASN B C 1
ATOM 2815 O O . ASN B 1 137 ? 36.029 16.827 36.902 1.00 23.26 117 ASN B O 1
ATOM 2820 N N . GLY B 1 138 ? 35.461 15.417 38.582 1.00 22.63 118 GLY B N 1
ATOM 2821 C CA . GLY B 1 138 ? 35.998 14.196 37.960 1.00 22.01 118 GLY B CA 1
ATOM 2822 C C . GLY B 1 138 ? 37.471 14.261 37.572 1.00 22.66 118 GLY B C 1
ATOM 2823 O O . GLY B 1 138 ? 37.924 13.606 36.619 1.00 24.28 118 GLY B O 1
ATOM 2824 N N . LEU B 1 139 ? 38.229 15.069 38.295 1.00 16.82 119 LEU B N 1
ATOM 2825 C CA . LEU B 1 139 ? 39.667 15.081 38.130 1.00 16.98 119 LEU B CA 1
ATOM 2826 C C . LEU B 1 139 ? 40.274 14.485 39.372 1.00 15.37 119 LEU B C 1
ATOM 2827 O O . LEU B 1 139 ? 39.626 14.458 40.419 1.00 14.65 119 LEU B O 1
ATOM 2832 N N . PRO B 1 140 ? 41.523 14.003 39.269 1.00 14.33 120 PRO B N 1
ATOM 2833 C CA . PRO B 1 140 ? 42.184 13.608 40.482 1.00 15.13 120 PRO B CA 1
ATOM 2834 C C . PRO B 1 140 ? 42.503 14.858 41.298 1.00 14.05 120 PRO B C 1
ATOM 2835 O O . PRO B 1 140 ? 42.466 15.975 40.763 1.00 11.86 120 PRO B O 1
ATOM 2839 N N . HIS B 1 141 ? 42.790 14.653 42.579 1.00 14.79 121 HIS B N 1
ATOM 2840 C CA . HIS B 1 141 ? 43.434 15.669 43.384 1.00 15.59 121 HIS B CA 1
ATOM 2841 C C . HIS B 1 141 ? 44.934 15.537 43.168 1.00 15.26 121 HIS B C 1
ATOM 2842 O O . HIS B 1 141 ? 45.463 14.424 43.144 1.00 15.70 121 HIS B O 1
ATOM 2849 N N . PRO B 1 142 ? 45.631 16.671 42.997 1.00 15.65 122 PRO B N 1
ATOM 2850 C CA . PRO B 1 142 ? 47.093 16.630 42.965 1.00 16.12 122 PRO B CA 1
ATOM 2851 C C . PRO B 1 142 ? 47.685 16.104 44.281 1.00 19.04 122 PRO B C 1
ATOM 2852 O O . PRO B 1 142 ? 47.091 16.309 45.347 1.00 19.29 122 PRO B O 1
ATOM 2856 N N . PRO B 1 143 ? 48.840 15.409 44.210 1.00 18.88 123 PRO B N 1
ATOM 2857 C CA . PRO B 1 143 ? 49.516 14.890 45.399 1.00 18.48 123 PRO B CA 1
ATOM 2858 C C . PRO B 1 143 ? 49.719 15.940 46.499 1.00 19.82 123 PRO B C 1
ATOM 2859 O O . PRO B 1 143 ? 49.544 15.619 47.678 1.00 18.43 123 PRO B O 1
ATOM 2863 N N . LYS B 1 144 ? 50.071 17.172 46.120 1.00 18.05 124 LYS B N 1
ATOM 2864 C CA . LYS B 1 144 ? 50.277 18.250 47.101 1.00 18.69 124 LYS B CA 1
ATOM 2865 C C . LYS B 1 144 ? 48.996 18.592 47.870 1.00 16.81 124 LYS B C 1
ATOM 2866 O O . LYS B 1 144 ? 49.052 18.916 49.056 1.00 17.26 124 LYS B O 1
ATOM 2872 N N . ARG B 1 145 ? 47.856 18.523 47.186 1.00 14.86 125 ARG B N 1
ATOM 2873 C CA . ARG B 1 145 ? 46.552 18.764 47.808 1.00 15.65 125 ARG B CA 1
ATOM 2874 C C . ARG B 1 145 ? 46.155 17.647 48.767 1.00 14.97 125 ARG B C 1
ATOM 2875 O O . ARG B 1 145 ? 45.587 17.910 49.827 1.00 11.79 125 ARG B O 1
ATOM 2883 N N . ILE B 1 146 ? 46.430 16.405 48.374 1.00 12.40 126 ILE B N 1
ATOM 2884 C CA . ILE B 1 146 ? 46.226 15.253 49.251 1.00 12.02 126 ILE B CA 1
ATOM 2885 C C . ILE B 1 146 ? 47.082 15.388 50.514 1.00 14.42 126 ILE B C 1
ATOM 2886 O O . ILE B 1 146 ? 46.580 15.204 51.628 1.00 13.06 126 ILE B O 1
ATOM 2891 N N . GLU B 1 147 ? 48.357 15.730 50.337 1.00 14.18 127 GLU B N 1
ATOM 2892 C CA . GLU B 1 147 ? 49.273 15.903 51.451 1.00 15.90 127 GLU B CA 1
ATOM 2893 C C . GLU B 1 147 ? 48.770 16.984 52.414 1.00 14.50 127 GLU B C 1
ATOM 2894 O O . GLU B 1 147 ? 48.817 16.799 53.630 1.00 15.58 127 GLU B O 1
ATOM 2900 N N . LYS B 1 148 ? 48.313 18.104 51.860 1.00 12.41 128 LYS B N 1
ATOM 2901 C CA . LYS B 1 148 ? 47.829 19.236 52.650 1.00 13.89 128 LYS B CA 1
ATOM 2902 C C . LYS B 1 148 ? 46.606 18.838 53.481 1.00 13.12 128 LYS B C 1
ATOM 2903 O O . LYS B 1 148 ? 46.517 19.191 54.662 1.00 11.32 128 LYS B O 1
ATOM 2909 N N . ALA B 1 149 ? 45.689 18.090 52.862 1.00 12.27 129 ALA B N 1
ATOM 2910 C CA . ALA B 1 149 ? 44.496 17.563 53.545 1.00 12.67 129 ALA B CA 1
ATOM 2911 C C . ALA B 1 149 ? 44.870 16.596 54.675 1.00 12.30 129 ALA B C 1
ATOM 2912 O O . ALA B 1 149 ? 44.255 16.618 55.737 1.00 13.29 129 ALA B O 1
ATOM 2914 N N . MET B 1 150 ? 45.873 15.755 54.439 1.00 12.21 130 MET B N 1
ATOM 2915 C CA . MET B 1 150 ? 46.408 14.865 55.488 1.00 14.45 130 MET B CA 1
ATOM 2916 C C . MET B 1 150 ? 46.928 15.654 56.681 1.00 13.80 130 MET B C 1
ATOM 2917 O O . MET B 1 150 ? 46.604 15.335 57.839 1.00 13.75 130 MET B O 1
ATOM 2922 N N . GLU B 1 151 ? 47.720 16.690 56.400 1.00 12.96 131 GLU B N 1
ATOM 2923 C CA . GLU B 1 151 ? 48.258 17.558 57.450 1.00 14.77 131 GLU B CA 1
ATOM 2924 C C . GLU B 1 151 ? 47.142 18.266 58.208 1.00 13.85 131 GLU B C 1
ATOM 2925 O O . GLU B 1 151 ? 47.179 18.346 59.436 1.00 12.52 131 GLU B O 1
ATOM 2931 N N . GLU B 1 152 ? 46.147 18.757 57.474 1.00 12.16 132 GLU B N 1
ATOM 2932 C CA . GLU B 1 152 ? 44.980 19.405 58.088 1.00 15.01 132 GLU B CA 1
ATOM 2933 C C . GLU B 1 152 ? 44.195 18.462 59.000 1.00 14.09 132 GLU B C 1
ATOM 2934 O O . GLU B 1 152 ? 43.781 18.862 60.094 1.00 13.60 132 GLU B O 1
ATOM 2940 N N . ALA B 1 153 ? 44.027 17.214 58.560 1.00 12.64 133 ALA B N 1
ATOM 2941 C CA . ALA B 1 153 ? 43.299 16.207 59.333 1.00 14.71 133 ALA B CA 1
ATOM 2942 C C . ALA B 1 153 ? 44.176 15.554 60.406 1.00 15.19 133 ALA B C 1
ATOM 2943 O O . ALA B 1 153 ? 43.714 14.671 61.129 1.00 15.43 133 ALA B O 1
ATOM 2945 N N . ARG B 1 154 ? 45.433 15.993 60.490 1.00 14.40 134 ARG B N 1
ATOM 2946 C CA . ARG B 1 154 ? 46.426 15.445 61.418 1.00 14.63 134 ARG B CA 1
ATOM 2947 C C . ARG B 1 154 ? 46.566 13.922 61.309 1.00 15.83 134 ARG B C 1
ATOM 2948 O O . ARG B 1 154 ? 46.611 13.212 62.310 1.00 14.40 134 ARG B O 1
ATOM 2956 N N . VAL B 1 155 ? 46.630 13.442 60.066 1.00 13.76 135 VAL B N 1
ATOM 2957 C CA . VAL B 1 155 ? 46.860 12.034 59.755 1.00 15.79 135 VAL B CA 1
ATOM 2958 C C . VAL B 1 155 ? 48.293 11.645 60.098 1.00 17.16 135 VAL B C 1
ATOM 2959 O O . VAL B 1 155 ? 49.254 12.334 59.714 1.00 19.15 135 VAL B O 1
ATOM 2963 N N . HIS B 1 156 ? 48.428 10.553 60.840 1.00 16.02 136 HIS B N 1
ATOM 2964 C CA . HIS B 1 156 ? 49.732 9.971 61.124 1.00 18.34 136 HIS B CA 1
ATOM 2965 C C . HIS B 1 156 ? 49.827 8.617 60.439 1.00 16.82 136 HIS B C 1
ATOM 2966 O O . HIS B 1 156 ? 48.962 7.758 60.613 1.00 19.18 136 HIS B O 1
ATOM 2973 N N . VAL B 1 157 ? 50.864 8.449 59.627 1.00 15.48 137 VAL B N 1
ATOM 2974 C CA . VAL B 1 157 ? 51.033 7.221 58.862 1.00 13.72 137 VAL B CA 1
ATOM 2975 C C . VAL B 1 157 ? 51.717 6.177 59.752 1.00 13.72 137 VAL B C 1
ATOM 2976 O O . VAL B 1 157 ? 52.668 6.499 60.465 1.00 10.79 137 VAL B O 1
ATOM 2980 N N . ASP B 1 158 ? 51.202 4.949 59.738 1.00 10.50 138 ASP B N 1
ATOM 2981 C CA . ASP B 1 158 ? 51.775 3.863 60.530 1.00 13.51 138 ASP B CA 1
ATOM 2982 C C . ASP B 1 158 ? 53.022 3.292 59.850 1.00 12.37 138 ASP B C 1
ATOM 2983 O O . ASP B 1 158 ? 53.039 3.156 58.627 1.00 13.96 138 ASP B O 1
ATOM 2988 N N . PRO B 1 159 ? 54.073 2.953 60.631 1.00 14.15 139 PRO B N 1
ATOM 2989 C CA . PRO B 1 159 ? 55.244 2.358 59.984 1.00 14.57 139 PRO B CA 1
ATOM 2990 C C . PRO B 1 159 ? 55.026 0.915 59.512 1.00 16.07 139 PRO B C 1
ATOM 2991 O O . PRO B 1 159 ? 55.750 0.459 58.631 1.00 17.07 139 PRO B O 1
ATOM 2995 N N . PHE B 1 160 ? 54.033 0.217 60.071 1.00 14.55 140 PHE B N 1
ATOM 2996 C CA . PHE B 1 160 ? 53.883 -1.224 59.829 1.00 15.64 140 PHE B CA 1
ATOM 2997 C C . PHE B 1 160 ? 52.741 -1.627 58.901 1.00 15.86 140 PHE B C 1
ATOM 2998 O O . PHE B 1 160 ? 52.881 -2.565 58.121 1.00 18.77 140 PHE B O 1
ATOM 3006 N N . LYS B 1 161 ? 51.607 -0.950 58.991 1.00 13.66 141 LYS B N 1
ATOM 3007 C CA . LYS B 1 161 ? 50.473 -1.323 58.152 1.00 15.86 141 LYS B CA 1
ATOM 3008 C C . LYS B 1 161 ? 50.869 -1.133 56.687 1.00 17.51 141 LYS B C 1
ATOM 3009 O O . LYS B 1 161 ? 51.615 -0.214 56.357 1.00 19.23 141 LYS B O 1
ATOM 3015 N N . THR B 1 162 ? 50.423 -2.035 55.821 1.00 16.84 142 THR B N 1
ATOM 3016 C CA . THR B 1 162 ? 50.721 -1.906 54.396 1.00 16.99 142 THR B CA 1
ATOM 3017 C C . THR B 1 162 ? 50.071 -0.643 53.847 1.00 16.76 142 THR B C 1
ATOM 3018 O O . THR B 1 162 ? 49.129 -0.093 54.443 1.00 16.86 142 THR B O 1
ATOM 3022 N N . VAL B 1 163 ? 50.580 -0.187 52.709 1.00 15.74 143 VAL B N 1
ATOM 3023 C CA . VAL B 1 163 ? 50.002 0.957 52.014 1.00 15.54 143 VAL B CA 1
ATOM 3024 C C . VAL B 1 163 ? 48.520 0.707 51.745 1.00 16.34 143 VAL B C 1
ATOM 3025 O O . VAL B 1 163 ? 47.684 1.588 52.000 1.00 17.27 143 VAL B O 1
ATOM 3029 N N . ASP B 1 164 ? 48.173 -0.489 51.267 1.00 14.39 144 ASP B N 1
ATOM 3030 C CA . ASP B 1 164 ? 46.776 -0.736 50.884 1.00 15.89 144 ASP B CA 1
ATOM 3031 C C . ASP B 1 164 ? 45.817 -0.687 52.065 1.00 19.09 144 ASP B C 1
ATOM 3032 O O . ASP B 1 164 ? 44.670 -0.255 51.906 1.00 20.53 144 ASP B O 1
ATOM 3037 N N . GLU B 1 165 ? 46.266 -1.110 53.239 1.00 18.60 145 GLU B N 1
ATOM 3038 C CA . GLU B 1 165 ? 45.423 -0.896 54.414 1.00 20.91 145 GLU B CA 1
ATOM 3039 C C . GLU B 1 165 ? 45.288 0.593 54.707 1.00 19.63 145 GLU B C 1
ATOM 3040 O O . GLU B 1 165 ? 44.173 1.132 54.875 1.00 22.49 145 GLU B O 1
ATOM 3046 N N . GLN B 1 166 ? 46.411 1.275 54.734 1.00 14.78 146 GLN B N 1
ATOM 3047 C CA . GLN B 1 166 ? 46.389 2.660 55.165 1.00 18.13 146 GLN B CA 1
ATOM 3048 C C . GLN B 1 166 ? 45.622 3.598 54.244 1.00 18.68 146 GLN B C 1
ATOM 3049 O O . GLN B 1 166 ? 45.096 4.602 54.713 1.00 18.41 146 GLN B O 1
ATOM 3055 N N . VAL B 1 167 ? 45.548 3.290 52.947 1.00 18.37 147 VAL B N 1
ATOM 3056 C CA . VAL B 1 167 ? 44.887 4.229 52.044 1.00 16.46 147 VAL B CA 1
ATOM 3057 C C . VAL B 1 167 ? 43.431 4.422 52.417 1.00 13.72 147 VAL B C 1
ATOM 3058 O O . VAL B 1 167 ? 42.926 5.533 52.270 1.00 15.12 147 VAL B O 1
ATOM 3062 N N . ASN B 1 168 ? 42.760 3.369 52.900 1.00 13.78 148 ASN B N 1
ATOM 3063 C CA . ASN B 1 168 ? 41.343 3.488 53.290 1.00 11.99 148 ASN B CA 1
ATOM 3064 C C . ASN B 1 168 ? 41.160 4.407 54.507 1.00 12.64 148 ASN B C 1
ATOM 3065 O O . ASN B 1 168 ? 40.232 5.221 54.558 1.00 12.85 148 ASN B O 1
ATOM 3070 N N . ILE B 1 169 ? 42.038 4.198 55.481 1.00 13.86 149 ILE B N 1
ATOM 3071 C CA . ILE B 1 169 ? 42.113 4.963 56.724 1.00 16.65 149 ILE B CA 1
ATOM 3072 C C . ILE B 1 169 ? 42.355 6.446 56.427 1.00 12.85 149 ILE B C 1
ATOM 3073 O O . ILE B 1 169 ? 41.652 7.336 56.947 1.00 12.54 149 ILE B O 1
ATOM 3078 N N . VAL B 1 170 ? 43.358 6.686 55.600 1.00 12.27 150 VAL B N 1
ATOM 3079 C CA . VAL B 1 170 ? 43.775 8.022 55.242 1.00 12.96 150 VAL B CA 1
ATOM 3080 C C . VAL B 1 170 ? 42.692 8.720 54.431 1.00 11.55 150 VAL B C 1
ATOM 3081 O O . VAL B 1 170 ? 42.353 9.872 54.721 1.00 11.44 150 VAL B O 1
ATOM 3085 N N . LEU B 1 171 ? 42.102 8.005 53.473 1.00 11.85 151 LEU B N 1
ATOM 3086 C CA . LEU B 1 171 ? 41.053 8.626 52.654 1.00 12.94 151 LEU B CA 1
ATOM 3087 C C . LEU B 1 171 ? 39.864 9.051 53.498 1.00 13.96 151 LEU B C 1
ATOM 3088 O O . LEU B 1 171 ? 39.298 10.122 53.278 1.00 13.17 151 LEU B O 1
ATOM 3093 N N . LYS B 1 172 ? 39.492 8.198 54.455 1.00 13.13 152 LYS B N 1
ATOM 3094 C CA . LYS B 1 172 ? 38.414 8.498 55.377 1.00 13.15 152 LYS B CA 1
ATOM 3095 C C . LYS B 1 172 ? 38.720 9.793 56.144 1.00 12.43 152 LYS B C 1
ATOM 3096 O O . LYS B 1 172 ? 37.838 10.648 56.312 1.00 14.82 152 LYS B O 1
ATOM 3102 N N . ALA B 1 173 ? 39.960 9.924 56.604 1.00 12.65 153 ALA B N 1
ATOM 3103 C CA . ALA B 1 173 ? 40.360 11.129 57.342 1.00 13.94 153 ALA B CA 1
ATOM 3104 C C . ALA B 1 173 ? 40.328 12.372 56.446 1.00 14.86 153 ALA B C 1
ATOM 3105 O O . ALA B 1 173 ? 39.844 13.422 56.862 1.00 14.36 153 ALA B O 1
ATOM 3107 N N . ILE B 1 174 ? 40.826 12.262 55.216 1.00 12.98 154 ILE B N 1
ATOM 3108 C CA . ILE B 1 174 ? 40.925 13.480 54.417 1.00 15.12 154 ILE B CA 1
ATOM 3109 C C . ILE B 1 174 ? 39.631 13.884 53.743 1.00 12.83 154 ILE B C 1
ATOM 3110 O O . ILE B 1 174 ? 39.481 15.038 53.350 1.00 13.10 154 ILE B O 1
ATOM 3115 N N . ARG B 1 175 ? 38.684 12.947 53.662 1.00 12.16 155 ARG B N 1
ATOM 3116 C CA . ARG B 1 175 ? 37.336 13.269 53.208 1.00 15.43 155 ARG B CA 1
ATOM 3117 C C . ARG B 1 175 ? 36.651 14.266 54.159 1.00 16.67 155 ARG B C 1
ATOM 3118 O O . ARG B 1 175 ? 35.691 14.922 53.786 1.00 18.74 155 ARG B O 1
ATOM 3126 N N . THR B 1 176 ? 37.151 14.391 55.386 1.00 17.24 156 THR B N 1
ATOM 3127 C CA . THR B 1 176 ? 36.625 15.428 56.283 1.00 19.37 156 THR B CA 1
ATOM 3128 C C . THR B 1 176 ? 37.066 16.818 55.795 1.00 19.27 156 THR B C 1
ATOM 3129 O O . THR B 1 176 ? 36.553 17.822 56.277 1.00 19.91 156 THR B O 1
ATOM 3133 N N . LYS B 1 177 ? 37.991 16.862 54.823 1.00 16.48 157 LYS B N 1
ATOM 3134 C CA . LYS B 1 177 ? 38.618 18.118 54.366 1.00 13.28 157 LYS B CA 1
ATOM 3135 C C . LYS B 1 177 ? 38.387 18.427 52.887 1.00 12.93 157 LYS B C 1
ATOM 3136 O O . LYS B 1 177 ? 38.244 19.593 52.521 1.00 12.30 157 LYS B O 1
ATOM 3142 N N . ILE B 1 178 ? 38.395 17.397 52.041 1.00 11.99 158 ILE B N 1
ATOM 3143 C CA . ILE B 1 178 ? 38.167 17.564 50.594 1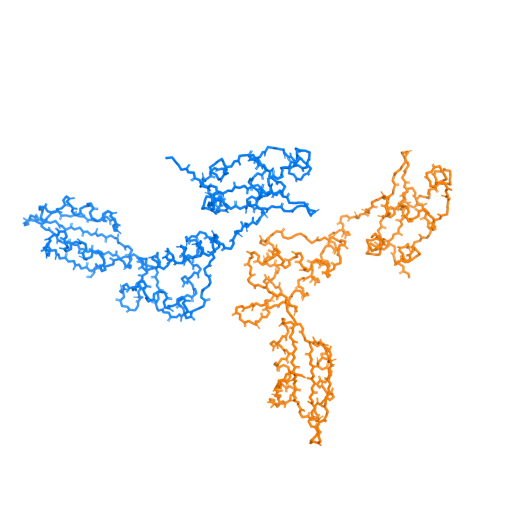.00 14.45 158 ILE B CA 1
ATOM 3144 C C . ILE B 1 178 ? 37.219 16.491 50.060 1.00 13.17 158 ILE B C 1
ATOM 3145 O O . ILE B 1 178 ? 37.258 15.354 50.523 1.00 12.24 158 ILE B O 1
ATOM 3150 N N . PRO B 1 179 ? 36.361 16.841 49.079 1.00 14.18 159 PRO B N 1
ATOM 3151 C CA . PRO B 1 179 ? 35.554 15.766 48.479 1.00 13.84 159 PRO B CA 1
ATOM 3152 C C . PRO B 1 179 ? 36.428 14.790 47.707 1.00 12.69 159 PRO B C 1
ATOM 3153 O O . PRO B 1 179 ? 37.221 15.184 46.843 1.00 12.65 159 PRO B O 1
ATOM 3157 N N . ILE B 1 180 ? 36.300 13.507 48.021 1.00 13.03 160 ILE B N 1
ATOM 3158 C CA . ILE B 1 180 ? 37.199 12.517 47.446 1.00 11.86 160 ILE B CA 1
ATOM 3159 C C . ILE B 1 180 ? 36.577 11.118 47.584 1.00 13.26 160 ILE B C 1
ATOM 3160 O O . ILE B 1 180 ? 35.989 10.787 48.632 1.00 12.95 160 ILE B O 1
ATOM 3165 N N . LYS B 1 181 ? 36.642 10.346 46.497 1.00 14.55 161 LYS B N 1
ATOM 3166 C CA . LYS B 1 181 ? 36.098 8.980 46.450 1.00 13.95 161 LYS B CA 1
ATOM 3167 C C . LYS B 1 181 ? 37.053 8.056 45.728 1.00 12.45 161 LYS B C 1
ATOM 3168 O O . LYS B 1 181 ? 37.581 8.415 44.678 1.00 13.39 161 LYS B O 1
ATOM 3174 N N . PHE B 1 182 ? 37.251 6.849 46.265 1.00 10.92 162 PHE B N 1
ATOM 3175 C CA . PHE B 1 182 ? 37.922 5.786 45.508 1.00 9.04 162 PHE B CA 1
ATOM 3176 C C . PHE B 1 182 ? 36.933 5.247 44.502 1.00 12.22 162 PHE B C 1
ATOM 3177 O O . PHE B 1 182 ? 35.801 4.898 44.869 1.00 11.59 162 PHE B O 1
ATOM 3185 N N . GLU B 1 183 ? 37.335 5.162 43.235 1.00 8.55 163 GLU B N 1
ATOM 3186 C CA . GLU B 1 183 ? 36.508 4.434 42.267 1.00 9.23 163 GLU B CA 1
ATOM 3187 C C . GLU B 1 183 ? 37.354 3.878 41.144 1.00 10.04 163 GLU B C 1
ATOM 3188 O O . GLU B 1 183 ? 38.460 4.397 40.861 1.00 11.11 163 GLU B O 1
ATOM 3194 N N . LYS B 1 184 ? 36.873 2.780 40.564 1.00 8.61 164 LYS B N 1
ATOM 3195 C CA . LYS B 1 184 ? 37.447 2.242 39.321 1.00 9.12 164 LYS B CA 1
ATOM 3196 C C . LYS B 1 184 ? 36.549 2.637 38.164 1.00 11.63 164 LYS B C 1
ATOM 3197 O O . LYS B 1 184 ? 35.340 2.773 38.326 1.00 11.11 164 LYS B O 1
ATOM 3203 N N . VAL B 1 185 ? 37.136 2.836 36.995 1.00 10.18 165 VAL B N 1
ATOM 3204 C CA . VAL B 1 185 ? 36.344 3.175 35.823 1.00 11.47 165 VAL B CA 1
ATOM 3205 C C . VAL B 1 185 ? 36.506 2.065 34.790 1.00 11.99 165 VAL B C 1
ATOM 3206 O O . VAL B 1 185 ? 37.626 1.659 34.498 1.00 13.91 165 VAL B O 1
ATOM 3210 N N . ARG B 1 186 ? 35.383 1.559 34.264 1.00 10.68 166 ARG B N 1
ATOM 3211 C CA . ARG B 1 186 ? 35.442 0.574 33.192 1.00 10.43 166 ARG B CA 1
ATOM 3212 C C . ARG B 1 186 ? 34.997 1.268 31.926 1.00 12.42 166 ARG B C 1
ATOM 3213 O O . ARG B 1 186 ? 33.957 1.947 31.911 1.00 12.95 166 ARG B O 1
ATOM 3221 N N . VAL B 1 187 ? 35.786 1.130 30.871 1.00 10.52 167 VAL B N 1
ATOM 3222 C CA A VAL B 1 187 ? 35.456 1.772 29.590 0.60 11.41 167 VAL B CA 1
ATOM 3223 C CA B VAL B 1 187 ? 35.424 1.750 29.605 0.40 9.82 167 VAL B CA 1
ATOM 3224 C C . VAL B 1 187 ? 35.753 0.799 28.460 1.00 10.65 167 VAL B C 1
ATOM 3225 O O . VAL B 1 187 ? 36.834 0.171 28.442 1.00 12.79 167 VAL B O 1
ATOM 3232 N N . ALA B 1 188 ? 34.815 0.681 27.526 1.00 11.34 168 ALA B N 1
ATOM 3233 C CA . ALA B 1 188 ? 35.065 -0.055 26.285 1.00 11.25 168 ALA B CA 1
ATOM 3234 C C . ALA B 1 188 ? 35.491 0.988 25.256 1.00 11.28 168 ALA B C 1
ATOM 3235 O O . ALA B 1 188 ? 34.694 1.836 24.836 1.00 12.27 168 ALA B O 1
ATOM 3237 N N . ILE B 1 189 ? 36.757 0.948 24.882 1.00 11.13 169 ILE B N 1
ATOM 3238 C CA . ILE B 1 189 ? 37.279 1.863 23.867 1.00 10.39 169 ILE B CA 1
ATOM 3239 C C . ILE B 1 189 ? 37.397 1.152 22.533 1.00 11.61 169 ILE B C 1
ATOM 3240 O O . ILE B 1 189 ? 37.641 -0.051 22.479 1.00 14.20 169 ILE B O 1
ATOM 3245 N N . LYS B 1 190 ? 37.197 1.894 21.453 1.00 10.88 170 LYS B N 1
ATOM 3246 C CA . LYS B 1 190 ? 37.323 1.312 20.137 1.00 10.07 170 LYS B CA 1
ATOM 3247 C C . LYS B 1 190 ? 38.321 2.161 19.380 1.00 12.52 170 LYS B C 1
ATOM 3248 O O . LYS B 1 190 ? 38.157 3.391 19.222 1.00 13.73 170 LY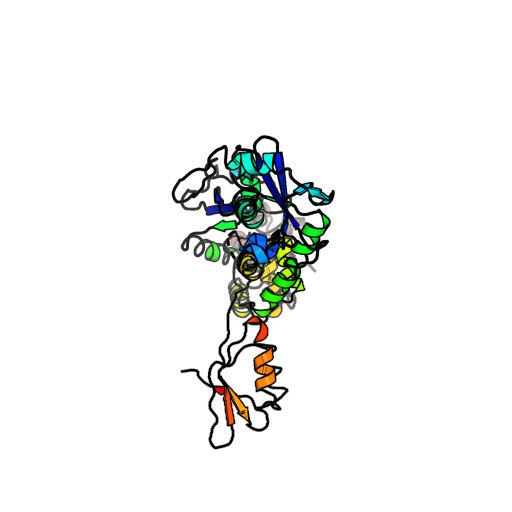S B O 1
ATOM 3254 N N . ILE B 1 191 ? 39.373 1.511 18.913 1.00 12.91 171 ILE B N 1
ATOM 3255 C CA . ILE B 1 191 ? 40.366 2.240 18.174 1.00 16.16 171 ILE B CA 1
ATOM 3256 C C . ILE B 1 191 ? 40.784 1.505 16.905 1.00 13.80 171 ILE B C 1
ATOM 3257 O O . ILE B 1 191 ? 40.566 0.282 16.775 1.00 13.93 171 ILE B O 1
ATOM 3262 N N . PRO B 1 192 ? 41.383 2.251 15.965 1.00 14.12 172 PRO B N 1
ATOM 3263 C CA . PRO B 1 192 ? 41.852 1.670 14.716 1.00 13.33 172 PRO B CA 1
ATOM 3264 C C . PRO B 1 192 ? 42.895 0.588 14.973 1.00 15.91 172 PRO B C 1
ATOM 3265 O O . PRO B 1 192 ? 43.784 0.770 15.804 1.00 12.45 172 PRO B O 1
ATOM 3269 N N . GLY B 1 193 ? 42.803 -0.518 14.242 1.00 16.58 173 GLY B N 1
ATOM 3270 C CA . GLY B 1 193 ? 43.676 -1.670 14.504 1.00 16.05 173 GLY B CA 1
ATOM 3271 C C . GLY B 1 193 ? 45.159 -1.385 14.338 1.00 12.92 173 GLY B C 1
ATOM 3272 O O . GLY B 1 193 ? 45.981 -2.034 14.980 1.00 14.10 173 GLY B O 1
ATOM 3273 N N . GLU B 1 194 ? 45.482 -0.397 13.506 1.00 13.84 174 GLU B N 1
ATOM 3274 C CA A GLU B 1 194 ? 46.876 -0.039 13.245 0.50 14.49 174 GLU B CA 1
ATOM 3275 C CA B GLU B 1 194 ? 46.865 0.019 13.232 0.50 14.67 174 GLU B CA 1
ATOM 3276 C C . GLU B 1 194 ? 47.580 0.550 14.481 1.00 14.30 174 GLU B C 1
ATOM 3277 O O . GLU B 1 194 ? 48.810 0.678 14.495 1.00 13.75 174 GLU B O 1
ATOM 3288 N N . MET B 1 195 ? 46.798 0.898 15.507 1.00 14.79 175 MET B N 1
ATOM 3289 C CA . MET B 1 195 ? 47.343 1.413 16.779 1.00 14.34 175 MET B CA 1
ATOM 3290 C C . MET B 1 195 ? 47.111 0.480 17.955 1.00 14.20 175 MET B C 1
ATOM 3291 O O . MET B 1 195 ? 47.364 0.849 19.111 1.00 13.63 175 MET B O 1
ATOM 3296 N N . ALA B 1 196 ? 46.607 -0.724 17.682 1.00 14.40 176 ALA B N 1
ATOM 3297 C CA . ALA B 1 196 ? 46.267 -1.654 18.764 1.00 13.10 176 ALA B CA 1
ATOM 3298 C C . ALA B 1 196 ? 47.492 -2.069 19.576 1.00 12.86 176 ALA B C 1
ATOM 3299 O O . ALA B 1 196 ? 47.395 -2.257 20.781 1.00 13.92 176 ALA B O 1
ATOM 3301 N N . GLY B 1 197 ? 48.623 -2.224 18.899 1.00 11.53 177 GLY B N 1
ATOM 3302 C CA . GLY B 1 197 ? 49.895 -2.593 19.543 1.00 13.46 177 GLY B CA 1
ATOM 3303 C C . GLY B 1 197 ? 50.304 -1.554 20.569 1.00 16.06 177 GLY B C 1
ATOM 3304 O O . GLY B 1 197 ? 50.486 -1.863 21.753 1.00 13.22 177 GLY B O 1
ATOM 3305 N N . SER B 1 198 ? 50.424 -0.304 20.121 1.00 16.13 178 SER B N 1
ATOM 3306 C CA A SER B 1 198 ? 50.779 0.810 21.015 0.50 15.69 178 SER B CA 1
ATOM 3307 C CA B SER B 1 198 ? 50.804 0.776 21.033 0.50 15.67 178 SER B CA 1
ATOM 3308 C C . SER B 1 198 ? 49.745 1.032 22.111 1.00 15.91 178 SER B C 1
ATOM 3309 O O . SER B 1 198 ? 50.090 1.279 23.260 1.00 15.03 178 SER B O 1
ATOM 3314 N N . ALA B 1 199 ? 48.460 0.944 21.753 1.00 14.62 179 ALA B N 1
ATOM 3315 C CA . ALA B 1 199 ? 47.387 1.159 22.716 1.00 14.88 179 ALA B CA 1
ATOM 3316 C C . ALA B 1 199 ? 47.366 0.137 23.831 1.00 16.03 179 ALA B C 1
ATOM 3317 O O . ALA B 1 199 ? 47.074 0.472 24.977 1.00 14.62 179 ALA B O 1
ATOM 3319 N N . TYR B 1 200 ? 47.626 -1.123 23.485 1.00 12.81 180 TYR B N 1
ATOM 3320 C CA . TYR B 1 200 ? 47.730 -2.163 24.498 1.00 11.11 180 TYR B CA 1
ATOM 3321 C C . TYR B 1 200 ? 48.803 -1.802 25.541 1.00 10.38 180 TYR B C 1
ATOM 3322 O O . TYR B 1 200 ? 48.597 -1.987 26.745 1.00 11.10 180 TYR B O 1
ATOM 3331 N N . GLY B 1 201 ? 49.937 -1.285 25.069 1.00 10.48 181 GLY B N 1
ATOM 3332 C CA . GLY B 1 201 ? 51.017 -0.827 25.958 1.00 13.90 181 GLY B CA 1
ATOM 3333 C C . GLY B 1 201 ? 50.576 0.305 26.880 1.00 15.60 181 GLY B C 1
ATOM 3334 O O . GLY B 1 201 ? 50.822 0.273 28.097 1.00 13.20 181 GLY B O 1
ATOM 3335 N N . VAL B 1 202 ? 49.912 1.310 26.312 1.00 17.14 182 VAL B N 1
ATOM 3336 C CA . VAL B 1 202 ? 49.317 2.386 27.136 1.00 19.37 182 VAL B CA 1
ATOM 3337 C C . VAL B 1 202 ? 48.342 1.856 28.189 1.00 20.75 182 VAL B C 1
ATOM 3338 O O . VAL B 1 202 ? 48.479 2.167 29.379 1.00 20.05 182 VAL B O 1
ATOM 3342 N N . ILE B 1 203 ? 47.347 1.074 27.758 1.00 20.86 183 ILE B N 1
ATOM 3343 C CA . ILE B 1 203 ? 46.372 0.477 28.678 1.00 23.35 183 ILE B CA 1
ATOM 3344 C C . ILE B 1 203 ? 47.044 -0.249 29.844 1.00 24.38 183 ILE B C 1
ATOM 3345 O O . ILE B 1 203 ? 46.655 -0.081 31.013 1.00 23.95 183 ILE B O 1
ATOM 3350 N N . SER B 1 204 ? 48.056 -1.051 29.523 1.00 21.83 184 SER B N 1
ATOM 3351 C CA . SER B 1 204 ? 48.823 -1.775 30.525 1.00 21.89 184 SER B CA 1
ATOM 3352 C C . SER B 1 204 ? 49.404 -0.845 31.577 1.00 20.26 184 SER B C 1
ATOM 3353 O O . SER B 1 204 ? 49.444 -1.203 32.754 1.00 21.10 184 SER B O 1
ATOM 3356 N N . ASN B 1 205 ? 49.855 0.340 31.154 1.00 17.56 185 ASN B N 1
ATOM 3357 C CA . ASN B 1 205 ? 50.470 1.297 32.083 1.00 17.52 185 ASN B CA 1
ATOM 3358 C C . ASN B 1 205 ? 49.429 1.921 33.004 1.00 15.92 185 ASN B C 1
ATOM 3359 O O . ASN B 1 205 ? 49.738 2.235 34.152 1.00 16.56 185 ASN B O 1
ATOM 3364 N N . PHE B 1 206 ? 48.225 2.117 32.471 1.00 15.56 186 PHE B N 1
ATOM 3365 C CA . PHE B 1 206 ? 47.116 2.763 33.191 1.00 15.78 186 PHE B CA 1
ATOM 3366 C C . PHE B 1 206 ? 46.274 1.811 34.024 1.00 17.64 186 PHE B C 1
ATOM 3367 O O . PHE B 1 206 ? 45.837 2.166 35.107 1.00 14.49 186 PHE B O 1
ATOM 3375 N N . GLY B 1 207 ? 46.032 0.608 33.520 1.00 15.78 187 GLY B N 1
ATOM 3376 C CA . GLY B 1 207 ? 45.150 -0.307 34.223 1.00 15.65 187 GLY B CA 1
ATOM 3377 C C . GLY B 1 207 ? 45.213 -1.689 33.626 1.00 18.33 187 GLY B C 1
ATOM 3378 O O . GLY B 1 207 ? 46.304 -2.221 33.410 1.00 21.87 187 GLY B O 1
ATOM 3379 N N . LYS B 1 208 ? 44.056 -2.291 33.364 1.00 13.85 188 LYS B N 1
ATOM 3380 C CA . LYS B 1 208 ? 44.061 -3.658 32.850 1.00 15.63 188 LYS B CA 1
ATOM 3381 C C . LYS B 1 208 ? 42.986 -3.857 31.800 1.00 14.60 188 LYS B C 1
ATOM 3382 O O . LYS B 1 208 ? 41.961 -3.189 31.828 1.00 14.58 188 LYS B O 1
ATOM 3388 N N . ILE B 1 209 ? 43.243 -4.759 30.864 1.00 14.01 189 ILE B N 1
ATOM 3389 C CA . ILE B 1 209 ? 42.221 -5.129 29.908 1.00 15.88 189 ILE B CA 1
ATOM 3390 C C . ILE B 1 209 ? 41.440 -6.320 30.448 1.00 17.25 189 ILE B C 1
ATOM 3391 O O . ILE B 1 209 ? 42.033 -7.298 30.913 1.00 17.22 189 ILE B O 1
ATOM 3396 N N . THR B 1 210 ? 40.111 -6.236 30.399 1.00 15.28 190 THR B N 1
ATOM 3397 C CA . THR B 1 210 ? 39.273 -7.322 30.906 1.00 15.32 190 THR B CA 1
ATOM 3398 C C . THR B 1 210 ? 38.551 -8.079 29.797 1.00 15.83 190 THR B C 1
ATOM 3399 O O . THR B 1 210 ? 38.051 -9.186 30.019 1.00 15.21 190 THR B O 1
ATOM 3403 N N . ASN B 1 211 ? 38.501 -7.491 28.601 1.00 14.75 191 ASN B N 1
ATOM 3404 C CA . ASN B 1 211 ? 37.846 -8.134 27.462 1.00 15.05 191 ASN B CA 1
ATOM 3405 C C . ASN B 1 211 ? 38.342 -7.463 26.202 1.00 15.26 191 ASN B C 1
ATOM 3406 O O . ASN B 1 211 ? 38.702 -6.274 26.221 1.00 13.15 191 ASN B O 1
ATOM 3411 N N . GLU B 1 212 ? 38.391 -8.217 25.108 1.00 11.69 192 GLU B N 1
ATOM 3412 C CA . GLU B 1 212 ? 38.687 -7.580 23.831 1.00 14.60 192 GLU B CA 1
ATOM 3413 C C . GLU B 1 212 ? 37.990 -8.269 22.667 1.00 12.84 192 GLU B C 1
ATOM 3414 O O . GLU B 1 212 ? 37.705 -9.478 22.716 1.00 14.19 192 GLU B O 1
ATOM 3420 N N . GLU B 1 213 ? 37.711 -7.473 21.642 1.00 12.61 193 GLU B N 1
ATOM 3421 C CA A GLU B 1 213 ? 37.089 -7.969 20.416 0.50 13.91 193 GLU B CA 1
ATOM 3422 C CA B GLU B 1 213 ? 37.066 -7.942 20.420 0.50 14.20 193 GLU B CA 1
ATOM 3423 C C . GLU B 1 213 ? 37.795 -7.292 19.251 1.00 13.25 193 GLU B C 1
ATOM 3424 O O . GLU B 1 213 ? 38.079 -6.104 19.297 1.00 15.85 193 GLU B O 1
ATOM 3435 N N . TRP B 1 214 ? 38.074 -8.058 18.202 1.00 10.12 194 TRP B N 1
ATOM 3436 C CA . TRP B 1 214 ? 38.601 -7.460 16.977 1.00 10.25 194 TRP B CA 1
ATOM 3437 C C . TRP B 1 214 ? 37.468 -7.525 15.978 1.00 12.57 194 TRP B C 1
ATOM 3438 O O . TRP B 1 214 ? 36.834 -8.577 15.834 1.00 14.15 194 TRP B O 1
ATOM 3449 N N . GLN B 1 215 ? 37.194 -6.409 15.307 1.00 9.03 195 GLN B N 1
ATOM 3450 C CA . GLN B 1 215 ? 36.148 -6.413 14.281 1.00 11.15 195 GLN B CA 1
ATOM 3451 C C . GLN B 1 215 ? 36.730 -6.726 12.912 1.00 8.55 195 GLN B C 1
ATOM 3452 O O . GLN B 1 215 ? 37.940 -6.612 12.693 1.00 8.34 195 GLN B O 1
ATOM 3458 N N . ASN B 1 216 ? 35.884 -7.125 11.968 1.00 6.82 196 ASN B N 1
ATOM 3459 C CA . ASN B 1 216 ? 36.393 -7.448 10.635 1.00 8.28 196 ASN B CA 1
ATOM 3460 C C . ASN B 1 216 ? 37.184 -6.310 9.983 1.00 5.53 196 ASN B C 1
ATOM 3461 O O . ASN B 1 216 ? 38.149 -6.553 9.255 1.00 9.26 196 ASN B O 1
ATOM 3466 N N . ASP B 1 217 ? 36.755 -5.073 10.226 1.00 8.85 197 ASP B N 1
ATOM 3467 C CA . ASP B 1 217 ? 37.392 -3.933 9.549 1.00 13.27 197 ASP B CA 1
ATOM 3468 C C . ASP B 1 217 ? 38.745 -3.584 10.173 1.00 13.62 197 ASP B C 1
ATOM 3469 O O . ASP B 1 217 ? 39.409 -2.642 9.742 1.00 16.61 197 ASP B O 1
ATOM 3474 N N . GLY B 1 218 ? 39.140 -4.365 11.176 1.00 11.30 198 GLY B N 1
ATOM 3475 C CA . GLY B 1 218 ? 40.413 -4.176 11.846 1.00 13.98 198 GLY B CA 1
ATOM 3476 C C . GLY B 1 218 ? 40.305 -3.360 13.115 1.00 13.60 198 GLY B C 1
ATOM 3477 O O . GLY B 1 218 ? 41.292 -3.226 13.845 1.00 16.72 198 GLY B O 1
ATOM 3478 N N . SER B 1 219 ? 39.110 -2.854 13.418 1.00 11.27 199 SER B N 1
ATOM 3479 C CA . SER B 1 219 ? 38.899 -2.124 14.685 1.00 13.74 199 SER B CA 1
ATOM 3480 C C . SER B 1 219 ? 39.160 -3.026 15.884 1.00 12.39 199 SER B C 1
ATOM 3481 O O . SER B 1 219 ? 38.816 -4.211 15.873 1.00 14.16 199 SER B O 1
ATOM 3484 N N . TRP B 1 220 ? 39.729 -2.450 16.941 1.00 9.58 200 TRP B N 1
ATOM 3485 C CA . TRP B 1 220 ? 39.990 -3.209 18.164 1.00 10.30 200 TRP B CA 1
ATOM 3486 C C . TRP B 1 220 ? 39.181 -2.576 19.279 1.00 10.80 200 TRP B C 1
ATOM 3487 O O . TRP B 1 220 ? 39.285 -1.364 19.522 1.00 11.71 200 TRP B O 1
ATOM 3498 N N . ILE B 1 221 ? 38.365 -3.387 19.933 1.00 10.43 201 ILE B N 1
ATOM 3499 C CA . ILE B 1 221 ? 37.570 -2.897 21.055 1.00 12.28 201 ILE B CA 1
ATOM 3500 C C . ILE B 1 221 ? 38.087 -3.553 22.322 1.00 12.15 201 ILE B C 1
ATOM 3501 O O . ILE B 1 221 ? 38.040 -4.774 22.446 1.00 11.66 201 ILE B O 1
ATOM 3506 N N . ALA B 1 222 ? 38.558 -2.736 23.261 1.00 11.77 202 ALA B N 1
ATOM 3507 C CA . ALA B 1 222 ? 39.110 -3.257 24.511 1.00 13.00 202 ALA B CA 1
ATOM 3508 C C . ALA B 1 222 ? 38.294 -2.696 25.671 1.00 11.57 202 ALA B C 1
ATOM 3509 O O . ALA B 1 222 ? 38.054 -1.499 25.728 1.00 12.85 202 ALA B O 1
ATOM 3511 N N . VAL B 1 223 ? 37.832 -3.578 26.550 1.00 12.72 203 VAL B N 1
ATOM 3512 C CA . VAL B 1 223 ? 37.221 -3.154 27.809 1.00 13.40 203 VAL B CA 1
ATOM 3513 C C . VAL B 1 223 ? 38.354 -3.064 28.807 1.00 14.01 203 VAL B C 1
ATOM 3514 O O . VAL B 1 223 ? 39.095 -4.038 29.015 1.00 13.77 203 VAL B O 1
ATOM 3518 N N . VAL B 1 224 ? 38.489 -1.890 29.412 1.00 12.67 204 VAL B N 1
ATOM 3519 C CA A VAL B 1 224 ? 39.614 -1.633 30.305 0.50 13.24 204 VAL B CA 1
ATOM 3520 C CA B VAL B 1 224 ? 39.626 -1.571 30.281 0.50 14.27 204 VAL B CA 1
ATOM 3521 C C . VAL B 1 224 ? 39.096 -1.194 31.658 1.00 14.05 204 VAL B C 1
ATOM 3522 O O . VAL B 1 224 ? 38.020 -0.617 31.748 1.00 15.87 204 VAL B O 1
ATOM 3529 N N . GLU B 1 225 ? 39.841 -1.520 32.714 1.00 10.41 205 GLU B N 1
ATOM 3530 C CA . GLU B 1 225 ? 39.532 -0.963 34.020 1.00 10.35 205 GLU B CA 1
ATOM 3531 C C . GLU B 1 225 ? 40.719 -0.119 34.464 1.00 10.75 205 GLU B C 1
ATOM 3532 O O . GLU B 1 225 ? 41.849 -0.593 34.470 1.00 13.07 205 GLU B O 1
ATOM 3538 N N . ILE B 1 226 ? 40.460 1.128 34.821 1.00 11.75 206 ILE B N 1
ATOM 3539 C CA . ILE B 1 226 ? 41.534 2.005 35.286 1.00 13.15 206 ILE B CA 1
ATOM 3540 C C . ILE B 1 226 ? 41.160 2.643 36.615 1.00 13.34 206 ILE B C 1
ATOM 3541 O O . ILE B 1 226 ? 39.981 2.805 36.909 1.00 14.32 206 ILE B O 1
ATOM 3546 N N . PRO B 1 227 ? 42.164 3.037 37.403 1.00 13.12 207 PRO B N 1
ATOM 3547 C CA . PRO B 1 227 ? 41.862 3.805 38.626 1.00 13.22 207 PRO B CA 1
ATOM 3548 C C . PRO B 1 227 ? 41.207 5.135 38.267 1.00 13.56 207 PRO B C 1
ATOM 3549 O O . PRO B 1 227 ? 41.607 5.778 37.285 1.00 11.67 207 PRO B O 1
ATOM 3553 N N . GLY B 1 228 ? 40.213 5.556 39.046 1.00 13.41 208 GLY B N 1
ATOM 3554 C CA . GLY B 1 228 ? 39.399 6.714 38.690 1.00 13.94 208 GLY B CA 1
ATOM 3555 C C . GLY B 1 228 ? 40.167 8.014 38.526 1.00 15.59 208 GLY B C 1
ATOM 3556 O O . GLY B 1 228 ? 39.832 8.830 37.652 1.00 14.21 208 GLY B O 1
ATOM 3557 N N . GLY B 1 229 ? 41.201 8.199 39.348 1.00 10.20 209 GLY B N 1
ATOM 3558 C CA . GLY B 1 229 ? 42.065 9.377 39.274 1.00 12.28 209 GLY B CA 1
ATOM 3559 C C . GLY B 1 229 ? 42.870 9.482 37.973 1.00 11.52 209 GLY B C 1
ATOM 3560 O O . GLY B 1 229 ? 43.480 10.528 37.703 1.00 12.97 209 GLY B O 1
ATOM 3561 N N . LEU B 1 230 ? 42.873 8.407 37.182 1.00 8.30 210 LEU B N 1
ATOM 3562 C CA . LEU B 1 230 ? 43.649 8.372 35.939 1.00 10.52 210 LEU B CA 1
ATOM 3563 C C . LEU B 1 230 ? 42.796 8.579 34.690 1.00 12.09 210 LEU B C 1
ATOM 3564 O O . LEU B 1 230 ? 43.333 8.628 33.567 1.00 12.71 210 LEU B O 1
ATOM 3569 N N . GLN B 1 231 ? 41.489 8.694 34.894 1.00 14.50 211 GLN B N 1
ATOM 3570 C CA . GLN B 1 231 ? 40.512 8.753 33.792 1.00 17.69 211 GLN B CA 1
ATOM 3571 C C . GLN B 1 231 ? 40.871 9.867 32.806 1.00 16.46 211 GLN B C 1
ATOM 3572 O O . GLN B 1 231 ? 40.962 9.643 31.596 1.00 17.28 211 GLN B O 1
ATOM 3578 N N . ASP B 1 232 ? 41.116 11.057 33.333 1.00 15.79 212 ASP B N 1
ATOM 3579 C CA . ASP B 1 232 ? 41.403 12.213 32.502 1.00 17.02 212 ASP B CA 1
ATOM 3580 C C . ASP B 1 232 ? 42.681 12.006 31.680 1.00 16.54 212 ASP B C 1
ATOM 3581 O O . ASP B 1 232 ? 42.680 12.196 30.460 1.00 17.02 212 ASP B O 1
ATOM 3586 N N . SER B 1 233 ? 43.761 11.584 32.335 1.00 13.88 213 SER B N 1
ATOM 3587 C CA A SER B 1 233 ? 45.035 11.362 31.663 0.50 13.46 213 SER B CA 1
ATOM 3588 C CA B SER B 1 233 ? 45.023 11.391 31.630 0.50 12.99 213 SER B CA 1
ATOM 3589 C C . SER B 1 233 ? 44.980 10.214 30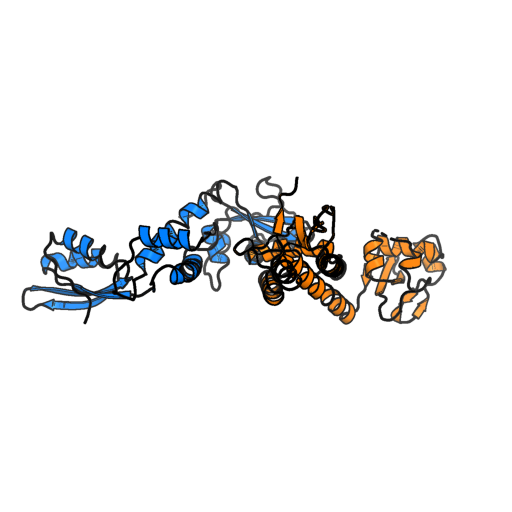.655 1.00 12.43 213 SER B C 1
ATOM 3590 O O . SER B 1 233 ? 45.633 10.259 29.610 1.00 11.50 213 SER B O 1
ATOM 3595 N N . PHE B 1 234 ? 44.207 9.179 30.982 1.00 11.78 214 PHE B N 1
ATOM 3596 C CA . PHE B 1 234 ? 44.055 8.018 30.111 1.00 13.37 214 PHE B CA 1
ATOM 3597 C C . PHE B 1 234 ? 43.414 8.426 28.777 1.00 14.83 214 PHE B C 1
ATOM 3598 O O . PHE B 1 234 ? 43.952 8.121 27.696 1.00 14.48 214 PHE B O 1
ATOM 3606 N N . TYR B 1 235 ? 42.286 9.126 28.868 1.00 14.11 215 TYR B N 1
ATOM 3607 C CA . TYR B 1 235 ? 41.566 9.583 27.656 1.00 17.02 215 TYR B CA 1
ATOM 3608 C C . TYR B 1 235 ? 42.414 10.529 26.816 1.00 16.54 215 TYR B C 1
ATOM 3609 O O . TYR B 1 235 ? 42.397 10.452 25.577 1.00 15.39 215 TYR B O 1
ATOM 3618 N N . GLN B 1 236 ? 43.151 11.423 27.475 1.00 14.35 216 GLN B N 1
ATOM 3619 C CA A GLN B 1 236 ? 44.005 12.360 26.757 0.50 14.33 216 GLN B CA 1
ATOM 3620 C CA B GLN B 1 236 ? 44.032 12.356 26.779 0.50 13.71 216 GLN B CA 1
ATOM 3621 C C . GLN B 1 236 ? 45.105 11.599 26.019 1.00 14.64 216 GLN B C 1
ATOM 3622 O O . GLN B 1 236 ? 45.388 11.886 24.844 1.00 12.35 216 GLN B O 1
ATOM 3633 N N . LYS B 1 237 ? 45.703 10.614 26.687 1.00 12.40 217 LYS B N 1
ATOM 3634 C CA . LYS B 1 237 ? 46.760 9.821 26.084 1.00 13.01 217 LYS B CA 1
ATOM 3635 C C . LYS B 1 237 ? 46.260 9.043 24.857 1.00 12.65 217 LYS B C 1
ATOM 3636 O O . LYS B 1 237 ? 46.944 8.993 23.823 1.00 11.88 217 LYS B O 1
ATOM 3642 N N . LEU B 1 238 ? 45.084 8.431 24.993 1.00 10.67 218 LEU B N 1
ATOM 3643 C CA . LEU B 1 238 ? 44.490 7.651 23.904 1.00 12.83 218 LEU B CA 1
ATOM 3644 C C . LEU B 1 238 ? 44.154 8.526 22.695 1.00 11.34 218 LEU B C 1
ATOM 3645 O O . LEU B 1 238 ? 44.394 8.109 21.549 1.00 11.45 218 LEU B O 1
ATOM 3650 N N . SER B 1 239 ? 43.617 9.721 22.951 1.00 11.41 219 SER B N 1
ATOM 3651 C CA A SER B 1 239 ? 43.325 10.678 21.875 0.50 10.40 219 SER B CA 1
ATOM 3652 C CA B SER B 1 239 ? 43.324 10.675 21.879 0.50 10.94 219 SER B CA 1
ATOM 3653 C C . SER B 1 239 ? 44.600 11.076 21.143 1.00 11.50 219 SER B C 1
ATOM 3654 O O . SER B 1 239 ? 44.615 11.177 19.907 1.00 9.00 219 SER B O 1
ATOM 3659 N N . GLU B 1 240 ? 45.675 11.320 21.900 1.00 7.69 220 GLU B N 1
ATOM 3660 C CA . GLU B 1 240 ? 46.950 11.673 21.291 1.00 9.24 220 GLU B CA 1
ATOM 3661 C C . GLU B 1 240 ? 47.500 10.537 20.429 1.00 11.03 220 GLU B C 1
ATOM 3662 O O . GLU B 1 240 ? 47.911 10.747 19.283 1.00 11.30 220 GLU B O 1
ATOM 3668 N N . LEU B 1 241 ? 47.488 9.330 20.976 1.00 8.40 221 LEU B N 1
ATOM 3669 C CA . LEU B 1 241 ? 47.992 8.162 20.258 1.00 11.51 221 LEU B CA 1
ATOM 3670 C C . LEU B 1 241 ? 47.218 7.877 18.964 1.00 9.44 221 LEU B C 1
ATOM 3671 O O . LEU B 1 241 ? 47.788 7.473 17.943 1.00 11.92 221 LEU B O 1
ATOM 3676 N N . THR B 1 242 ? 45.910 8.067 19.010 1.00 7.42 222 THR B N 1
ATOM 3677 C CA . THR B 1 242 ? 45.085 7.670 17.872 1.00 7.95 222 THR B CA 1
ATOM 3678 C C . THR B 1 242 ? 44.767 8.809 16.905 1.00 8.79 222 THR B C 1
ATOM 3679 O O . THR B 1 242 ? 44.068 8.582 15.903 1.00 9.86 222 THR B O 1
ATOM 3683 N N . GLY B 1 243 ? 45.251 10.012 17.199 1.00 5.83 223 GLY B N 1
ATOM 3684 C CA . GLY B 1 243 ? 44.915 11.182 16.375 1.00 7.96 223 GLY B CA 1
ATOM 3685 C C . GLY B 1 243 ? 43.430 11.526 16.498 1.00 8.73 223 GLY B C 1
ATOM 3686 O O . GLY B 1 243 ? 42.818 12.026 15.552 1.00 7.53 223 GLY B O 1
ATOM 3687 N N . GLY B 1 244 ? 42.871 11.272 17.675 1.00 8.01 224 GLY B N 1
ATOM 3688 C CA . GLY B 1 244 ? 41.495 11.626 17.995 1.00 12.67 224 GLY B CA 1
ATOM 3689 C C . GLY B 1 244 ? 40.474 10.596 17.542 1.00 16.94 224 GLY B C 1
ATOM 3690 O O . GLY B 1 244 ? 39.272 10.877 17.534 1.00 18.39 224 GLY B O 1
ATOM 3691 N N . ASN B 1 245 ? 40.957 9.412 17.173 1.00 15.56 225 ASN B N 1
ATOM 3692 C CA A ASN B 1 245 ? 40.114 8.328 16.685 0.50 17.16 225 ASN B CA 1
ATOM 3693 C CA B ASN B 1 245 ? 40.082 8.344 16.688 0.50 18.00 225 ASN B CA 1
ATOM 3694 C C . ASN B 1 245 ? 39.869 7.275 17.759 1.00 18.84 225 ASN B C 1
ATOM 3695 O O . ASN B 1 245 ? 40.202 6.101 17.574 1.00 23.05 225 ASN B O 1
ATOM 3704 N N . VAL B 1 246 ? 39.326 7.707 18.887 1.00 18.89 226 VAL B N 1
ATOM 3705 C CA A VAL B 1 246 ? 38.922 6.827 19.991 0.50 19.67 226 VAL B CA 1
ATOM 3706 C CA B VAL B 1 246 ? 38.902 6.776 19.918 0.50 19.24 226 VAL B CA 1
ATOM 3707 C C . VAL B 1 246 ? 37.418 7.002 20.188 1.00 19.59 226 VAL B C 1
ATOM 3708 O O . VAL B 1 246 ? 36.946 8.134 20.380 1.00 19.67 226 VAL B O 1
ATOM 3715 N N . GLU B 1 247 ? 36.675 5.914 20.133 1.00 14.23 227 GLU B N 1
ATOM 3716 C CA . GLU B 1 247 ? 35.261 5.977 20.418 1.00 11.56 227 GLU B CA 1
ATOM 3717 C C . GLU B 1 247 ? 35.059 5.133 21.652 1.00 10.57 227 GLU B C 1
ATOM 3718 O O . GLU B 1 247 ? 35.933 4.346 22.000 1.00 13.52 227 GLU B O 1
ATOM 3724 N N . THR B 1 248 ? 33.967 5.362 22.364 1.00 11.32 228 THR B N 1
ATOM 3725 C CA . THR B 1 248 ? 33.634 4.483 23.479 1.00 11.59 228 THR B CA 1
ATOM 3726 C C . THR B 1 248 ? 32.330 3.773 23.156 1.00 13.47 228 THR B C 1
ATOM 3727 O O . THR B 1 248 ? 31.524 4.245 22.347 1.00 14.96 228 THR B O 1
ATOM 3731 N N . ARG B 1 249 ? 32.131 2.629 23.797 1.00 13.43 229 ARG B N 1
ATOM 3732 C CA . ARG B 1 249 ? 30.984 1.805 23.501 1.00 8.77 229 ARG B CA 1
ATOM 3733 C C . ARG B 1 249 ? 30.333 1.342 24.791 1.00 9.42 229 ARG B C 1
ATOM 3734 O O . ARG B 1 249 ? 30.980 1.262 25.840 1.00 11.05 229 ARG B O 1
ATOM 3742 N N . LEU B 1 250 ? 29.032 1.081 24.713 1.00 8.74 230 LEU B N 1
ATOM 3743 C CA . LEU B 1 250 ? 28.313 0.649 25.910 1.00 9.84 230 LEU B CA 1
ATOM 3744 C C . LEU B 1 250 ? 28.793 -0.750 26.320 1.00 11.21 230 LEU B C 1
ATOM 3745 O O . LEU B 1 250 ? 28.844 -1.672 25.487 1.00 12.84 230 LEU B O 1
ATOM 3750 N N . ILE B 1 251 ? 29.160 -0.883 27.588 1.00 11.30 231 ILE B N 1
ATOM 3751 C CA . ILE B 1 251 ? 29.549 -2.171 28.147 1.00 13.51 231 ILE B CA 1
ATOM 3752 C C . ILE B 1 251 ? 28.283 -2.908 28.534 1.00 14.19 231 ILE B C 1
ATOM 3753 O O . ILE B 1 251 ? 27.462 -2.402 29.291 1.00 13.78 231 ILE B O 1
ATOM 3758 N N . LYS B 1 252 ? 28.121 -4.092 27.964 1.00 17.87 232 LYS B N 1
ATOM 3759 C CA . LYS B 1 252 ? 27.062 -4.998 28.362 1.00 24.74 232 LYS B CA 1
ATOM 3760 C C . LYS B 1 252 ? 27.558 -6.437 28.219 1.00 27.32 232 LYS B C 1
ATOM 3761 O O . LYS B 1 252 ? 28.587 -6.696 27.592 1.00 27.58 232 LYS B O 1
#

InterPro domains:
  IPR002140 Ribosome maturation protein Sdo1/SBDS [TIGR00291] (1-232)
  IPR018023 Ribosome maturation protein SBDS, conserved site [PS01267] (37-56)
  IPR018978 Ribosome maturation protein SDO1/SBDS, central domain [PF09377] (103-163)
  IPR019783 Ribosome maturation protein SDO1/SBDS, N-terminal [PF01172] (7-94)
  IPR035647 EF-G domain III/V-like [SSF54980] (158-229)
  IPR036786 Ribosome maturation protein SBDS, N-terminal domain superfamily [G3DSA:3.30.1250.10] (7-87)
  IPR036786 Ribosome maturation protein SBDS, N-terminal domain superfamily [SSF89895] (2-87)
  IPR037188 Ribosome maturation protein Sdo1/SBDS, central domain superfamily [G3DSA:1.10.10.900] (88-162)
  IPR037188 Ribosome maturation protein Sdo1/SBDS, central domain superfamily [SSF109728] (83-155)
  IPR039100 Ribosome maturation protein Sdo1/SBDS-like [PTHR10927] (4-227)
  IPR046928 Ribosome maturation protein SDO1/SBDS, C-terminal domain [PF20268] (165-231)

Nearest PDB structures (foldseek):
  2wbm-assembly1_A  TM=1.004E+00  e=9.603E-47  Methanothermobacter thermautotrophicus str. Delta H
  2wbm-assembly2_B  TM=9.038E-01  e=1.046E-40  Methanothermobacter thermautotrophicus str. Delta H
  1t95-assembly1_A  TM=8.284E-01  e=9.021E-27  Archaeoglobus fulgidus
  6skg-assembly1_Bp  TM=7.554E-01  e=2.873E-26  Thermococcus kodakarensis
  2l9n-assembly1_A  TM=7.377E-01  e=9.134E-18  Homo sapiens

CATH classification: 3.30.1250.10 (+2 more: 1.10.10.900, 3.30.70.240)

Radius of gyration: 32.96 Å; Cα contacts (8 Å, |Δi|>4): 797; chains: 2; bounding box: 72×99×74 Å

Solvent-accessible surface area: 26733 Å² total; per-residue (Å²): 172,136,122,17,59,130,145,77,0,0,10,0,41,30,72,28,188,67,90,96,5,1,0,14,0,6,16,91,40,0,7,58,17,87,88,167,148,40,147,37,46,17,88,93,0,7,12,54,100,62,6,12,116,40,8,120,178,38,66,105,15,58,109,127,39,8,127,178,53,27,162,27,22,60,36,48,99,0,0,21,61,0,0,138,125,14,49,31,57,48,66,93,87,21,133,132,97,24,36,78,65,15,72,95,102,0,6,52,60,0,7,92,15,0,8,22,68,145,88,20,92,23,14,80,66,154,86,0,39,80,0,10,112,94,26,181,35,139,14,44,15,20,82,17,32,79,80,7,5,99,88,3,30,132,41,0,138,115,102,10,48,19,106,60,72,109,22,106,10,7,2,66,3,43,18,154,47,7,63,60,0,134,42,29,1,66,127,23,14,155,50,52,80,78,114,148,52,162,103,42,11,13,48,0,18,0,58,0,17,0,13,34,20,100,43,2,105,109,108,0,28,111,58,10,64,48,93,23,98,42,144,89,68,249,228,26,58,89,163,89,0,1,15,0,50,22,100,35,163,88,68,98,1,5,0,5,0,31,16,66,50,0,32,115,53,142,85,53,21,84,84,0,10,21,52,97,49,2,20,105,48,7,112,165,52,50,123,3,47,104,120,19,8,132,176,38,24,152,19,25,71,38,63,102,0,0,27,34,0,0,138,160,16,73,23,56,27,69,93,100,28,102,123,69,26,50,79,68,27,37,100,125,0,9,53,54,0,14,100,25,1,12,19,65,101,88,28,83,47,14,80,63,173,76,0,66,104,0,0,104,82,26,119,17,154,8,43,9,51,82,85,24,83,78,5,11,96,88,1,17,129,29,0,141,72,87,10,49,1,93,69,75,113,24,135,11,4,0,46,3,35,22,154,51,6,63,67,0,120,34,16,0,62,129,33,26,116,43,69,90,85,91,144,53,163,113,30,12,3,14,0,15,0,41,1,14,1,3,36,53,56,56,0,75,102,86,0,51,129,50,1,66,50,82,26,109,79,114,153,56,234

B-factor: mean 18.78, std 8.69, range [2.0, 71.17]

Sequence (461 aa):
SHMVSLEDAVIARLESHGERFEVLVDPDLAAEFRREDSDVSVEDVLAVQEVFRDARRKGDDKASEEEAMRKVFETADPLEVTPVILRRGTIQLTAEQRRRQMIEDKRRLKIINKIAREAINPQNGLPHPPKRIEKAMEEARVHVDPFKTVDEQVNIVLKAIRTKIPIKFEKVRVAIKKIPGEMAGSAYGVISSNFGKITNEEWQNNDGSWIAVVEIPGGLQDSSFYQKLSELTGGNVETRLIKMVSLEDAVIARLESHGERFEVLVDPDLAAEFRVSVEDVLAVQEVFRDARKGDKASSEEAMRKVFETADPLEVTPVILRRGTIQLTAEQRRQMIEDDKRLKIINKIAREAIINPQNGLPHPPKRIEKAMEEARVHVDPFKTVDEQVNIVLKAIRTKIPIKFEKVRVVAIKIPGEEMAGSSAYGVISNFGKITNEEEWQNDGSWIAVVVEIPGGLQDSSFYQQKLSSELTGGNNVVETRLIK